Protein 7WZM (pdb70)

Radius of gyration: 22.25 Å; Cα contacts (8 Å, |Δi|>4): 786; chains: 1; bounding box: 54×72×52 Å

Structure (mmCIF, N/CA/C/O backbone):
data_7WZM
#
_entry.id   7WZM
#
_cell.length_a   54.687
_cell.length_b   62.652
_cell.length_c   132.228
_cell.angle_alpha   90.000
_cell.angle_beta   90.000
_cell.angle_gamma   90.000
#
_symmetry.space_group_name_H-M   'P 21 21 21'
#
loop_
_entity.id
_entity.type
_entity.pdbx_description
1 polymer 'Putative cytochrome P450'
2 non-polymer 'OLEIC ACID'
3 non-polymer 'PROTOPORPHYRIN IX CONTAINING FE'
4 water water
#
loop_
_atom_site.group_PDB
_atom_site.id
_atom_site.type_symbol
_atom_site.label_atom_id
_atom_site.label_alt_id
_atom_site.label_comp_id
_atom_site.label_asym_id
_atom_site.label_entity_id
_atom_site.label_seq_id
_atom_site.pdbx_PDB_ins_code
_atom_site.Cartn_x
_atom_site.Cartn_y
_atom_site.Cartn_z
_atom_site.occupancy
_atom_site.B_iso_or_equiv
_atom_site.auth_seq_id
_atom_site.auth_comp_id
_atom_site.auth_asym_id
_atom_site.auth_atom_id
_atom_site.pdbx_PDB_model_num
ATOM 1 N N . GLY A 1 21 ? 8.756 46.131 6.647 1.00 42.28 21 GLY A N 1
ATOM 2 C CA . GLY A 1 21 ? 7.387 45.673 6.275 1.00 41.22 21 GLY A CA 1
ATOM 3 C C . GLY A 1 21 ? 6.825 44.681 7.288 1.00 39.09 21 GLY A C 1
ATOM 4 O O . GLY A 1 21 ? 5.585 44.686 7.471 1.00 37.91 21 GLY A O 1
ATOM 5 N N . ALA A 1 22 ? 7.695 43.871 7.918 1.00 35.07 22 ALA A N 1
ATOM 6 C CA . ALA A 1 22 ? 7.352 42.727 8.808 1.00 31.56 22 ALA A CA 1
ATOM 7 C C . ALA A 1 22 ? 6.550 43.204 10.021 1.00 25.43 22 ALA A C 1
ATOM 8 O O . ALA A 1 22 ? 7.015 44.142 10.693 1.00 25.96 22 ALA A O 1
ATOM 10 N N . ALA A 1 23 ? 5.419 42.559 10.307 1.00 22.19 23 ALA A N 1
ATOM 11 C CA . ALA A 1 23 ? 4.527 42.933 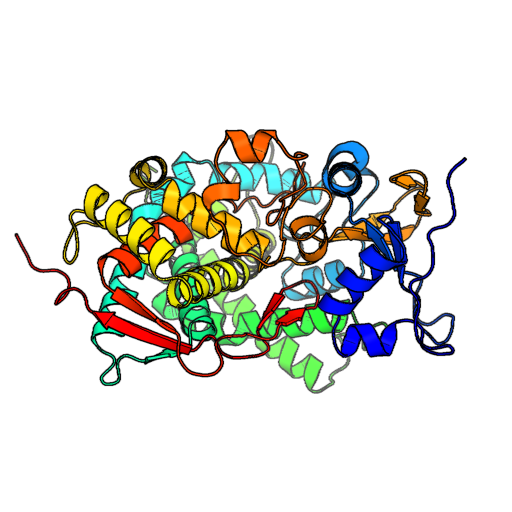11.427 1.00 20.89 23 ALA A CA 1
ATOM 12 C C . ALA A 1 23 ? 5.001 42.265 12.718 1.00 19.23 23 ALA A C 1
ATOM 13 O O . ALA A 1 23 ? 5.645 41.197 12.653 1.00 18.34 23 ALA A O 1
ATOM 15 N N . GLN A 1 24 ? 4.667 42.868 13.864 1.00 16.85 24 GLN A N 1
ATOM 16 C CA . GLN A 1 24 ? 4.791 42.229 15.193 1.00 16.51 24 GLN A CA 1
ATOM 17 C C . GLN A 1 24 ? 3.747 41.112 15.282 1.00 14.94 24 GLN A C 1
ATOM 18 O O . GLN A 1 24 ? 2.589 41.336 14.956 1.00 14.61 24 GLN A O 1
ATOM 24 N N . ALA A 1 25 ? 4.140 39.944 15.812 1.00 13.34 25 ALA A N 1
ATOM 25 C CA . ALA A 1 25 ? 3.232 38.798 15.999 1.00 12.99 25 ALA A CA 1
ATOM 26 C C . ALA A 1 25 ? 2.187 39.166 17.050 1.00 11.70 25 ALA A C 1
ATOM 27 O O . ALA A 1 25 ? 2.523 39.637 18.109 1.00 14.02 25 ALA A O 1
ATOM 29 N N . PRO A 1 26 ? 0.913 38.835 16.837 1.00 11.60 26 PRO A N 1
ATOM 30 C CA . PRO A 1 26 ? -0.106 39.087 17.836 1.00 12.41 26 PRO A CA 1
ATOM 31 C C . PRO A 1 26 ? 0.110 38.192 19.031 1.00 13.03 26 PRO A C 1
ATOM 32 O O . PRO A 1 26 ? 0.472 37.006 18.846 1.00 13.08 26 PRO A O 1
ATOM 36 N N . ILE A 1 27 ? -0.165 38.745 20.210 1.00 13.77 27 ILE A N 1
ATOM 37 C CA . ILE A 1 27 ? -0.062 37.969 21.474 1.00 12.98 27 ILE A CA 1
ATOM 38 C C . ILE A 1 27 ? -1.367 37.201 21.634 1.00 11.96 27 ILE A C 1
ATOM 39 O O . ILE A 1 27 ? -2.469 37.809 21.526 1.00 12.88 27 ILE A O 1
ATOM 44 N N . VAL A 1 28 ? -1.296 35.902 21.877 1.00 10.75 28 VAL A N 1
ATOM 45 C CA . VAL A 1 28 ? -2.517 35.084 22.031 1.00 10.12 28 VAL A CA 1
ATOM 46 C C . VAL A 1 28 ? -3.223 35.537 23.331 1.00 10.07 28 VAL A C 1
ATOM 47 O O . VAL A 1 28 ? -2.578 35.682 24.353 1.00 10.60 28 VAL A O 1
ATOM 51 N N . ALA A 1 29 ? -4.539 35.705 23.255 1.00 10.44 29 ALA A N 1
ATOM 52 C CA . ALA A 1 29 ? -5.377 36.215 24.359 1.00 10.22 29 ALA A CA 1
ATOM 53 C C . ALA A 1 29 ? -5.223 35.243 25.529 1.00 10.42 29 ALA A C 1
ATOM 54 O O . ALA A 1 29 ? -5.321 33.990 25.325 1.00 10.04 29 ALA A O 1
ATOM 56 N N . GLY A 1 30 ? -4.938 35.786 26.704 1.00 10.64 30 GLY A N 1
ATOM 57 C CA . GLY A 1 30 ? -4.785 34.985 27.921 1.00 11.67 30 GLY A CA 1
ATOM 58 C C . GLY A 1 30 ? -5.174 35.753 29.155 1.00 12.64 30 GLY A C 1
ATOM 59 O O . GLY A 1 30 ? -6.023 36.678 29.030 1.00 12.82 30 GLY A O 1
ATOM 60 N N . HIS A 1 31 ? -4.627 35.316 30.280 1.00 12.37 31 HIS A N 1
ATOM 61 C CA . HIS A 1 31 ? -4.885 35.884 31.625 1.00 13.47 31 HIS A CA 1
ATOM 62 C C . HIS A 1 31 ? -4.179 37.234 31.693 1.00 12.85 31 HIS A C 1
ATOM 63 O O . HIS A 1 31 ? -3.078 37.427 31.177 1.00 14.63 31 HIS A O 1
ATOM 70 N N . PRO A 1 32 ? -4.779 38.257 32.334 1.00 14.92 32 PRO A N 1
ATOM 71 C CA . PRO A 1 32 ? -4.130 39.570 32.367 1.00 16.61 32 PRO A CA 1
ATOM 72 C C . PRO A 1 32 ? -2.760 39.597 33.056 1.00 18.13 32 PRO A C 1
ATOM 73 O O . PRO A 1 32 ? -1.942 40.399 32.682 1.00 21.50 32 PRO A O 1
ATOM 77 N N . LEU A 1 33 ? -2.558 38.716 34.031 1.00 18.04 33 LEU A N 1
ATOM 78 C CA . LEU A 1 33 ? -1.292 38.612 34.807 1.00 20.03 33 LEU A CA 1
ATOM 79 C C . LEU A 1 33 ? -0.444 37.464 34.236 1.00 18.63 33 LEU A C 1
ATOM 80 O O . LEU A 1 33 ? 0.785 37.669 34.003 1.00 20.97 33 LEU A O 1
ATOM 85 N N . LEU A 1 34 ? -1.067 36.312 34.025 1.00 16.56 34 LEU A N 1
ATOM 86 C CA . LEU A 1 34 ? -0.337 35.036 33.808 1.00 16.56 34 LEU A CA 1
ATOM 87 C C . LEU A 1 34 ? -0.269 34.666 32.330 1.00 15.34 34 LEU A C 1
ATOM 88 O O . LEU A 1 34 ? 0.275 33.595 32.038 1.00 14.29 34 LEU A O 1
ATOM 93 N N . GLY A 1 35 ? -0.753 35.506 31.418 1.00 14.17 35 GLY A N 1
ATOM 94 C CA . GLY A 1 35 ? -0.722 35.185 29.983 1.00 13.31 35 GLY A CA 1
ATOM 95 C C . GLY A 1 35 ? -1.335 33.825 29.685 1.00 14.31 35 GLY A C 1
ATOM 96 O O . GLY A 1 35 ? -2.464 33.537 30.106 1.00 12.33 35 GLY A O 1
ATOM 97 N N . SER A 1 36 ? -0.629 32.972 28.938 1.00 13.59 36 SER A N 1
ATOM 98 C CA . SER A 1 36 ? -1.200 31.693 28.470 1.00 14.91 36 SER A CA 1
ATOM 99 C C . SER A 1 36 ? -0.866 30.560 29.438 1.00 15.00 36 SER A C 1
ATOM 100 O O . SER A 1 36 ? -1.250 29.446 29.117 1.00 14.96 36 SER A O 1
ATOM 103 N N . MET A 1 37 ? -0.288 30.851 30.604 1.00 15.23 37 MET A N 1
ATOM 104 C CA . MET A 1 37 ? 0.220 29.773 31.521 1.00 16.67 37 MET A CA 1
ATOM 105 C C . MET A 1 37 ? -0.915 28.805 31.898 1.00 16.26 37 MET A C 1
ATOM 106 O O . MET A 1 37 ? -0.726 27.553 31.786 1.00 14.63 37 MET A O 1
ATOM 111 N N . ASN A 1 38 ? -2.069 29.299 32.339 1.00 15.37 38 ASN A N 1
ATOM 112 C CA . ASN A 1 38 ? -3.147 28.390 32.824 1.00 15.14 38 ASN A CA 1
ATOM 113 C C . ASN A 1 38 ? -3.728 27.632 31.623 1.00 15.94 38 ASN A C 1
ATOM 114 O O . ASN A 1 38 ? -3.924 26.445 31.701 1.00 15.87 38 ASN A O 1
ATOM 119 N N . ASP A 1 39 ? -3.965 28.315 30.502 1.00 14.40 39 ASP A N 1
ATOM 120 C CA . ASP A 1 39 ? -4.611 27.692 29.324 1.00 14.55 39 ASP A CA 1
ATOM 121 C C . ASP A 1 39 ? -3.740 26.590 28.743 1.00 13.67 39 ASP A C 1
ATOM 122 O O . ASP A 1 39 ? -4.320 25.575 28.370 1.00 15.12 39 ASP A O 1
ATOM 127 N N . LEU A 1 40 ? -2.421 26.768 28.729 1.00 13.66 40 LEU A N 1
ATOM 128 C CA . LEU A 1 40 ? -1.465 25.772 28.187 1.00 13.70 40 LEU A CA 1
ATOM 129 C C . LEU A 1 40 ? -1.314 24.580 29.138 1.00 15.92 40 LEU A C 1
ATOM 130 O O . LEU A 1 40 ? -1.097 23.466 28.637 1.00 15.34 40 LEU A O 1
ATOM 135 N N . LEU A 1 41 ? -1.390 24.802 30.449 1.00 16.56 41 LEU A N 1
ATOM 136 C CA . LEU A 1 41 ? -1.434 23.693 31.424 1.00 17.85 41 LEU A CA 1
ATOM 137 C C . LEU A 1 41 ? -2.734 22.908 31.242 1.00 16.94 41 LEU A C 1
ATOM 138 O O . LEU A 1 41 ? -2.706 21.646 31.183 1.00 19.68 41 LEU A O 1
ATOM 143 N N . ASN A 1 42 ? -3.873 23.590 31.216 1.00 16.05 42 ASN A N 1
ATOM 144 C CA . ASN A 1 42 ? -5.189 22.905 31.188 1.00 16.86 42 ASN A CA 1
ATOM 145 C C . ASN A 1 42 ? -5.474 22.197 29.867 1.00 15.71 42 ASN A C 1
ATOM 146 O O . ASN A 1 42 ? -5.992 21.093 29.904 1.00 15.67 42 ASN A O 1
ATOM 151 N N . ASP A 1 43 ? -5.198 22.869 28.755 1.00 13.34 43 ASP A N 1
ATOM 152 C CA . ASP A 1 43 ? -5.583 22.295 27.443 1.00 11.96 43 ASP A CA 1
ATOM 153 C C . ASP A 1 43 ? -4.745 22.940 26.331 1.00 11.62 43 ASP A C 1
ATOM 154 O O . ASP A 1 43 ? -5.225 23.798 25.643 1.00 12.24 43 ASP A O 1
ATOM 159 N N . PRO A 1 44 ? -3.486 22.515 26.172 1.00 11.17 44 PRO A N 1
ATOM 160 C CA . PRO A 1 44 ? -2.621 23.137 25.191 1.00 11.02 44 PRO A CA 1
ATOM 161 C C . PRO A 1 44 ? -3.152 22.993 23.760 1.00 9.84 44 PRO A C 1
ATOM 162 O O . PRO A 1 44 ? -3.097 23.911 23.038 1.00 9.81 44 PRO A O 1
ATOM 166 N N . LEU A 1 45 ? -3.673 21.813 23.449 1.00 10.03 45 LEU A N 1
ATOM 167 C CA . LEU A 1 45 ? -4.092 21.532 22.060 1.00 10.44 45 LEU A CA 1
ATOM 168 C C . LEU A 1 45 ? -5.256 22.435 21.643 1.00 10.86 45 LEU A C 1
ATOM 169 O O . LEU A 1 45 ? -5.247 22.907 20.530 1.00 11.20 45 LEU A O 1
ATOM 174 N N . ALA A 1 46 ? -6.230 22.616 22.536 1.00 11.34 46 ALA A N 1
ATOM 175 C CA . ALA A 1 46 ? -7.333 23.551 22.216 1.00 11.08 46 ALA A CA 1
ATOM 176 C C . ALA A 1 46 ? -6.796 24.978 22.152 1.00 9.91 46 ALA A C 1
ATOM 177 O O . ALA A 1 46 ? -7.281 25.753 21.362 1.00 11.24 46 ALA A O 1
ATOM 179 N N . THR A 1 47 ? -5.859 25.279 23.033 1.00 9.89 47 THR A N 1
ATOM 180 C CA . THR A 1 47 ? -5.245 26.630 23.055 1.00 10.21 47 THR A CA 1
ATOM 181 C C . THR A 1 47 ? -4.547 26.917 21.711 1.00 10.20 47 THR A C 1
ATOM 182 O O . THR A 1 47 ? -4.678 28.000 21.202 1.00 11.54 47 THR A O 1
ATOM 186 N N . TYR A 1 48 ? -3.786 25.947 21.220 1.00 9.94 48 TYR A N 1
ATOM 187 C CA . TYR A 1 48 ? -3.116 26.118 19.899 1.00 9.62 48 TYR A CA 1
ATOM 188 C C . TYR A 1 48 ? -4.159 26.362 18.796 1.00 9.26 48 TYR A C 1
ATOM 189 O O . TYR A 1 48 ? -3.939 27.222 17.909 1.00 9.65 48 TYR A O 1
ATOM 198 N N . LEU A 1 49 ? -5.238 25.574 18.770 1.00 9.52 49 LEU A N 1
ATOM 199 C CA . LEU A 1 49 ? -6.292 25.715 17.746 1.00 9.56 49 LEU A CA 1
ATOM 200 C C . LEU A 1 49 ? -6.965 27.073 17.877 1.00 10.03 49 LEU A C 1
ATOM 201 O O . LEU A 1 49 ? -7.176 27.730 16.840 1.00 10.48 49 LEU A O 1
ATOM 206 N N . ARG A 1 50 ? -7.242 27.507 19.118 1.00 10.43 50 ARG A N 1
ATOM 207 C CA . ARG A 1 50 ? -7.810 28.875 19.295 1.00 11.64 50 ARG A CA 1
ATOM 208 C C . ARG A 1 50 ? -6.808 29.923 18.805 1.00 11.75 50 ARG A C 1
ATOM 209 O O . ARG A 1 50 ? -7.246 30.941 18.220 1.00 11.37 50 ARG A O 1
ATOM 217 N N . ALA A 1 51 ? -5.528 29.736 19.099 1.00 11.28 51 ALA A N 1
ATOM 218 C CA . ALA A 1 51 ? -4.543 30.766 18.711 1.00 11.34 51 ALA A CA 1
ATOM 219 C C . ALA A 1 51 ? -4.616 30.996 17.195 1.00 10.75 51 ALA A C 1
ATOM 220 O O . ALA A 1 51 ? -4.623 32.128 16.767 1.00 10.71 51 ALA A O 1
ATOM 222 N N . ARG A 1 52 ? -4.682 29.905 16.447 1.00 9.52 52 ARG A N 1
ATOM 223 C CA . ARG A 1 52 ? -4.725 30.047 14.969 1.00 10.91 52 ARG A CA 1
ATOM 224 C C . ARG A 1 52 ? -6.041 30.726 14.568 1.00 10.55 52 ARG A C 1
ATOM 225 O O . ARG A 1 52 ? -6.008 31.677 13.801 1.00 11.18 52 ARG A O 1
ATOM 233 N N . ARG A 1 53 ? -7.146 30.235 15.112 1.00 13.05 53 ARG A N 1
ATOM 234 C CA . ARG A 1 53 ? -8.487 30.747 14.714 1.00 14.10 53 ARG A CA 1
ATOM 235 C C . ARG A 1 53 ? -8.601 32.251 14.978 1.00 14.48 53 ARG A C 1
ATOM 236 O O . ARG A 1 53 ? -9.059 32.976 14.099 1.00 15.12 53 ARG A O 1
ATOM 244 N N . ASP A 1 54 ? -8.176 32.691 16.153 1.00 12.98 54 ASP A N 1
ATOM 245 C CA . ASP A 1 54 ? -8.407 34.106 16.554 1.00 12.47 54 ASP A CA 1
ATOM 246 C C . ASP A 1 54 ? -7.256 35.046 16.198 1.00 12.05 54 ASP A C 1
ATOM 247 O O . ASP A 1 54 ? -7.522 36.223 16.065 1.00 13.55 54 ASP A O 1
ATOM 252 N N . HIS A 1 55 ? -6.037 34.523 16.049 1.00 11.07 55 HIS A N 1
ATOM 253 C CA . HIS A 1 55 ? -4.875 35.427 15.903 1.00 10.44 55 HIS A CA 1
ATOM 254 C C . HIS A 1 55 ? -4.059 35.202 14.620 1.00 12.01 55 HIS A C 1
ATOM 255 O O . HIS A 1 55 ? -3.215 36.021 14.322 1.00 13.15 55 HIS A O 1
ATOM 262 N N . GLY A 1 56 ? -4.286 34.092 13.937 1.00 12.71 56 GLY A N 1
ATOM 263 C CA . GLY A 1 56 ? -3.595 33.904 12.657 1.00 12.39 56 GLY A CA 1
ATOM 264 C C . GLY A 1 56 ? -2.519 32.837 12.653 1.00 11.08 56 GLY A C 1
ATOM 265 O O . GLY A 1 56 ? -2.426 32.099 13.617 1.00 11.18 56 GLY A O 1
ATOM 266 N N . ASP A 1 57 ? -1.701 32.847 11.597 1.00 11.91 57 ASP A N 1
ATOM 267 C CA . ASP A 1 57 ? -0.731 31.742 11.384 1.00 11.06 57 ASP A CA 1
ATOM 268 C C . ASP A 1 57 ? 0.638 31.989 12.009 1.00 10.64 57 ASP A C 1
ATOM 269 O O . ASP A 1 57 ? 1.449 31.020 12.028 1.00 11.28 57 ASP A O 1
ATOM 274 N N . VAL A 1 58 ? 0.899 33.197 12.496 1.00 10.06 58 VAL A N 1
ATOM 275 C CA . VAL A 1 58 ? 2.157 33.458 13.251 1.00 9.79 58 VAL A CA 1
ATOM 276 C C . VAL A 1 58 ? 1.783 34.223 14.524 1.00 10.70 58 VAL A C 1
ATOM 277 O O . VAL A 1 58 ? 1.297 35.333 14.395 1.00 10.54 58 VAL A O 1
ATOM 281 N N . VAL A 1 59 ? 1.950 33.577 15.670 1.00 9.84 59 VAL A N 1
ATOM 282 C CA . VAL A 1 59 ? 1.493 34.192 16.942 1.00 10.16 59 VAL A CA 1
ATOM 283 C C . VAL A 1 59 ? 2.591 34.100 18.004 1.00 11.09 59 VAL A C 1
ATOM 284 O O . VAL A 1 59 ? 3.590 33.464 17.776 1.00 9.70 59 VAL A O 1
ATOM 288 N N . ARG A 1 60 ? 2.358 34.793 19.119 1.00 10.86 60 ARG A N 1
ATOM 289 C CA . ARG A 1 60 ? 3.304 34.623 20.239 1.00 12.59 60 ARG A CA 1
ATOM 290 C C . ARG A 1 60 ? 2.525 34.316 21.516 1.00 11.06 60 ARG A C 1
ATOM 291 O O . ARG A 1 60 ? 1.429 34.827 21.673 1.00 9.73 60 ARG A O 1
ATOM 299 N N . PHE A 1 61 ? 3.087 33.417 22.308 1.00 9.61 61 PHE A N 1
ATOM 300 C CA . PHE A 1 61 ? 2.463 33.031 23.587 1.00 10.95 61 PHE A CA 1
ATOM 301 C C . PHE A 1 61 ? 3.270 33.716 24.688 1.00 12.12 61 PHE A C 1
ATOM 302 O O . PHE A 1 61 ? 4.475 33.554 24.762 1.00 12.63 61 PHE A O 1
ATOM 310 N N . ARG A 1 62 ? 2.535 34.414 25.538 1.00 13.41 62 ARG A N 1
ATOM 311 C CA . ARG A 1 62 ? 3.188 35.198 26.601 1.00 16.41 62 ARG A CA 1
ATOM 312 C C . ARG A 1 62 ? 2.990 34.476 27.913 1.00 16.69 62 ARG A C 1
ATOM 313 O O . ARG A 1 62 ? 1.934 33.895 28.091 1.00 17.91 62 ARG A O 1
ATOM 321 N N . ALA A 1 63 ? 4.046 34.453 28.710 1.00 16.36 63 ALA A N 1
ATOM 322 C CA . ALA A 1 63 ? 3.956 33.905 30.069 1.00 19.43 63 ALA A CA 1
ATOM 323 C C . ALA A 1 63 ? 3.802 35.083 31.020 1.00 21.12 63 ALA A C 1
ATOM 324 O O . ALA A 1 63 ? 3.986 36.236 30.621 1.00 24.69 63 ALA A O 1
ATOM 326 N N . GLY A 1 64 ? 3.546 34.742 32.253 1.00 19.54 64 GLY A N 1
ATOM 327 C CA . GLY A 1 64 ? 3.410 35.771 33.261 1.00 18.31 64 GLY A CA 1
ATOM 328 C C . GLY A 1 64 ? 3.790 35.154 34.575 1.00 19.27 64 GLY A C 1
ATOM 329 O O . GLY A 1 64 ? 3.748 33.947 34.682 1.00 20.83 64 GLY A O 1
ATOM 330 N N . PRO A 1 65 ? 4.190 35.959 35.561 1.00 18.41 65 PRO A N 1
ATOM 331 C CA . PRO A 1 65 ? 4.378 37.388 35.351 1.00 17.60 65 PRO A CA 1
ATOM 332 C C . PRO A 1 65 ? 5.490 37.753 34.356 1.00 17.64 65 PRO A C 1
ATOM 333 O O . PRO A 1 65 ? 6.264 36.918 33.999 1.00 15.89 65 PRO A O 1
ATOM 337 N N . PRO A 1 66 ? 5.571 39.025 33.918 1.00 19.47 66 PRO A N 1
ATOM 338 C CA . PRO A 1 66 ? 6.609 39.440 32.983 1.00 20.33 66 PRO A CA 1
ATOM 339 C C . PRO A 1 66 ? 8.017 39.042 33.426 1.00 20.91 66 PRO A C 1
ATOM 340 O O . PRO A 1 66 ? 8.335 39.230 34.563 1.00 22.06 66 PRO A O 1
ATOM 344 N N . GLY A 1 67 ? 8.800 38.501 32.505 1.00 22.38 67 GLY A N 1
ATOM 345 C CA . GLY A 1 67 ? 10.184 38.129 32.814 1.00 20.91 67 GLY A CA 1
ATOM 346 C C . GLY A 1 67 ? 10.343 36.659 33.125 1.00 20.15 67 GLY A C 1
ATOM 347 O O . GLY A 1 67 ? 11.486 36.228 33.245 1.00 25.01 67 GLY A O 1
ATOM 348 N N . LEU A 1 68 ? 9.246 35.938 33.336 1.00 16.40 68 LEU A N 1
ATOM 349 C CA . LEU A 1 68 ? 9.444 34.520 33.712 1.00 16.70 68 LEU A CA 1
ATOM 350 C C . LEU A 1 68 ? 10.126 33.828 32.540 1.00 16.52 68 LEU A C 1
ATOM 351 O O . LEU A 1 68 ? 11.073 33.068 32.757 1.00 16.67 68 LEU A O 1
ATOM 356 N N . ARG A 1 69 ? 9.577 34.060 31.362 1.00 17.24 69 ARG A N 1
ATOM 357 C CA . ARG A 1 69 ? 10.097 33.410 30.151 1.00 19.23 69 ARG A CA 1
ATOM 358 C C . ARG A 1 69 ? 9.850 34.350 28.985 1.00 18.72 69 ARG A C 1
ATOM 359 O O . ARG A 1 69 ? 8.858 35.061 28.988 1.00 17.12 69 ARG A O 1
ATOM 361 N N . ALA A 1 70 ? 10.759 34.309 28.026 1.00 18.43 70 ALA A N 1
ATOM 362 C CA . ALA A 1 70 ? 10.530 35.094 26.807 1.00 18.50 70 ALA A CA 1
ATOM 363 C C . ALA A 1 70 ? 9.302 34.559 26.086 1.00 15.96 70 ALA A C 1
ATOM 364 O O . ALA A 1 70 ? 8.947 33.408 26.249 1.00 15.33 70 ALA A O 1
ATOM 366 N N . ASP A 1 71 ? 8.700 35.446 25.297 1.00 15.88 71 ASP A N 1
ATOM 367 C CA . ASP A 1 71 ? 7.551 35.029 24.468 1.00 16.42 71 ASP A CA 1
ATOM 368 C C . ASP A 1 71 ? 7.974 33.888 23.541 1.00 14.78 71 ASP A C 1
ATOM 369 O O . ASP A 1 71 ? 9.085 33.924 23.039 1.00 16.01 71 ASP A O 1
ATOM 374 N N . ILE A 1 72 ? 7.065 32.931 23.354 1.00 13.86 72 ILE A N 1
ATOM 375 C CA . ILE A 1 72 ? 7.329 31.785 22.444 1.00 13.64 72 ILE A CA 1
ATOM 376 C C . ILE A 1 72 ? 6.493 32.015 21.195 1.00 12.74 72 ILE A C 1
ATOM 377 O O . ILE A 1 72 ? 5.316 32.221 21.315 1.00 12.98 72 ILE A O 1
ATOM 382 N N . TYR A 1 73 ? 7.126 31.902 20.040 1.00 11.14 73 TYR A N 1
ATOM 383 C CA . TYR A 1 73 ? 6.401 32.215 18.793 1.00 10.35 73 TYR A CA 1
ATOM 384 C C . TYR A 1 73 ? 5.776 30.936 18.274 1.00 9.68 73 TYR A C 1
ATOM 385 O O . TYR A 1 73 ? 6.387 29.899 18.542 1.00 9.86 73 TYR A O 1
ATOM 394 N N . ALA A 1 74 ? 4.767 30.937 17.453 1.00 8.97 74 ALA A N 1
ATOM 395 C CA . ALA A 1 74 ? 4.297 29.674 16.851 1.00 9.16 74 ALA A CA 1
ATOM 396 C C . ALA A 1 74 ? 4.008 29.936 15.373 1.00 9.18 74 ALA A C 1
ATOM 397 O O . ALA A 1 74 ? 3.517 31.007 15.076 1.00 10.23 74 ALA A O 1
ATOM 399 N N . VAL A 1 75 ? 4.241 28.938 14.536 1.00 8.45 75 VAL A N 1
ATOM 400 C CA . VAL A 1 75 ? 4.081 29.084 13.063 1.00 9.40 75 VAL A CA 1
ATOM 401 C C . VAL A 1 75 ? 3.136 27.966 12.630 1.00 9.55 75 VAL A C 1
ATOM 402 O O . VAL A 1 75 ? 3.494 26.832 12.832 1.00 9.95 75 VAL A O 1
ATOM 406 N N . PHE A 1 76 ? 1.984 28.318 12.052 1.00 10.42 76 PHE A N 1
ATOM 407 C CA . PHE A 1 76 ? 0.928 27.312 11.796 1.00 9.88 76 PHE A CA 1
ATOM 408 C C . PHE A 1 76 ? 0.633 27.085 10.301 1.00 10.14 76 PHE A C 1
ATOM 409 O O . PHE A 1 76 ? -0.094 26.165 10.001 1.00 9.99 76 PHE A O 1
ATOM 417 N N . SER A 1 77 ? 1.142 27.953 9.433 1.00 9.60 77 SER A N 1
ATOM 418 C CA . SER A 1 77 ? 0.899 27.751 7.984 1.00 9.90 77 SER A CA 1
ATOM 419 C C . SER A 1 77 ? 1.832 26.674 7.421 1.00 9.73 77 SER A C 1
ATOM 420 O O . SER A 1 77 ? 2.891 26.443 7.960 1.00 8.93 77 SER A O 1
ATOM 423 N N . ALA A 1 78 ? 1.382 25.980 6.391 1.00 10.13 78 ALA A N 1
ATOM 424 C CA . ALA A 1 78 ? 2.194 24.983 5.688 1.00 10.54 78 ALA A CA 1
ATOM 425 C C . ALA A 1 78 ? 3.428 25.712 5.136 1.00 9.87 78 ALA A C 1
ATOM 426 O O . ALA A 1 78 ? 4.518 25.191 5.252 1.00 9.95 78 ALA A O 1
ATOM 428 N N . GLU A 1 79 ? 3.262 26.920 4.613 1.00 11.51 79 GLU A N 1
ATOM 429 C CA . GLU A 1 79 ? 4.395 27.692 4.026 1.00 12.83 79 GLU A CA 1
ATOM 430 C C . GLU A 1 79 ? 5.407 28.021 5.124 1.00 11.45 79 GLU A C 1
ATOM 431 O O . GLU A 1 79 ? 6.664 27.931 4.896 1.00 12.21 79 GLU A O 1
ATOM 437 N N . GLY A 1 80 ? 4.923 28.413 6.298 1.00 10.74 80 GLY A N 1
ATOM 438 C CA . GLY A 1 80 ? 5.789 28.774 7.423 1.00 9.62 80 GLY A CA 1
ATOM 439 C C . GLY A 1 80 ? 6.517 27.544 7.931 1.00 9.02 80 GLY A C 1
ATOM 440 O O . GLY A 1 80 ? 7.718 27.684 8.261 1.00 8.57 80 GLY A O 1
ATOM 441 N N . ALA A 1 81 ? 5.844 26.402 8.016 1.00 8.33 81 ALA A N 1
ATOM 442 C CA . ALA A 1 81 ? 6.480 25.167 8.514 1.00 8.85 81 ALA A CA 1
ATOM 443 C C . ALA A 1 81 ? 7.611 24.783 7.550 1.00 8.81 81 ALA A C 1
ATOM 444 O O . ALA A 1 81 ? 8.713 24.401 7.984 1.00 8.42 81 ALA A O 1
ATOM 446 N N . GLN A 1 82 ? 7.342 24.858 6.244 1.00 8.64 82 GLN A N 1
ATOM 447 C CA . GLN A 1 82 ? 8.369 24.551 5.212 1.00 9.07 82 GLN A CA 1
ATOM 448 C C . GLN A 1 82 ? 9.537 25.515 5.362 1.00 9.09 82 GLN A C 1
ATOM 449 O O . GLN A 1 82 ? 10.710 25.103 5.243 1.00 8.65 82 GLN A O 1
ATOM 455 N N . GLN A 1 83 ? 9.268 26.771 5.655 1.00 8.67 83 GLN A N 1
ATOM 456 C CA . GLN A 1 83 ? 10.333 27.795 5.792 1.00 9.74 83 GLN A CA 1
ATOM 457 C C . GLN A 1 83 ? 11.223 27.498 6.990 1.00 9.60 83 GLN A C 1
ATOM 458 O O . GLN A 1 83 ? 12.478 27.569 6.889 1.00 9.42 83 GLN A O 1
ATOM 464 N N . VAL A 1 84 ? 10.616 27.179 8.139 1.00 8.68 84 VAL A N 1
ATOM 465 C CA . VAL A 1 84 ? 11.340 26.943 9.402 1.00 8.76 84 VAL A CA 1
ATOM 466 C C . VAL A 1 84 ? 12.107 25.602 9.344 1.00 9.39 84 VAL A C 1
ATOM 467 O O . VAL A 1 84 ? 13.283 25.601 9.789 1.00 10.98 84 VAL A O 1
ATOM 471 N N . LEU A 1 85 ? 11.501 24.543 8.833 1.00 8.82 85 LEU A N 1
ATOM 472 C CA . LEU A 1 85 ? 12.108 23.205 8.899 1.00 8.63 85 LEU A CA 1
ATOM 473 C C . LEU A 1 85 ? 13.029 22.957 7.722 1.00 9.66 85 LEU A C 1
ATOM 474 O O . LEU A 1 85 ? 13.895 22.070 7.896 1.00 11.36 85 LEU A O 1
ATOM 479 N N . ALA A 1 86 ? 12.845 23.651 6.601 1.00 9.61 86 ALA A N 1
ATOM 480 C CA . ALA A 1 86 ? 13.556 23.321 5.331 1.00 8.97 86 ALA A CA 1
ATOM 481 C C . ALA A 1 86 ? 14.244 24.567 4.741 1.00 10.65 86 ALA A C 1
ATOM 482 O O . ALA A 1 86 ? 15.469 24.710 4.851 1.00 10.76 86 ALA A O 1
ATOM 484 N N . THR A 1 87 ? 13.484 25.521 4.242 1.00 11.24 87 THR A N 1
ATOM 485 C CA . THR A 1 87 ? 14.043 26.577 3.346 1.00 12.00 87 THR A CA 1
ATOM 486 C C . THR A 1 87 ? 15.112 27.350 4.108 1.00 11.62 87 THR A C 1
ATOM 487 O O . THR A 1 87 ? 16.188 27.629 3.502 1.00 13.65 87 THR A O 1
ATOM 491 N N . GLU A 1 88 ? 14.820 27.755 5.343 1.00 11.31 88 GLU A N 1
ATOM 492 C CA . GLU A 1 88 ? 15.727 28.579 6.194 1.00 12.16 88 GLU A CA 1
ATOM 493 C C . GLU A 1 88 ? 16.169 27.775 7.409 1.00 11.55 88 GLU A C 1
ATOM 494 O O . GLU A 1 88 ? 16.415 28.375 8.453 1.00 12.51 88 GLU A O 1
ATOM 500 N N . SER A 1 89 ? 16.332 26.455 7.251 1.00 12.06 89 SER A N 1
ATOM 501 C CA . SER A 1 89 ? 16.587 25.551 8.403 1.00 14.11 89 SER A CA 1
ATOM 502 C C . SER A 1 89 ? 17.825 25.989 9.186 1.00 14.44 89 SER A C 1
ATOM 503 O O . SER A 1 89 ? 17.828 25.881 10.454 1.00 15.08 89 SER A O 1
ATOM 506 N N . GLY A 1 90 ? 18.857 26.508 8.505 1.00 13.83 90 GLY A N 1
ATOM 507 C CA . GLY A 1 90 ? 20.074 26.966 9.192 1.00 12.96 90 GLY A CA 1
ATOM 508 C C . GLY A 1 90 ? 19.849 28.068 10.216 1.00 13.26 90 GLY A C 1
ATOM 509 O O . GLY A 1 90 ? 20.678 28.195 11.156 1.00 15.57 90 GLY A O 1
ATOM 510 N N . ASN A 1 91 ? 18.783 28.874 10.065 1.00 12.06 91 ASN A N 1
ATOM 511 C CA . ASN A 1 91 ? 18.446 29.941 11.015 1.00 12.69 91 ASN A CA 1
ATOM 512 C C . ASN A 1 91 ? 17.589 29.440 12.185 1.00 12.88 91 ASN A C 1
ATOM 513 O O . ASN A 1 91 ? 17.436 30.200 13.156 1.00 12.58 91 ASN A O 1
ATOM 518 N N . PHE A 1 92 ? 17.085 28.207 12.156 1.00 11.71 92 PHE A N 1
ATOM 519 C CA . PHE A 1 92 ? 16.201 27.698 13.224 1.00 11.63 92 PHE A CA 1
ATOM 520 C C . PHE A 1 92 ? 16.815 26.428 13.797 1.00 10.99 92 PHE A C 1
ATOM 521 O O . PHE A 1 92 ? 16.832 25.432 13.094 1.00 12.56 92 PHE A O 1
ATOM 529 N N . ARG A 1 93 ? 17.486 26.564 14.937 1.00 10.68 93 ARG A N 1
ATOM 530 C CA . ARG A 1 93 ? 18.347 25.534 15.543 1.00 10.98 93 ARG A CA 1
ATOM 531 C C . ARG A 1 93 ? 17.648 24.814 16.692 1.00 10.84 93 ARG A C 1
ATOM 532 O O . ARG A 1 93 ? 16.668 25.335 17.281 1.00 10.07 93 ARG A O 1
ATOM 540 N N . LYS A 1 94 ? 18.232 23.691 17.056 1.00 9.94 94 LYS A N 1
ATOM 541 C CA . LYS A 1 94 ? 17.793 22.911 18.234 1.00 10.51 94 LYS A CA 1
ATOM 542 C C . LYS A 1 94 ? 18.465 23.437 19.496 1.00 10.95 94 LYS A C 1
ATOM 543 O O . LYS A 1 94 ? 19.097 22.665 20.257 1.00 10.69 94 LYS A O 1
ATOM 549 N N . ASP A 1 95 ? 18.230 24.718 19.781 1.00 11.76 95 ASP A N 1
ATOM 550 C CA . ASP A 1 95 ? 18.915 25.391 20.918 1.00 12.20 95 ASP A CA 1
ATOM 551 C C . ASP A 1 95 ? 17.958 25.627 22.079 1.00 12.83 95 ASP A C 1
ATOM 552 O O . ASP A 1 95 ? 18.405 26.119 23.133 1.00 14.88 95 ASP A O 1
ATOM 557 N N . ASN A 1 96 ? 16.698 25.248 21.937 1.00 12.82 96 ASN A N 1
ATOM 558 C CA . ASN A 1 96 ? 15.740 25.276 23.078 1.00 12.61 96 ASN A CA 1
ATOM 559 C C . ASN A 1 96 ? 16.321 24.529 24.288 1.00 13.06 96 ASN A C 1
ATOM 560 O O . ASN A 1 96 ? 16.990 23.511 24.130 1.00 12.03 96 ASN A O 1
ATOM 565 N N . VAL A 1 97 ? 15.971 25.009 25.484 1.00 14.78 97 VAL A N 1
ATOM 566 C CA . VAL A 1 97 ? 16.434 24.415 26.769 1.00 15.22 97 VAL A CA 1
ATOM 567 C C . VAL A 1 97 ? 16.086 22.917 26.810 1.00 15.20 97 VAL A C 1
ATOM 568 O O . VAL A 1 97 ? 16.913 22.080 27.322 1.00 14.26 97 VAL A O 1
ATOM 572 N N . PHE A 1 98 ? 14.893 22.505 26.358 1.00 13.16 98 PHE A N 1
ATOM 573 C CA . PHE A 1 98 ? 14.480 21.075 26.469 1.00 13.62 98 PHE A CA 1
ATOM 574 C C . PHE A 1 98 ? 15.445 20.164 25.702 1.00 11.70 98 PHE A C 1
ATOM 575 O O . PHE A 1 98 ? 15.638 19.006 26.094 1.00 11.84 98 PHE A O 1
ATOM 583 N N . TYR A 1 99 ? 16.122 20.656 24.649 1.00 11.18 99 TYR A N 1
ATOM 584 C CA . TYR A 1 99 ? 17.088 19.802 23.925 1.00 10.21 99 TYR A CA 1
ATOM 585 C C . TYR A 1 99 ? 18.281 19.508 24.836 1.00 10.85 99 TYR A C 1
ATOM 586 O O . TYR A 1 99 ? 18.812 18.422 24.774 1.00 11.12 99 TYR A O 1
ATOM 595 N N . GLY A 1 100 ? 18.719 20.493 25.597 1.00 12.16 100 GLY A N 1
ATOM 596 C CA . GLY A 1 100 ? 19.855 20.320 26.505 1.00 11.68 100 GLY A CA 1
ATOM 597 C C . GLY A 1 100 ? 19.505 19.343 27.604 1.00 11.52 100 GLY A C 1
ATOM 598 O O . GLY A 1 100 ? 20.383 18.542 27.956 1.00 12.26 100 GLY A O 1
ATOM 599 N N . GLU A 1 101 ? 18.262 19.377 28.098 1.00 12.35 101 GLU A N 1
ATOM 600 C CA . GLU A 1 101 ? 17.840 18.361 29.103 1.00 11.92 101 GLU A CA 1
ATOM 601 C C . GLU A 1 101 ? 17.824 16.967 28.460 1.00 11.60 101 GLU A C 1
ATOM 602 O O . GLU A 1 101 ? 18.237 16.007 29.129 1.00 11.31 101 GLU A O 1
ATOM 608 N N . LEU A 1 102 ? 17.381 16.825 27.205 1.00 11.00 102 LEU A N 1
ATOM 609 C CA . LEU A 1 102 ? 17.468 15.525 26.532 1.00 12.16 102 LEU A CA 1
ATOM 610 C C . LEU A 1 102 ? 18.930 15.115 26.403 1.00 10.54 102 LEU A C 1
ATOM 611 O O . LEU A 1 102 ? 19.205 13.957 26.730 1.00 11.53 102 LEU A O 1
ATOM 616 N N . ARG A 1 103 ? 19.836 16.000 25.972 1.00 11.90 103 ARG A N 1
ATOM 617 C CA . ARG A 1 103 ? 21.273 15.636 25.851 1.00 11.71 103 ARG A CA 1
ATOM 618 C C . ARG A 1 103 ? 21.782 15.135 27.219 1.00 12.82 103 ARG A C 1
ATOM 619 O O . ARG A 1 103 ? 22.584 14.184 27.263 1.00 13.48 103 ARG A O 1
ATOM 627 N N . ASP A 1 104 ? 21.325 15.769 28.288 1.00 11.71 104 ASP A N 1
ATOM 628 C CA . ASP A 1 104 ? 21.842 15.407 29.628 1.00 12.66 104 ASP A CA 1
ATOM 629 C C . ASP A 1 104 ? 21.343 14.017 30.001 1.00 12.59 104 ASP A C 1
ATOM 630 O O . ASP A 1 104 ? 22.024 13.371 30.791 1.00 13.65 104 ASP A O 1
ATOM 635 N N . SER A 1 105 ? 20.192 13.606 29.472 1.00 11.38 105 SER A N 1
ATOM 636 C CA . SER A 1 105 ? 19.588 12.306 29.855 1.00 12.82 105 SER A CA 1
ATOM 637 C C . SER A 1 105 ? 19.994 11.159 28.912 1.00 14.50 105 SER A C 1
ATOM 638 O O . SER A 1 105 ? 20.197 10.056 29.407 1.00 14.25 105 SER A O 1
ATOM 641 N N . VAL A 1 106 ? 20.107 11.435 27.618 1.00 15.20 106 VAL A N 1
ATOM 642 C CA . VAL A 1 106 ? 20.404 10.332 26.652 1.00 16.95 106 VAL A CA 1
ATOM 643 C C . VAL A 1 106 ? 21.684 10.553 25.847 1.00 18.48 106 VAL A C 1
ATOM 644 O O . VAL A 1 106 ? 21.953 9.741 24.966 1.00 20.59 106 VAL A O 1
ATOM 648 N N . GLY A 1 107 ? 22.429 11.589 26.129 1.00 15.74 107 GLY A N 1
ATOM 649 C CA . GLY A 1 107 ? 23.589 11.836 25.266 1.00 15.10 107 GLY A CA 1
ATOM 650 C C . GLY A 1 107 ? 23.199 12.650 24.040 1.00 13.77 107 GLY A C 1
ATOM 651 O O . GLY A 1 107 ? 22.009 12.831 23.817 1.00 13.46 107 GLY A O 1
ATOM 652 N N . ASN A 1 108 ? 24.200 13.089 23.291 1.00 15.87 108 ASN A N 1
ATOM 653 C CA . ASN A 1 108 ? 23.996 14.013 22.149 1.00 13.53 108 ASN A CA 1
ATOM 654 C C . ASN A 1 108 ? 23.977 13.235 20.824 1.00 13.19 108 ASN A C 1
ATOM 655 O O . ASN A 1 108 ? 24.813 13.503 19.988 1.00 14.81 108 ASN A O 1
ATOM 660 N N . GLY A 1 109 ? 23.041 12.313 20.715 1.00 11.44 109 GLY A N 1
ATOM 661 C CA . GLY A 1 109 ? 22.803 11.516 19.505 1.00 11.56 109 GLY A CA 1
ATOM 662 C C . GLY A 1 109 ? 22.042 12.259 18.407 1.00 10.36 109 GLY A C 1
ATOM 663 O O . GLY A 1 109 ? 22.048 13.478 18.427 1.00 11.01 109 GLY A O 1
ATOM 664 N N . LEU A 1 110 ? 21.479 11.505 17.473 1.00 10.00 110 LEU A N 1
ATOM 665 C CA . LEU A 1 110 ? 21.175 12.045 16.112 1.00 9.09 110 LEU A CA 1
ATOM 666 C C . LEU A 1 110 ? 20.102 13.123 16.259 1.00 10.45 110 LEU A C 1
ATOM 667 O O . LEU A 1 110 ? 20.035 14.020 15.395 1.00 10.78 110 LEU A O 1
ATOM 672 N N . LEU A 1 111 ? 19.177 12.966 17.206 1.00 10.72 111 LEU A N 1
ATOM 673 C CA . LEU A 1 111 ? 18.050 13.938 17.272 1.00 11.56 111 LEU A CA 1
ATOM 674 C C . LEU A 1 111 ? 18.505 15.295 17.805 1.00 10.95 111 LEU A C 1
ATOM 675 O O . LEU A 1 111 ? 17.881 16.338 17.425 1.00 9.36 111 LEU A O 1
ATOM 680 N N . THR A 1 112 ? 19.489 15.337 18.706 1.00 9.75 112 THR A N 1
ATOM 681 C CA . THR A 1 112 ? 19.857 16.566 19.410 1.00 9.66 112 THR A CA 1
ATOM 682 C C . THR A 1 112 ? 21.130 17.212 18.851 1.00 8.96 112 THR A C 1
ATOM 683 O O . THR A 1 112 ? 21.395 18.379 19.187 1.00 10.21 112 THR A O 1
ATOM 687 N N . SER A 1 113 ? 21.967 16.482 18.117 1.00 9.21 113 SER A N 1
ATOM 688 C CA . SER A 1 113 ? 23.312 17.010 17.768 1.00 9.55 113 SER A CA 1
ATOM 689 C C . SER A 1 113 ? 23.201 18.037 16.629 1.00 10.44 113 SER A C 1
ATOM 690 O O . SER A 1 113 ? 22.161 18.058 15.936 1.00 10.89 113 SER A O 1
ATOM 693 N N . GLN A 1 114 ? 24.181 18.919 16.514 1.00 10.60 114 GLN A N 1
ATOM 694 C CA . GLN A 1 114 ? 24.155 20.031 15.555 1.00 11.93 114 GLN A CA 1
ATOM 695 C C . GLN A 1 114 ? 25.554 20.194 14.969 1.00 11.33 114 GLN A C 1
ATOM 696 O O . GLN A 1 114 ? 26.493 19.511 15.488 1.00 11.88 114 GLN A O 1
ATOM 702 N N . ASP A 1 115 ? 25.646 20.981 13.897 1.00 12.44 115 ASP A N 1
ATOM 703 C CA . ASP A 1 115 ? 26.943 21.408 13.292 1.00 13.08 115 ASP A CA 1
ATOM 704 C C . ASP A 1 115 ? 27.752 20.157 12.935 1.00 12.46 115 ASP A C 1
ATOM 705 O O . ASP A 1 115 ? 27.146 19.205 12.490 1.00 11.61 115 ASP A O 1
ATOM 710 N N . ALA A 1 116 ? 29.083 20.161 13.134 1.00 12.45 116 ALA A N 1
ATOM 711 C CA . ALA A 1 116 ? 29.982 19.091 12.640 1.00 13.33 116 ALA A CA 1
ATOM 712 C C . ALA A 1 116 ? 29.690 17.774 13.341 1.00 12.09 116 ALA A C 1
ATOM 713 O O . ALA A 1 116 ? 29.867 16.732 12.704 1.00 10.80 116 ALA A O 1
ATOM 715 N N . THR A 1 117 ? 29.298 17.833 14.617 1.00 12.62 117 THR A N 1
ATOM 716 C CA . THR A 1 117 ? 28.955 16.645 15.425 1.00 12.02 117 THR A CA 1
ATOM 717 C C . THR A 1 117 ? 27.816 15.903 14.727 1.00 11.37 117 THR A C 1
ATOM 718 O O . THR A 1 117 ? 27.915 14.695 14.542 1.00 11.64 117 THR A O 1
ATOM 722 N N . TYR A 1 118 ? 26.764 16.618 14.358 1.00 10.15 118 TYR A N 1
ATOM 723 C CA . TYR A 1 118 ? 25.607 16.053 13.622 1.00 9.23 118 TYR A CA 1
ATOM 724 C C . TYR A 1 118 ? 26.026 15.495 12.267 1.00 9.28 118 TYR A C 1
ATOM 725 O O . TYR A 1 118 ? 25.648 14.339 11.970 1.00 8.36 118 TYR A O 1
ATOM 734 N N . LEU A 1 119 ? 26.872 16.196 11.523 1.00 9.56 119 LEU A N 1
ATOM 735 C CA . LEU A 1 119 ? 27.234 15.711 10.160 1.00 9.48 119 LEU A CA 1
ATOM 736 C C . LEU A 1 119 ? 27.995 14.393 10.264 1.00 9.00 119 LEU A C 1
ATOM 737 O O . LEU A 1 119 ? 27.733 13.499 9.479 1.00 8.83 119 LEU A O 1
ATOM 742 N N . ARG A 1 120 ? 28.881 14.234 11.248 1.00 8.74 120 ARG A N 1
ATOM 743 C CA . ARG A 1 120 ? 29.557 12.937 11.436 1.00 10.51 120 ARG A CA 1
ATOM 744 C C . ARG A 1 120 ? 28.546 11.845 11.760 1.00 9.11 120 ARG A C 1
ATOM 745 O O . ARG A 1 120 ? 28.633 10.753 11.191 1.00 8.85 120 ARG A O 1
ATOM 753 N N . GLN A 1 121 ? 27.594 12.132 12.653 1.00 9.26 121 GLN A N 1
ATOM 754 C CA . GLN A 1 121 ? 26.618 11.078 13.026 1.00 8.64 121 GLN A CA 1
ATOM 755 C C . GLN A 1 121 ? 25.734 10.717 11.820 1.00 7.83 121 GLN A C 1
ATOM 756 O O . GLN A 1 121 ? 25.486 9.560 11.586 1.00 8.29 121 GLN A O 1
ATOM 762 N N . ARG A 1 122 ? 25.360 11.720 11.037 1.00 8.74 122 ARG A N 1
ATOM 763 C CA . ARG A 1 122 ? 24.461 11.465 9.883 1.00 8.53 122 ARG A CA 1
ATOM 764 C C . ARG A 1 122 ? 25.173 10.599 8.836 1.00 9.24 122 ARG A C 1
ATOM 765 O O . ARG A 1 122 ? 24.587 9.688 8.311 1.00 8.34 122 ARG A O 1
ATOM 773 N N . ARG A 1 123 ? 26.447 10.926 8.610 1.00 8.57 123 ARG A N 1
ATOM 774 C CA . ARG A 1 123 ? 27.210 10.151 7.602 1.00 9.54 123 ARG A CA 1
ATOM 775 C C . ARG A 1 123 ? 27.325 8.697 8.060 1.00 8.41 123 ARG A C 1
ATOM 776 O O . ARG A 1 123 ? 27.307 7.826 7.229 1.00 9.19 123 ARG A O 1
ATOM 784 N N . LEU A 1 124 ? 27.447 8.489 9.364 1.00 8.06 124 LEU A N 1
ATOM 785 C CA . LEU A 1 124 ? 27.675 7.108 9.886 1.00 8.28 124 LEU A CA 1
ATOM 786 C C . LEU A 1 124 ? 26.360 6.327 10.004 1.00 9.05 124 LEU A C 1
ATOM 787 O O . LEU A 1 124 ? 26.377 5.152 9.737 1.00 9.84 124 LEU A O 1
ATOM 792 N N . VAL A 1 125 ? 25.257 7.013 10.306 1.00 9.21 125 VAL A N 1
ATOM 793 C CA . VAL A 1 125 ? 23.961 6.331 10.589 1.00 11.00 125 VAL A CA 1
ATOM 794 C C . VAL A 1 125 ? 23.022 6.281 9.370 1.00 11.00 125 VAL A C 1
ATOM 795 O O . VAL A 1 125 ? 22.296 5.315 9.239 1.00 10.70 125 VAL A O 1
ATOM 799 N N . GLN A 1 126 ? 23.108 7.275 8.481 1.00 11.19 126 GLN A N 1
ATOM 800 C CA . GLN A 1 126 ? 22.143 7.219 7.344 1.00 11.36 126 GLN A CA 1
ATOM 801 C C . GLN A 1 126 ? 22.233 5.875 6.597 1.00 12.32 126 GLN A C 1
ATOM 802 O O . GLN A 1 126 ? 21.199 5.332 6.243 1.00 11.38 126 GLN A O 1
ATOM 808 N N . PRO A 1 127 ? 23.430 5.323 6.323 1.00 11.38 127 PRO A N 1
ATOM 809 C CA . PRO A 1 127 ? 23.497 4.022 5.665 1.00 12.84 127 PRO A CA 1
ATOM 810 C C . PRO A 1 127 ? 22.714 2.882 6.329 1.00 13.41 127 PRO A C 1
ATOM 811 O O . PRO A 1 127 ? 22.377 1.960 5.654 1.00 14.22 127 PRO A O 1
ATOM 815 N N . LEU A 1 128 ? 22.503 2.968 7.651 1.00 12.92 128 LEU A N 1
ATOM 816 C CA . LEU A 1 128 ? 21.762 1.909 8.372 1.00 13.75 128 LEU A CA 1
ATOM 817 C C . LEU A 1 128 ? 20.268 2.007 8.037 1.00 13.63 128 LEU A C 1
ATOM 818 O O . LEU A 1 128 ? 19.515 1.125 8.436 1.00 14.35 128 LEU A O 1
ATOM 823 N N . PHE A 1 129 ? 19.811 3.116 7.442 1.00 11.46 129 PHE A N 1
ATOM 824 C CA . PHE A 1 129 ? 18.362 3.381 7.269 1.00 11.29 129 PHE A CA 1
ATOM 825 C C . PHE A 1 129 ? 18.050 3.517 5.772 1.00 12.02 129 PHE A C 1
ATOM 826 O O . PHE A 1 129 ? 17.060 4.194 5.387 1.00 14.26 129 PHE A O 1
ATOM 834 N N . THR A 1 130 ? 18.812 2.840 4.936 1.00 12.28 130 THR A N 1
ATOM 835 C CA . THR A 1 130 ? 18.442 2.695 3.498 1.00 13.79 130 THR A CA 1
ATOM 836 C C . THR A 1 130 ? 17.108 1.929 3.453 1.00 13.92 130 THR A C 1
ATOM 837 O O . THR A 1 130 ? 16.822 1.149 4.372 1.00 13.48 130 THR A O 1
ATOM 841 N N . ARG A 1 131 ? 16.326 2.137 2.401 1.00 14.61 131 ARG A N 1
ATOM 842 C CA . ARG A 1 131 ? 15.043 1.410 2.257 1.00 15.47 131 ARG A CA 1
ATOM 843 C C . ARG A 1 131 ? 15.288 -0.096 2.303 1.00 16.47 131 ARG A C 1
ATOM 844 O O . ARG A 1 131 ? 14.520 -0.785 2.926 1.00 15.80 131 ARG A O 1
ATOM 846 N N . ARG A 1 132 ? 16.357 -0.554 1.651 1.00 16.18 132 ARG A N 1
ATOM 847 C CA . ARG A 1 132 ? 16.615 -2.007 1.564 1.00 16.91 132 ARG A CA 1
ATOM 848 C C . ARG A 1 132 ? 16.947 -2.558 2.953 1.00 15.86 132 ARG A C 1
ATOM 849 O O . ARG A 1 132 ? 16.474 -3.625 3.292 1.00 15.81 132 ARG A O 1
ATOM 851 N N . ARG A 1 133 ? 17.765 -1.828 3.698 1.00 14.55 133 ARG A N 1
ATOM 852 C CA . ARG A 1 133 ? 18.144 -2.313 5.047 1.00 14.98 133 ARG A CA 1
ATOM 853 C C . ARG A 1 133 ? 16.897 -2.361 5.942 1.00 14.28 133 ARG A C 1
ATOM 854 O O . ARG A 1 133 ? 16.675 -3.362 6.642 1.00 14.23 133 ARG A O 1
ATOM 862 N N . VAL A 1 134 ? 16.129 -1.275 5.912 1.00 11.52 134 VAL A N 1
ATOM 863 C CA . VAL A 1 134 ? 14.902 -1.226 6.763 1.00 11.89 134 VAL A CA 1
ATOM 864 C C . VAL A 1 134 ? 13.935 -2.351 6.359 1.00 11.19 134 VAL A C 1
ATOM 865 O O . VAL A 1 134 ? 13.376 -2.996 7.221 1.00 11.29 134 VAL A O 1
ATOM 869 N N . ASP A 1 135 ? 13.798 -2.586 5.061 1.00 11.40 135 ASP A N 1
ATOM 870 C CA . ASP A 1 135 ? 12.933 -3.692 4.576 1.00 12.19 135 ASP A CA 1
ATOM 871 C C . ASP A 1 135 ? 13.321 -5.052 5.121 1.00 12.69 135 ASP A C 1
ATOM 872 O O . ASP A 1 135 ? 12.461 -5.875 5.224 1.00 13.58 135 ASP A O 1
ATOM 877 N N . GLY A 1 136 ? 14.599 -5.214 5.434 1.00 14.03 136 GLY A N 1
ATOM 878 C CA . GLY A 1 136 ? 15.075 -6.504 5.948 1.00 14.66 136 GLY A CA 1
ATOM 879 C C . GLY A 1 136 ? 14.485 -6.815 7.309 1.00 16.41 136 GLY A C 1
ATOM 880 O O . GLY A 1 136 ? 14.643 -7.918 7.759 1.00 15.05 136 GLY A O 1
ATOM 881 N N . TYR A 1 137 ? 13.845 -5.827 7.931 1.00 14.09 137 TYR A N 1
ATOM 882 C CA . TYR A 1 137 ? 13.292 -6.024 9.294 1.00 14.36 137 TYR A CA 1
ATOM 883 C C . TYR A 1 137 ? 11.830 -6.463 9.222 1.00 13.55 137 TYR A C 1
ATOM 884 O O . TYR A 1 137 ? 11.232 -6.645 10.246 1.00 13.68 137 TYR A O 1
ATOM 893 N N . ALA A 1 138 ? 11.316 -6.624 8.008 1.00 12.27 138 ALA A N 1
ATOM 894 C CA . ALA A 1 138 ? 9.899 -6.982 7.819 1.00 12.55 138 ALA A CA 1
ATOM 895 C C . ALA A 1 138 ? 9.561 -8.264 8.598 1.00 13.89 138 ALA A C 1
ATOM 896 O O . ALA A 1 138 ? 8.490 -8.340 9.239 1.00 12.87 138 ALA A O 1
ATOM 898 N N . GLY A 1 139 ? 10.419 -9.277 8.542 1.00 15.75 139 GLY A N 1
ATOM 899 C CA . GLY A 1 139 ? 10.104 -10.541 9.242 1.00 16.16 139 GLY A CA 1
ATOM 900 C C . GLY A 1 139 ? 10.041 -10.355 10.746 1.00 16.34 139 GLY A C 1
ATOM 901 O O . GLY A 1 139 ? 9.172 -11.017 11.356 1.00 16.36 139 GLY A O 1
ATOM 902 N N . GLN A 1 140 ? 10.867 -9.478 11.346 1.00 14.95 140 GLN A N 1
ATOM 903 C CA . GLN A 1 140 ? 10.826 -9.183 12.805 1.00 16.44 140 GLN A CA 1
ATOM 904 C C . GLN A 1 140 ? 9.465 -8.541 13.136 1.00 15.88 140 GLN A C 1
ATOM 905 O O . GLN A 1 140 ? 8.781 -8.931 14.109 1.00 14.60 140 GLN A O 1
ATOM 911 N N . VAL A 1 141 ? 9.040 -7.576 12.334 1.00 12.42 141 VAL A N 1
ATOM 912 C CA . VAL A 1 141 ? 7.726 -6.912 12.552 1.00 12.83 141 VAL A CA 1
ATOM 913 C C . VAL A 1 141 ? 6.611 -7.944 12.454 1.00 12.31 141 VAL A C 1
ATOM 914 O O . VAL A 1 141 ? 5.757 -7.998 13.351 1.00 12.64 141 VAL A O 1
ATOM 918 N N . ALA A 1 142 ? 6.603 -8.718 11.374 1.00 12.66 142 ALA A N 1
ATOM 919 C CA . ALA A 1 142 ? 5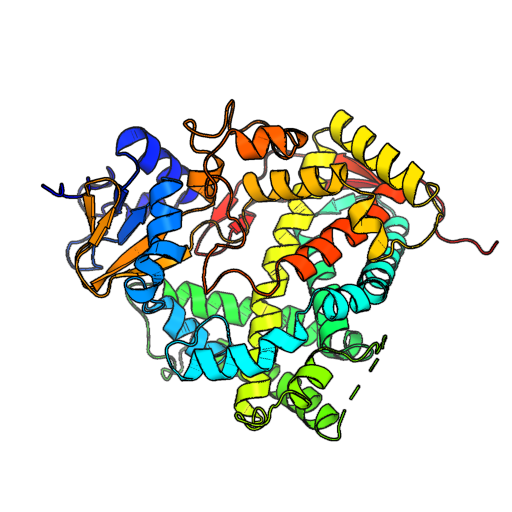.563 -9.717 11.079 1.00 13.42 142 ALA A CA 1
ATOM 920 C C . ALA A 1 142 ? 5.501 -10.678 12.261 1.00 13.33 142 ALA A C 1
ATOM 921 O O . ALA A 1 142 ? 4.413 -10.976 12.711 1.00 12.69 142 ALA A O 1
ATOM 923 N N . ASP A 1 143 ? 6.654 -11.180 12.687 1.00 13.03 143 ASP A N 1
ATOM 924 C CA . ASP A 1 143 ? 6.746 -12.164 13.815 1.00 14.54 143 ASP A CA 1
ATOM 925 C C . ASP A 1 143 ? 6.200 -11.558 15.108 1.00 13.46 143 ASP A C 1
ATOM 926 O O . ASP A 1 143 ? 5.418 -12.266 15.812 1.00 14.07 143 ASP A O 1
ATOM 931 N N . GLU A 1 144 ? 6.540 -10.294 15.424 1.00 12.73 144 GLU A N 1
ATOM 932 C CA . GLU A 1 144 ? 6.022 -9.665 16.666 1.00 12.68 144 GLU A CA 1
ATOM 933 C C . GLU A 1 144 ? 4.513 -9.468 16.552 1.00 11.32 144 GLU A C 1
ATOM 934 O O . GLU A 1 144 ? 3.812 -9.655 17.557 1.00 10.61 144 GLU A O 1
ATOM 940 N N . ALA A 1 145 ? 4.008 -9.088 15.375 1.00 9.88 145 ALA A N 1
ATOM 941 C CA . ALA A 1 145 ? 2.560 -8.880 15.203 1.00 9.85 145 ALA A CA 1
ATOM 942 C C . ALA A 1 145 ? 1.815 -10.213 15.314 1.00 10.26 145 ALA A C 1
ATOM 943 O O . ALA A 1 145 ? 0.741 -10.245 15.946 1.00 10.25 145 ALA A O 1
ATOM 945 N N . ALA A 1 146 ? 2.387 -11.301 14.812 1.00 10.00 146 ALA A N 1
ATOM 946 C CA . ALA A 1 146 ? 1.780 -12.636 14.979 1.00 11.81 146 ALA A CA 1
ATOM 947 C C . ALA A 1 146 ? 1.751 -12.981 16.471 1.00 10.89 146 ALA A C 1
ATOM 948 O O . ALA A 1 146 ? 0.741 -13.487 16.908 1.00 11.05 146 ALA A O 1
ATOM 950 N N . GLY A 1 147 ? 2.797 -12.655 17.222 1.00 11.13 147 GLY A N 1
ATOM 951 C CA . GLY A 1 147 ? 2.844 -12.900 18.679 1.00 12.41 147 GLY A CA 1
ATOM 952 C C . GLY A 1 147 ? 1.767 -12.123 19.430 1.00 12.72 147 GLY A C 1
ATOM 953 O O . GLY A 1 147 ? 1.078 -12.715 20.316 1.00 13.13 147 GLY A O 1
ATOM 954 N N . LEU A 1 148 ? 1.540 -10.867 19.040 1.00 11.92 148 LEU A N 1
ATOM 955 C CA . LEU A 1 148 ? 0.443 -10.053 19.630 1.00 12.47 148 LEU A CA 1
ATOM 956 C C . LEU A 1 148 ? -0.926 -10.659 19.308 1.00 11.41 148 LEU A C 1
ATOM 957 O O . LEU A 1 148 ? -1.798 -10.751 20.203 1.00 12.01 148 LEU A O 1
ATOM 962 N N . ALA A 1 149 ? -1.131 -11.078 18.079 1.00 10.67 149 ALA A N 1
ATOM 963 C CA . ALA A 1 149 ? -2.382 -11.752 17.667 1.00 11.55 149 ALA A CA 1
ATOM 964 C C . ALA A 1 149 ? -2.642 -12.990 18.535 1.00 12.42 149 ALA A C 1
ATOM 965 O O . ALA A 1 149 ? -3.781 -13.192 18.937 1.00 11.85 149 ALA A O 1
ATOM 967 N N . GLU A 1 150 ? -1.609 -13.787 18.816 1.00 12.86 150 GLU A N 1
ATOM 968 C CA . GLU A 1 150 ? -1.724 -15.032 19.627 1.00 14.14 150 GLU A CA 1
ATOM 969 C C . GLU A 1 150 ? -2.134 -14.614 21.044 1.00 12.59 150 GLU A C 1
ATOM 970 O O . GLU A 1 150 ? -3.068 -15.253 21.634 1.00 15.56 150 GLU A O 1
ATOM 972 N N . ALA A 1 151 ? -1.483 -13.608 21.619 1.00 12.27 151 ALA A N 1
ATOM 973 C CA . ALA A 1 151 ? -1.793 -13.041 22.952 1.00 12.46 151 ALA A CA 1
ATOM 974 C C . ALA A 1 151 ? -3.265 -12.594 22.967 1.00 11.82 151 ALA A C 1
ATOM 975 O O . ALA A 1 151 ? -3.973 -12.925 23.940 1.00 12.18 151 ALA A O 1
ATOM 977 N N . TRP A 1 152 ? -3.721 -11.892 21.930 1.00 10.87 152 TRP A N 1
ATOM 978 C CA . TRP A 1 152 ? -5.113 -11.350 21.946 1.00 10.68 152 TRP A CA 1
ATOM 979 C C . TRP A 1 152 ? -6.144 -12.467 21.845 1.00 11.40 152 TRP A C 1
ATOM 980 O O . TRP A 1 152 ? -7.260 -12.338 22.438 1.00 12.47 152 TRP A O 1
ATOM 991 N N . ARG A 1 153 ? -5.879 -13.509 21.059 1.00 12.64 153 ARG A N 1
ATOM 992 C CA . ARG A 1 153 ? -6.803 -14.671 20.939 1.00 14.00 153 ARG A CA 1
ATOM 993 C C . ARG A 1 153 ? -6.955 -15.302 22.312 1.00 14.73 153 ARG A C 1
ATOM 994 O O . ARG A 1 153 ? -8.055 -15.873 22.610 1.00 17.32 153 ARG A O 1
ATOM 1002 N N . GLY A 1 154 ? -5.914 -15.164 23.133 1.00 14.63 154 GLY A N 1
ATOM 1003 C CA . GLY A 1 154 ? -5.825 -15.717 24.496 1.00 16.08 154 GLY A CA 1
ATOM 1004 C C . GLY A 1 154 ? -6.556 -14.928 25.562 1.00 17.41 154 GLY A C 1
ATOM 1005 O O . GLY A 1 154 ? -6.590 -15.405 26.701 1.00 21.59 154 GLY A O 1
ATOM 1006 N N . ILE A 1 155 ? -7.110 -13.748 25.276 1.00 14.99 155 ILE A N 1
ATOM 1007 C CA . ILE A 1 155 ? -7.725 -12.889 26.311 1.00 16.61 155 ILE A CA 1
ATOM 1008 C C . ILE A 1 155 ? -9.129 -13.433 26.513 1.00 17.70 155 ILE A C 1
ATOM 1009 O O . ILE A 1 155 ? -9.958 -13.298 25.619 1.00 18.82 155 ILE A O 1
ATOM 1014 N N . PRO A 1 156 ? -9.424 -14.052 27.687 1.00 17.43 156 PRO A N 1
ATOM 1015 C CA . PRO A 1 156 ? -10.739 -14.628 27.941 1.00 19.69 156 PRO A CA 1
ATOM 1016 C C . PRO A 1 156 ? -11.890 -13.664 27.638 1.00 20.89 156 PRO A C 1
ATOM 1017 O O . PRO A 1 156 ? -12.880 -14.089 27.112 1.00 20.67 156 PRO A O 1
ATOM 1021 N N . GLY A 1 157 ? -11.735 -12.380 27.996 1.00 18.73 157 GLY A N 1
ATOM 1022 C CA . GLY A 1 157 ? -12.778 -11.349 27.892 1.00 17.50 157 GLY A CA 1
ATOM 1023 C C . GLY A 1 157 ? -12.806 -10.621 26.553 1.00 19.35 157 GLY A C 1
ATOM 1024 O O . GLY A 1 157 ? -13.664 -9.781 26.367 1.00 17.93 157 GLY A O 1
ATOM 1025 N N . GLY A 1 158 ? -11.808 -10.845 25.695 1.00 16.58 158 GLY A N 1
ATOM 1026 C CA . GLY A 1 158 ? -11.793 -10.234 24.364 1.00 16.19 158 GLY A CA 1
ATOM 1027 C C . GLY A 1 158 ? -11.631 -8.726 24.387 1.00 16.19 158 GLY A C 1
ATOM 1028 O O . GLY A 1 158 ? -12.036 -8.104 23.396 1.00 20.10 158 GLY A O 1
ATOM 1029 N N . GLY A 1 159 ? -11.163 -8.129 25.493 1.00 16.59 159 GLY A N 1
ATOM 1030 C CA . GLY A 1 159 ? -11.103 -6.652 25.667 1.00 14.33 159 GLY A CA 1
ATOM 1031 C C . GLY A 1 159 ? -9.669 -6.167 25.832 1.00 14.09 159 GLY A C 1
ATOM 1032 O O . GLY A 1 159 ? -8.896 -6.835 26.532 1.00 16.03 159 GLY A O 1
ATOM 1033 N N . VAL A 1 160 ? -9.321 -5.026 25.220 1.00 12.07 160 VAL A N 1
ATOM 1034 C CA . VAL A 1 160 ? -7.994 -4.399 25.417 1.00 12.83 160 VAL A CA 1
ATOM 1035 C C . VAL A 1 160 ? -8.177 -2.897 25.590 1.00 11.00 160 VAL A C 1
ATOM 1036 O O . VAL A 1 160 ? -9.262 -2.366 25.272 1.00 12.81 160 VAL A O 1
ATOM 1040 N N . GLU A 1 161 ? -7.110 -2.268 26.025 1.00 11.34 161 GLU A N 1
ATOM 1041 C CA . GLU A 1 161 ? -6.921 -0.805 26.025 1.00 9.39 161 GLU A CA 1
ATOM 1042 C C . GLU A 1 161 ? -5.772 -0.540 25.037 1.00 8.80 161 GLU A C 1
ATOM 1043 O O . GLU A 1 161 ? -4.665 -1.027 25.255 1.00 9.13 161 GLU A O 1
ATOM 1049 N N . LEU A 1 162 ? -6.081 0.096 23.897 1.00 9.17 162 LEU A N 1
ATOM 1050 C CA . LEU A 1 162 ? -5.127 0.122 22.761 1.00 9.15 162 LEU A CA 1
ATOM 1051 C C . LEU A 1 162 ? -3.887 0.958 23.055 1.00 9.23 162 LEU A C 1
ATOM 1052 O O . LEU A 1 162 ? -2.845 0.623 22.493 1.00 10.37 162 LEU A O 1
ATOM 1057 N N . VAL A 1 163 ? -3.983 2.045 23.801 1.00 9.78 163 VAL A N 1
ATOM 1058 C CA . VAL A 1 163 ? -2.779 2.853 24.146 1.00 9.69 163 VAL A CA 1
ATOM 1059 C C . VAL A 1 163 ? -1.758 1.939 24.839 1.00 9.15 163 VAL A C 1
ATOM 1060 O O . VAL A 1 163 ? -0.599 1.803 24.399 1.00 9.50 163 VAL A O 1
ATOM 1064 N N . GLY A 1 164 ? -2.202 1.227 25.854 1.00 9.82 164 GLY A N 1
ATOM 1065 C CA . GLY A 1 164 ? -1.266 0.363 26.595 1.00 10.36 164 GLY A CA 1
ATOM 1066 C C . GLY A 1 164 ? -0.753 -0.786 25.723 1.00 11.04 164 GLY A C 1
ATOM 1067 O O . GLY A 1 164 ? 0.431 -1.084 25.757 1.00 10.24 164 GLY A O 1
ATOM 1068 N N . GLU A 1 165 ? -1.650 -1.394 24.960 1.00 10.20 165 GLU A N 1
ATOM 1069 C CA . GLU A 1 165 ? -1.214 -2.561 24.158 1.00 10.73 165 GLU A CA 1
ATOM 1070 C C . GLU A 1 165 ? -0.173 -2.117 23.124 1.00 9.91 165 GLU A C 1
ATOM 1071 O O . GLU A 1 165 ? 0.787 -2.830 22.925 1.00 9.53 165 GLU A O 1
ATOM 1077 N N . MET A 1 166 ? -0.422 -0.971 22.489 1.00 11.05 166 MET A N 1
ATOM 1078 C CA . MET A 1 166 ? 0.512 -0.557 21.406 1.00 11.43 166 MET A CA 1
ATOM 1079 C C . MET A 1 166 ? 1.799 0.001 22.015 1.00 11.75 166 MET A C 1
ATOM 1080 O O . MET A 1 166 ? 2.807 -0.081 21.356 1.00 11.90 166 MET A O 1
ATOM 1085 N N . HIS A 1 167 ? 1.731 0.540 23.236 1.00 11.18 167 HIS A N 1
ATOM 1086 C CA . HIS A 1 167 ? 2.993 0.966 23.885 1.00 12.46 167 HIS A CA 1
ATOM 1087 C C . HIS A 1 167 ? 3.892 -0.260 24.048 1.00 12.09 167 HIS A C 1
ATOM 1088 O O . HIS A 1 167 ? 5.076 -0.156 23.816 1.00 12.83 167 HIS A O 1
ATOM 1095 N N . ARG A 1 168 ? 3.292 -1.378 24.437 1.00 12.29 168 ARG A N 1
ATOM 1096 C CA . ARG A 1 168 ? 4.112 -2.590 24.695 1.00 11.94 168 ARG A CA 1
ATOM 1097 C C . ARG A 1 168 ? 4.618 -3.150 23.358 1.00 11.90 168 ARG A C 1
ATOM 1098 O O . ARG A 1 168 ? 5.778 -3.495 23.261 1.00 11.88 168 ARG A O 1
ATOM 1106 N N . PHE A 1 169 ? 3.718 -3.246 22.385 1.00 10.06 169 PHE A N 1
ATOM 1107 C CA . PHE A 1 169 ? 4.073 -3.833 21.065 1.00 10.65 169 PHE A CA 1
ATOM 1108 C C . PHE A 1 169 ? 5.179 -3.023 20.360 1.00 11.05 169 PHE A C 1
ATOM 1109 O O . PHE A 1 169 ? 6.130 -3.567 19.844 1.00 10.06 169 PHE A O 1
ATOM 1117 N N . ALA A 1 170 ? 4.996 -1.714 20.329 1.00 10.74 170 ALA A N 1
ATOM 1118 C CA . ALA A 1 170 ? 5.973 -0.864 19.615 1.00 11.05 170 ALA A CA 1
ATOM 1119 C C . ALA A 1 170 ? 7.363 -0.964 20.247 1.00 11.46 170 ALA A C 1
ATOM 1120 O O . ALA A 1 170 ? 8.333 -0.867 19.519 1.00 11.24 170 ALA A O 1
ATOM 1122 N N . LEU A 1 171 ? 7.421 -1.068 21.569 1.00 11.37 171 LEU A N 1
ATOM 1123 C CA . LEU A 1 171 ? 8.759 -1.224 22.182 1.00 11.90 171 LEU A CA 1
ATOM 1124 C C . LEU A 1 171 ? 9.334 -2.605 21.841 1.00 11.88 171 LEU A C 1
ATOM 1125 O O . LEU A 1 171 ? 10.517 -2.710 21.594 1.00 11.23 171 LEU A O 1
ATOM 1130 N N . ARG A 1 172 ? 8.483 -3.615 21.832 1.00 11.18 172 ARG A N 1
ATOM 1131 C CA . ARG A 1 172 ? 9.025 -4.950 21.448 1.00 12.96 172 ARG A CA 1
ATOM 1132 C C . ARG A 1 172 ? 9.548 -4.926 20.006 1.00 13.13 172 ARG A C 1
ATOM 1133 O O . ARG A 1 172 ? 10.551 -5.580 19.727 1.00 13.74 172 ARG A O 1
ATOM 1141 N N . VAL A 1 173 ? 8.839 -4.247 19.116 1.00 12.98 173 VAL A N 1
ATOM 1142 C CA . VAL A 1 173 ? 9.258 -4.216 17.681 1.00 13.33 173 VAL A CA 1
ATOM 1143 C C . VAL A 1 173 ? 10.606 -3.480 17.608 1.00 14.50 173 VAL A C 1
ATOM 1144 O O . VAL A 1 173 ? 11.532 -4.008 17.005 1.00 13.08 173 VAL A O 1
ATOM 1148 N N . VAL A 1 174 ? 10.691 -2.307 18.233 1.00 13.87 174 VAL A N 1
ATOM 1149 C CA . VAL A 1 174 ? 11.972 -1.575 18.075 1.00 15.71 174 VAL A CA 1
ATOM 1150 C C . VAL A 1 174 ? 13.080 -2.332 18.821 1.00 14.51 174 VAL A C 1
ATOM 1151 O O . VAL A 1 174 ? 14.207 -2.370 18.334 1.00 14.84 174 VAL A O 1
ATOM 1155 N N . GLY A 1 175 ? 12.735 -2.949 19.947 1.00 13.45 175 GLY A N 1
ATOM 1156 C CA . GLY A 1 175 ? 13.733 -3.743 20.678 1.00 13.66 175 GLY A CA 1
ATOM 1157 C C . GLY A 1 175 ? 14.248 -4.920 19.856 1.00 13.26 175 GLY A C 1
ATOM 1158 O O . GLY A 1 175 ? 15.424 -5.197 19.928 1.00 12.25 175 GLY A O 1
ATOM 1159 N N . ARG A 1 176 ? 13.348 -5.599 19.140 1.00 13.13 176 ARG A N 1
ATOM 1160 C CA . ARG A 1 176 ? 13.757 -6.774 18.317 1.00 12.76 176 ARG A CA 1
ATOM 1161 C C . ARG A 1 176 ? 14.721 -6.316 17.232 1.00 13.65 176 ARG A C 1
ATOM 1162 O O . ARG A 1 176 ? 15.653 -6.983 16.895 1.00 13.71 176 ARG A O 1
ATOM 1164 N N . ILE A 1 177 ? 14.398 -5.180 16.671 1.00 13.91 177 ILE A N 1
ATOM 1165 C CA . ILE A 1 177 ? 15.269 -4.727 15.576 1.00 15.45 177 ILE A CA 1
ATOM 1166 C C . ILE A 1 177 ? 16.630 -4.253 16.100 1.00 15.24 177 ILE A C 1
ATOM 1167 O O . ILE A 1 177 ? 17.610 -4.491 15.430 1.00 14.64 177 ILE A O 1
ATOM 1172 N N . LEU A 1 178 ? 16.642 -3.621 17.277 1.00 13.89 178 LEU A N 1
ATOM 1173 C CA . LEU A 1 178 ? 17.923 -3.151 17.843 1.00 15.13 178 LEU A CA 1
ATOM 1174 C C . LEU A 1 178 ? 18.714 -4.316 18.432 1.00 14.86 178 LEU A C 1
ATOM 1175 O O . LEU A 1 178 ? 19.921 -4.351 18.242 1.00 14.57 178 LEU A O 1
ATOM 1180 N N . PHE A 1 179 ? 18.026 -5.224 19.119 1.00 14.28 179 PHE A N 1
ATOM 1181 C CA . PHE A 1 179 ? 18.776 -6.238 19.903 1.00 15.09 179 PHE A CA 1
ATOM 1182 C C . PHE A 1 179 ? 18.540 -7.691 19.471 1.00 15.56 179 PHE A C 1
ATOM 1183 O O . PHE A 1 179 ? 19.165 -8.563 20.045 1.00 15.20 179 PHE A O 1
ATOM 1191 N N . GLY A 1 180 ? 17.660 -7.909 18.504 1.00 14.94 180 GLY A N 1
ATOM 1192 C CA . GLY A 1 180 ? 17.349 -9.261 18.028 1.00 18.28 180 GLY A CA 1
ATOM 1193 C C . GLY A 1 180 ? 16.925 -10.227 19.118 1.00 22.50 180 GLY A C 1
ATOM 1194 O O . GLY A 1 180 ? 15.942 -9.937 19.784 1.00 19.62 180 GLY A O 1
ATOM 1195 N N . THR A 1 181 ? 17.666 -11.339 19.258 1.00 26.26 181 THR A N 1
ATOM 1196 C CA . THR A 1 181 ? 17.304 -12.425 20.206 1.00 29.49 181 THR A CA 1
ATOM 1197 C C . THR A 1 181 ? 17.344 -11.922 21.653 1.00 25.68 181 THR A C 1
ATOM 1198 O O . THR A 1 181 ? 16.611 -12.510 22.449 1.00 31.55 181 THR A O 1
ATOM 1202 N N . ASP A 1 182 ? 18.096 -10.851 21.955 1.00 24.93 182 ASP A N 1
ATOM 1203 C CA . ASP A 1 182 ? 18.247 -10.275 23.327 1.00 22.97 182 ASP A CA 1
ATOM 1204 C C . ASP A 1 182 ? 17.104 -9.304 23.645 1.00 20.39 182 ASP A C 1
ATOM 1205 O O . ASP A 1 182 ? 17.160 -8.680 24.713 1.00 22.52 182 ASP A O 1
ATOM 1210 N N . MET A 1 183 ? 16.121 -9.145 22.773 1.00 19.62 183 MET A N 1
ATOM 1211 C CA . MET A 1 183 ? 15.002 -8.234 23.134 1.00 19.57 183 MET A CA 1
ATOM 1212 C C . MET A 1 183 ? 14.292 -8.688 24.417 1.00 20.98 183 MET A C 1
ATOM 1213 O O . MET A 1 183 ? 14.029 -7.856 25.282 1.00 20.41 183 MET A O 1
ATOM 1218 N N . GLU A 1 184 ? 14.043 -9.978 24.546 1.00 22.34 184 GLU A N 1
ATOM 1219 C CA . GLU A 1 184 ? 13.212 -10.431 25.688 1.00 22.86 184 GLU A CA 1
ATOM 1220 C C . GLU A 1 184 ? 13.932 -10.208 27.000 1.00 23.17 184 GLU A C 1
ATOM 1221 O O . GLU A 1 184 ? 13.270 -9.876 27.963 1.00 24.38 184 GLU A O 1
ATOM 1227 N N . THR A 1 185 ? 15.248 -10.388 27.003 1.00 26.99 185 THR A N 1
ATOM 1228 C CA . THR A 1 185 ? 16.018 -10.293 28.264 1.00 28.64 185 THR A CA 1
ATOM 1229 C C . THR A 1 185 ? 16.139 -8.839 28.740 1.00 28.25 185 THR A C 1
ATOM 1230 O O . THR A 1 185 ? 16.290 -8.650 29.942 1.00 31.22 185 THR A O 1
ATOM 1234 N N . THR A 1 186 ? 16.058 -7.860 27.840 1.00 25.66 186 THR A N 1
ATOM 1235 C CA . THR A 1 186 ? 16.291 -6.454 28.241 1.00 21.03 186 THR A CA 1
ATOM 1236 C C . THR A 1 186 ? 14.989 -5.655 28.238 1.00 19.31 186 THR A C 1
ATOM 1237 O O . THR A 1 186 ? 15.005 -4.525 28.664 1.00 16.14 186 THR A O 1
ATOM 1241 N N . PHE A 1 187 ? 13.916 -6.252 27.743 1.00 18.09 187 PHE A N 1
ATOM 1242 C CA . PHE A 1 187 ? 12.635 -5.522 27.590 1.00 20.24 187 PHE A CA 1
ATOM 1243 C C . PHE A 1 187 ? 12.142 -4.903 28.908 1.00 18.37 187 PHE A C 1
ATOM 1244 O O . PHE A 1 187 ? 11.841 -3.734 28.924 1.00 16.74 187 PHE A O 1
ATOM 1252 N N . GLU A 1 188 ? 12.045 -5.712 29.962 1.00 19.72 188 GLU A N 1
ATOM 1253 C CA . GLU A 1 188 ? 11.445 -5.201 31.223 1.00 18.61 188 GLU A CA 1
ATOM 1254 C C . GLU A 1 188 ? 12.160 -3.933 31.676 1.00 16.38 188 GLU A C 1
ATOM 1255 O O . GLU A 1 188 ? 11.470 -2.992 32.049 1.00 17.14 188 GLU A O 1
ATOM 1261 N N . VAL A 1 189 ? 13.493 -3.974 31.704 1.00 14.52 189 VAL A N 1
ATOM 1262 C CA . VAL A 1 189 ? 14.288 -2.799 32.172 1.00 13.71 189 VAL A CA 1
ATOM 1263 C C . VAL A 1 189 ? 13.983 -1.588 31.270 1.00 12.96 189 VAL A C 1
ATOM 1264 O O . VAL A 1 189 ? 13.719 -0.532 31.786 1.00 11.73 189 VAL A O 1
ATOM 1268 N N . ILE A 1 190 ? 14.072 -1.757 29.951 1.00 11.88 190 ILE A N 1
ATOM 1269 C CA . ILE A 1 190 ? 13.857 -0.567 29.084 1.00 12.70 190 ILE A CA 1
ATOM 1270 C C . ILE A 1 190 ? 12.419 -0.071 29.283 1.00 12.59 190 ILE A C 1
ATOM 1271 O O . ILE A 1 190 ? 12.224 1.119 29.410 1.00 12.32 190 ILE A O 1
ATOM 1276 N N . GLU A 1 191 ? 11.464 -1.001 29.314 1.00 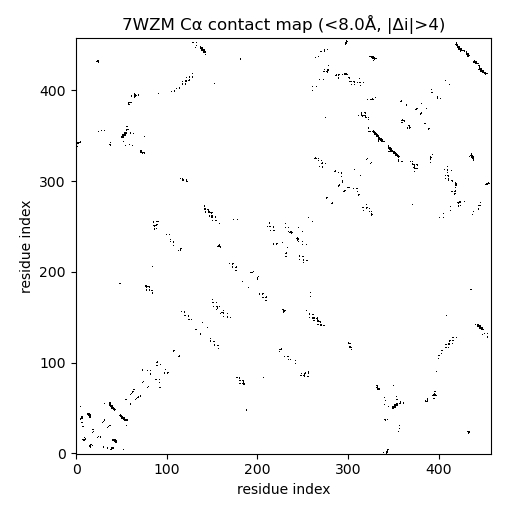14.42 191 GLU A N 1
ATOM 1277 C CA . GLU A 1 191 ? 10.029 -0.639 29.420 1.00 14.80 191 GLU A CA 1
ATOM 1278 C C . GLU A 1 191 ? 9.797 0.206 30.672 1.00 14.66 191 GLU A C 1
ATOM 1279 O O . GLU A 1 191 ? 8.981 1.109 30.639 1.00 15.96 191 GLU A O 1
ATOM 1285 N N . ARG A 1 192 ? 10.499 -0.133 31.746 1.00 14.40 192 ARG A N 1
ATOM 1286 C CA . ARG A 1 192 ? 10.300 0.578 33.037 1.00 14.41 192 ARG A CA 1
ATOM 1287 C C . ARG A 1 192 ? 11.102 1.871 33.092 1.00 14.13 192 ARG A C 1
ATOM 1288 O O . ARG A 1 192 ? 10.556 2.854 33.543 1.00 16.46 192 ARG A O 1
ATOM 1296 N N . THR A 1 193 ? 12.328 1.861 32.570 1.00 11.73 193 THR A N 1
ATOM 1297 C CA . THR A 1 193 ? 13.250 3.004 32.761 1.00 11.67 193 THR A CA 1
ATOM 1298 C C . THR A 1 193 ? 13.160 4.090 31.679 1.00 13.08 193 THR A C 1
ATOM 1299 O O . THR A 1 193 ? 13.216 5.254 32.026 1.00 13.01 193 THR A O 1
ATOM 1303 N N . LEU A 1 194 ? 13.047 3.673 30.431 1.00 12.97 194 LEU A N 1
ATOM 1304 C CA . LEU A 1 194 ? 13.045 4.665 29.321 1.00 14.11 194 LEU A CA 1
ATOM 1305 C C . LEU A 1 194 ? 11.952 5.728 29.522 1.00 13.46 194 LEU A C 1
ATOM 1306 O O . LEU A 1 194 ? 12.284 6.898 29.433 1.00 14.36 194 LEU A O 1
ATOM 1311 N N . PRO A 1 195 ? 10.689 5.373 29.823 1.00 15.74 195 PRO A N 1
ATOM 1312 C CA . PRO A 1 195 ? 9.665 6.403 29.986 1.00 15.25 195 PRO A CA 1
ATOM 1313 C C . PRO A 1 195 ? 9.943 7.377 31.148 1.00 15.99 195 PRO A C 1
ATOM 1314 O O . PRO A 1 195 ? 9.539 8.485 31.096 1.00 15.23 195 PRO A O 1
ATOM 1318 N N . LEU A 1 196 ? 10.623 6.883 32.183 1.00 14.92 196 LEU A N 1
ATOM 1319 C CA . LEU A 1 196 ? 10.875 7.752 33.364 1.00 14.57 196 LEU A CA 1
ATOM 1320 C C . LEU A 1 196 ? 11.941 8.778 33.005 1.00 14.53 196 LEU A C 1
ATOM 1321 O O . LEU A 1 196 ? 11.873 9.912 33.462 1.00 14.46 196 LEU A O 1
ATOM 1326 N N . LEU A 1 197 ? 12.910 8.314 32.239 1.00 14.95 197 LEU A N 1
ATOM 1327 C CA . LEU A 1 197 ? 13.995 9.227 31.860 1.00 14.64 197 LEU A CA 1
ATOM 1328 C C . LEU A 1 197 ? 13.387 10.313 30.952 1.00 13.45 197 LEU A C 1
ATOM 1329 O O . LEU A 1 197 ? 13.704 11.498 31.180 1.00 12.31 197 LEU A O 1
ATOM 1334 N N . GLN A 1 198 ? 12.545 9.935 29.976 1.00 13.85 198 GLN A N 1
ATOM 1335 C CA . GLN A 1 198 ? 11.983 10.929 29.032 1.00 14.97 198 GLN A CA 1
ATOM 1336 C C . GLN A 1 198 ? 11.170 11.968 29.815 1.00 15.04 198 GLN A C 1
ATOM 1337 O O . GLN A 1 198 ? 11.325 13.139 29.576 1.00 14.17 198 GLN A O 1
ATOM 1343 N N . GLU A 1 199 ? 10.344 11.483 30.742 1.00 14.90 199 GLU A N 1
ATOM 1344 C CA . GLU A 1 199 ? 9.475 12.401 31.527 1.00 15.77 199 GLU A CA 1
ATOM 1345 C C . GLU A 1 199 ? 10.332 13.401 32.297 1.00 14.08 199 GLU A C 1
ATOM 1346 O O . GLU A 1 199 ? 10.012 14.568 32.291 1.00 13.23 199 GLU A O 1
ATOM 1352 N N . TYR A 1 200 ? 11.399 12.920 32.929 1.00 11.98 200 TYR A N 1
ATOM 1353 C CA . TYR A 1 200 ? 12.284 13.787 33.736 1.00 11.77 200 TYR A CA 1
ATOM 1354 C C . TYR A 1 200 ? 12.882 14.892 32.857 1.00 12.37 200 TYR A C 1
ATOM 1355 O O . TYR A 1 200 ? 12.808 16.040 33.189 1.00 11.46 200 TYR A O 1
ATOM 1364 N N . ALA A 1 201 ? 13.445 14.481 31.724 1.00 13.18 201 ALA A N 1
ATOM 1365 C CA . ALA A 1 201 ? 14.109 15.449 30.827 1.00 13.37 201 ALA A CA 1
ATOM 1366 C C . ALA A 1 201 ? 13.108 16.440 30.219 1.00 13.39 201 ALA A C 1
ATOM 1367 O O . ALA A 1 201 ? 13.419 17.598 30.160 1.00 14.48 201 ALA A O 1
ATOM 1369 N N . LEU A 1 202 ? 11.965 15.948 29.762 1.00 13.20 202 LEU A N 1
ATOM 1370 C CA . LEU A 1 202 ? 11.029 16.838 29.008 1.00 16.29 202 LEU A CA 1
ATOM 1371 C C . LEU A 1 202 ? 10.352 17.757 30.013 1.00 16.04 202 LEU A C 1
ATOM 1372 O O . LEU A 1 202 ? 10.212 18.947 29.699 1.00 19.50 202 LEU A O 1
ATOM 1377 N N . LYS A 1 203 ? 9.972 17.245 31.183 1.00 15.86 203 LYS A N 1
ATOM 1378 C CA . LYS A 1 203 ? 9.340 18.124 32.198 1.00 15.41 203 LYS A CA 1
ATOM 1379 C C . LYS A 1 203 ? 10.366 19.164 32.682 1.00 14.72 203 LYS A C 1
ATOM 1380 O O . LYS A 1 203 ? 9.970 20.331 32.711 1.00 17.00 203 LYS A O 1
ATOM 1382 N N . ARG A 1 204 ? 11.623 18.774 32.942 1.00 13.19 204 ARG A N 1
ATOM 1383 C CA . ARG A 1 204 ? 12.720 19.709 33.304 1.00 14.38 204 ARG A CA 1
ATOM 1384 C C . ARG A 1 204 ? 12.840 20.722 32.162 1.00 15.75 204 ARG A C 1
ATOM 1385 O O . ARG A 1 204 ? 12.916 21.931 32.458 1.00 15.62 204 ARG A O 1
ATOM 1393 N N . GLY A 1 205 ? 12.800 20.211 30.931 1.00 15.36 205 GLY A N 1
ATOM 1394 C CA . GLY A 1 205 ? 13.101 20.982 29.720 1.00 16.10 205 GLY A CA 1
ATOM 1395 C C . GLY A 1 205 ? 12.131 22.104 29.510 1.00 16.64 205 GLY A C 1
ATOM 1396 O O . GLY A 1 205 ? 12.558 23.180 29.039 1.00 17.84 205 GLY A O 1
ATOM 1397 N N . LEU A 1 206 ? 10.874 21.867 29.841 1.00 15.08 206 LEU A N 1
ATOM 1398 C CA . LEU A 1 206 ? 9.811 22.851 29.579 1.00 16.82 206 LEU A CA 1
ATOM 1399 C C . LEU A 1 206 ? 9.581 23.719 30.813 1.00 18.24 206 LEU A C 1
ATOM 140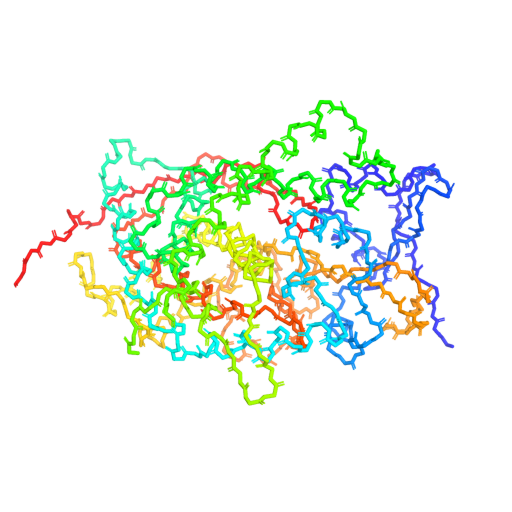0 O O . LEU A 1 206 ? 8.747 24.613 30.699 1.00 17.13 206 LEU A O 1
ATOM 1405 N N . ALA A 1 207 ? 10.239 23.453 31.938 1.00 14.04 207 ALA A N 1
ATOM 1406 C CA . ALA A 1 207 ? 9.952 24.211 33.177 1.00 17.02 207 ALA A CA 1
ATOM 1407 C C . ALA A 1 207 ? 10.822 25.452 33.148 1.00 18.71 207 ALA A C 1
ATOM 1408 O O . ALA A 1 207 ? 12.009 25.363 32.864 1.00 19.07 207 ALA A O 1
ATOM 1410 N N . PRO A 1 208 ? 10.265 26.636 33.466 1.00 20.77 208 PRO A N 1
ATOM 1411 C CA . PRO A 1 208 ? 11.065 27.859 33.496 1.00 22.59 208 PRO A CA 1
ATOM 1412 C C . PRO A 1 208 ? 12.044 27.941 34.679 1.00 22.36 208 PRO A C 1
ATOM 1413 O O . PRO A 1 208 ? 13.069 28.601 34.595 1.00 22.65 208 PRO A O 1
ATOM 1417 N N . VAL A 1 209 ? 11.711 27.260 35.768 1.00 19.55 209 VAL A N 1
ATOM 1418 C CA . VAL A 1 209 ? 12.596 27.190 36.948 1.00 20.24 209 VAL A CA 1
ATOM 1419 C C . VAL A 1 209 ? 12.940 25.712 37.148 1.00 18.93 209 VAL A C 1
ATOM 1420 O O . VAL A 1 209 ? 11.984 24.948 37.278 1.00 18.68 209 VAL A O 1
ATOM 1424 N N . ARG A 1 210 ? 14.230 25.371 37.314 1.00 18.97 210 ARG A N 1
ATOM 1425 C CA . ARG A 1 210 ? 14.654 23.990 37.655 1.00 20.13 210 ARG A CA 1
ATOM 1426 C C . ARG A 1 210 ? 15.898 23.951 38.555 1.00 20.93 210 ARG A C 1
ATOM 1427 O O . ARG A 1 210 ? 16.706 24.927 38.587 1.00 23.09 210 ARG A O 1
ATOM 1435 N N . THR A 1 211 ? 16.025 22.861 39.316 1.00 19.66 211 THR A N 1
ATOM 1436 C CA . THR A 1 211 ? 17.216 22.537 40.135 1.00 18.08 211 THR A CA 1
ATOM 1437 C C . THR A 1 211 ? 18.335 22.088 39.192 1.00 20.63 211 THR A C 1
ATOM 1438 O O . THR A 1 211 ? 18.088 21.538 38.130 1.00 20.05 211 THR A O 1
ATOM 1442 N N . PRO A 1 212 ? 19.612 22.290 39.561 1.00 20.12 212 PRO A N 1
ATOM 1443 C CA . PRO A 1 212 ? 20.697 21.524 38.974 1.00 20.00 212 PRO A CA 1
ATOM 1444 C C . PRO A 1 212 ? 20.458 20.038 39.255 1.00 18.52 212 PRO A C 1
ATOM 1445 O O . PRO A 1 212 ? 20.034 19.644 40.361 1.00 18.90 212 PRO A O 1
ATOM 1449 N N . ARG A 1 213 ? 20.785 19.195 38.270 1.00 17.56 213 ARG A N 1
ATOM 1450 C CA . ARG A 1 213 ? 20.649 17.734 38.480 1.00 20.18 213 ARG A CA 1
ATOM 1451 C C . ARG A 1 213 ? 21.619 17.250 39.562 1.00 21.58 213 ARG A C 1
ATOM 1452 O O . ARG A 1 213 ? 21.420 16.145 40.055 1.00 24.34 213 ARG A O 1
ATOM 1460 N N . THR A 1 214 ? 22.627 18.054 39.896 1.00 23.65 214 THR A N 1
ATOM 1461 C CA . THR A 1 214 ? 23.648 17.681 40.907 1.00 24.39 214 THR A CA 1
ATOM 1462 C C . THR A 1 214 ? 23.058 17.785 42.322 1.00 28.39 214 THR A C 1
ATOM 1463 O O . THR A 1 214 ? 23.637 17.215 43.238 1.00 30.79 214 THR A O 1
ATOM 1467 N N . TRP A 1 215 ? 21.960 18.512 42.480 1.00 24.89 215 TRP A N 1
ATOM 1468 C CA . TRP A 1 215 ? 21.323 18.567 43.813 1.00 24.68 215 TRP A CA 1
ATOM 1469 C C . TRP A 1 215 ? 20.809 17.166 44.170 1.00 29.15 215 TRP A C 1
ATOM 1470 O O . TRP A 1 215 ? 20.081 16.606 43.349 1.00 31.90 215 TRP A O 1
ATOM 1481 N N . PRO A 1 216 ? 21.086 16.586 45.362 1.00 33.26 216 PRO A N 1
ATOM 1482 C CA . PRO A 1 216 ? 20.518 15.288 45.720 1.00 32.09 216 PRO A CA 1
ATOM 1483 C C . PRO A 1 216 ? 19.045 15.276 46.135 1.00 30.26 216 PRO A C 1
ATOM 1484 O O . PRO A 1 216 ? 18.725 14.646 47.101 1.00 31.95 216 PRO A O 1
ATOM 1488 N N . THR A 1 217 ? 18.187 15.910 45.358 1.00 24.80 217 THR A N 1
ATOM 1489 C CA . THR A 1 217 ? 16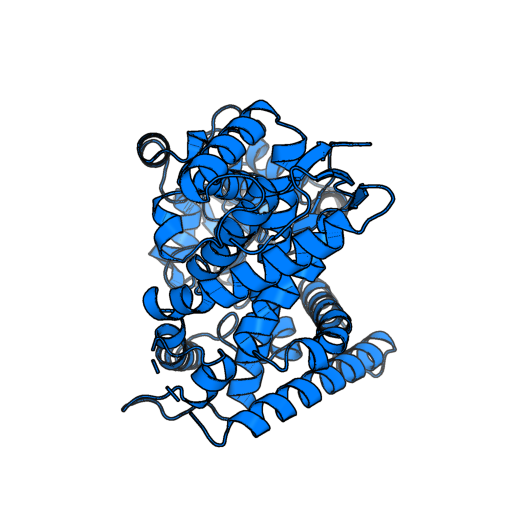.755 15.859 45.675 1.00 21.90 217 THR A CA 1
ATOM 1490 C C . THR A 1 217 ? 16.228 14.440 45.421 1.00 23.95 217 THR A C 1
ATOM 1491 O O . THR A 1 217 ? 16.886 13.699 44.698 1.00 23.08 217 THR A O 1
ATOM 1495 N N . PRO A 1 218 ? 15.064 14.023 45.957 1.00 20.93 218 PRO A N 1
ATOM 1496 C CA . PRO A 1 218 ? 14.544 12.692 45.647 1.00 23.73 218 PRO A CA 1
ATOM 1497 C C . PRO A 1 218 ? 14.358 12.445 44.143 1.00 21.89 218 PRO A C 1
ATOM 1498 O O . PRO A 1 218 ? 14.603 11.376 43.696 1.00 20.72 218 PRO A O 1
ATOM 1502 N N . ALA A 1 219 ? 13.880 13.466 43.431 1.00 20.28 219 ALA A N 1
ATOM 1503 C CA . ALA A 1 219 ? 13.633 13.301 41.982 1.00 19.41 219 ALA A CA 1
ATOM 1504 C C . ALA A 1 219 ? 14.957 13.125 41.233 1.00 18.67 219 ALA A C 1
ATOM 1505 O O . ALA A 1 219 ? 15.021 12.297 40.334 1.00 16.79 219 ALA A O 1
ATOM 1507 N N . ASN A 1 220 ? 15.964 13.900 41.616 1.00 17.61 220 ASN A N 1
ATOM 1508 C CA . ASN A 1 220 ? 17.275 13.789 40.948 1.00 16.66 220 ASN A CA 1
ATOM 1509 C C . ASN A 1 220 ? 17.912 12.433 41.301 1.00 18.41 220 ASN A C 1
ATOM 1510 O O . ASN A 1 220 ? 18.531 11.844 40.432 1.00 19.35 220 ASN A O 1
ATOM 1515 N N . ARG A 1 221 ? 17.801 12.020 42.568 1.00 18.82 221 ARG A N 1
ATOM 1516 C CA . ARG A 1 221 ? 18.360 10.712 42.986 1.00 18.12 221 ARG A CA 1
ATOM 1517 C C . ARG A 1 221 ? 17.657 9.591 42.218 1.00 17.56 221 ARG A C 1
ATOM 1518 O O . ARG A 1 221 ? 18.346 8.676 41.795 1.00 18.74 221 ARG A O 1
ATOM 1526 N N . ARG A 1 222 ? 16.342 9.679 42.076 1.00 16.85 222 ARG A N 1
ATOM 1527 C CA . ARG A 1 222 ? 15.527 8.635 41.383 1.00 17.40 222 ARG A CA 1
ATOM 1528 C C . ARG A 1 222 ? 15.964 8.619 39.909 1.00 18.84 222 ARG A C 1
ATOM 1529 O O . ARG A 1 222 ? 16.251 7.529 39.320 1.00 18.82 222 ARG A O 1
ATOM 1531 N N . ALA A 1 223 ? 16.063 9.798 39.289 1.00 18.04 223 ALA A N 1
ATOM 1532 C CA . ALA A 1 223 ? 16.500 9.907 37.878 1.00 18.59 223 ALA A CA 1
ATOM 1533 C C . ALA A 1 223 ? 17.905 9.338 37.675 1.00 18.58 223 ALA A C 1
ATOM 1534 O O . ALA A 1 223 ? 18.116 8.629 36.687 1.00 17.20 223 ALA A O 1
ATOM 1536 N N . ALA A 1 224 ? 18.849 9.652 38.557 1.00 18.05 224 ALA A N 1
ATOM 1537 C CA . ALA A 1 224 ? 20.255 9.207 38.431 1.00 18.77 224 ALA A CA 1
ATOM 1538 C C . ALA A 1 224 ? 20.304 7.678 38.542 1.00 18.27 224 ALA A C 1
ATOM 1539 O O . ALA A 1 224 ? 20.996 7.081 37.706 1.00 18.76 224 ALA A O 1
ATOM 1541 N N . ARG A 1 225 ? 19.498 7.062 39.426 1.00 18.39 225 ARG A N 1
ATOM 1542 C CA . ARG A 1 225 ? 19.424 5.571 39.545 1.00 20.03 225 ARG A CA 1
ATOM 1543 C C . ARG A 1 225 ? 18.872 4.954 38.248 1.00 18.48 225 ARG A C 1
ATOM 1544 O O . ARG A 1 225 ? 19.447 3.946 37.771 1.00 20.95 225 ARG A O 1
ATOM 1552 N N . THR A 1 226 ? 17.802 5.520 37.706 1.00 14.88 226 THR A N 1
ATOM 1553 C CA . THR A 1 226 ? 17.125 5.023 36.485 1.00 15.79 226 THR A CA 1
ATOM 1554 C C . THR A 1 226 ? 18.092 5.101 35.296 1.00 15.51 226 THR A C 1
ATOM 1555 O O . THR A 1 226 ? 18.267 4.072 34.544 1.00 14.98 226 THR A O 1
ATOM 1559 N N . GLN A 1 227 ? 18.746 6.248 35.163 1.00 15.10 227 GLN A N 1
ATOM 1560 C CA . GLN A 1 227 ? 19.700 6.544 34.056 1.00 17.56 227 GLN A CA 1
ATOM 1561 C C . GLN A 1 227 ? 20.845 5.533 34.174 1.00 17.03 227 GLN A C 1
ATOM 1562 O O . GLN A 1 227 ? 21.217 4.894 33.146 1.00 18.01 227 GLN A O 1
ATOM 1568 N N . ALA A 1 228 ? 21.405 5.363 35.365 1.00 16.46 228 ALA A N 1
ATOM 1569 C CA . ALA A 1 228 ? 22.524 4.417 35.607 1.00 17.61 228 ALA A CA 1
ATOM 1570 C C . ALA A 1 228 ? 22.128 2.979 35.228 1.00 16.92 228 ALA A C 1
ATOM 1571 O O . ALA A 1 228 ? 22.996 2.259 34.620 1.00 18.02 228 ALA A O 1
ATOM 1573 N N . GLU A 1 229 ? 20.912 2.546 35.578 1.00 14.57 229 GLU A N 1
ATOM 1574 C CA . GLU A 1 229 ? 20.443 1.168 35.285 1.00 13.78 229 GLU A CA 1
ATOM 1575 C C . GLU A 1 229 ? 20.355 0.991 33.767 1.00 14.82 229 GLU A C 1
ATOM 1576 O O . GLU A 1 229 ? 20.859 -0.026 33.218 1.00 14.52 229 GLU A O 1
ATOM 1582 N N . LEU A 1 230 ? 19.702 1.932 33.109 1.00 13.88 230 LEU A N 1
ATOM 1583 C CA . LEU A 1 230 ? 19.512 1.804 31.641 1.00 13.37 230 LEU A CA 1
ATOM 1584 C C . LEU A 1 230 ? 20.862 1.939 30.933 1.00 13.97 230 LEU A C 1
ATOM 1585 O O . LEU A 1 230 ? 21.075 1.211 29.939 1.00 15.56 230 LEU A O 1
ATOM 1590 N N . PHE A 1 231 ? 21.734 2.852 31.363 1.00 13.74 231 PHE A N 1
ATOM 1591 C CA . PHE A 1 231 ? 23.054 3.042 30.708 1.00 14.55 231 PHE A CA 1
ATOM 1592 C C . PHE A 1 231 ? 23.872 1.732 30.804 1.00 14.92 231 PHE A C 1
ATOM 1593 O O . PHE A 1 231 ? 24.525 1.328 29.826 1.00 15.19 231 PHE A O 1
ATOM 1601 N N . ALA A 1 232 ? 23.843 1.058 31.940 1.00 14.85 232 ALA A N 1
ATOM 1602 C CA . ALA A 1 232 ? 24.659 -0.157 32.166 1.00 15.64 232 ALA A CA 1
ATOM 1603 C C . ALA A 1 232 ? 24.152 -1.285 31.271 1.00 15.98 232 ALA A C 1
ATOM 1604 O O . ALA A 1 232 ? 24.984 -2.019 30.670 1.00 15.85 232 ALA A O 1
ATOM 1606 N N . LEU A 1 233 ? 22.832 -1.405 31.181 1.00 15.61 233 LEU A N 1
ATOM 1607 C CA . LEU A 1 233 ? 22.232 -2.402 30.267 1.00 16.14 233 LEU A CA 1
ATOM 1608 C C . LEU A 1 233 ? 22.706 -2.122 28.834 1.00 16.40 233 LEU A C 1
ATOM 1609 O O . LEU A 1 233 ? 23.194 -3.041 28.178 1.00 15.48 233 LEU A O 1
ATOM 1614 N N . CYS A 1 234 ? 22.539 -0.884 28.376 1.00 14.54 234 CYS A N 1
ATOM 1615 C CA . CYS A 1 234 ? 22.912 -0.592 26.967 1.00 15.15 234 CYS A CA 1
ATOM 1616 C C . CYS A 1 234 ? 24.407 -0.870 26.778 1.00 13.85 234 CYS A C 1
ATOM 1617 O O . CYS A 1 234 ? 24.759 -1.473 25.797 1.00 14.84 234 CYS A O 1
ATOM 1620 N N . ASP A 1 235 ? 25.218 -0.413 27.719 1.00 14.12 235 ASP A N 1
ATOM 1621 C CA . ASP A 1 235 ? 26.690 -0.545 27.571 1.00 15.10 235 ASP A CA 1
ATOM 1622 C C . ASP A 1 235 ? 27.067 -2.029 27.426 1.00 16.31 235 ASP A C 1
ATOM 1623 O O . ASP A 1 235 ? 27.991 -2.323 26.664 1.00 17.94 235 ASP A O 1
ATOM 1628 N N . GLY A 1 236 ? 26.371 -2.895 28.144 1.00 16.62 236 GLY A N 1
ATOM 1629 C CA . GLY A 1 236 ? 26.693 -4.330 28.126 1.00 16.56 236 GLY A CA 1
ATOM 1630 C C . GLY A 1 236 ? 26.344 -4.971 26.804 1.00 18.17 236 GLY A C 1
ATOM 1631 O O . GLY A 1 236 ? 27.160 -5.729 26.298 1.00 17.59 236 GLY A O 1
ATOM 1632 N N . ILE A 1 237 ? 25.140 -4.710 26.296 1.00 18.10 237 ILE A N 1
ATOM 1633 C CA . ILE A 1 237 ? 24.742 -5.220 24.952 1.00 19.94 237 ILE A CA 1
ATOM 1634 C C . ILE A 1 237 ? 25.705 -4.720 23.895 1.00 18.07 237 ILE A C 1
ATOM 1635 O O . ILE A 1 237 ? 26.103 -5.494 23.050 1.00 20.13 237 ILE A O 1
ATOM 1640 N N . ILE A 1 238 ? 25.978 -3.431 23.944 1.00 15.52 238 ILE A N 1
ATOM 1641 C CA . ILE A 1 238 ? 26.873 -2.834 22.927 1.00 13.61 238 ILE A CA 1
ATOM 1642 C C . ILE A 1 238 ? 28.239 -3.516 23.013 1.00 15.06 238 ILE A C 1
ATOM 1643 O O . ILE A 1 238 ? 28.733 -3.943 21.983 1.00 16.06 238 ILE A O 1
ATOM 1648 N N . ASP A 1 239 ? 28.799 -3.606 24.216 1.00 16.46 239 ASP A N 1
ATOM 1649 C CA . ASP A 1 239 ? 30.166 -4.179 24.331 1.00 17.97 239 ASP A CA 1
ATOM 1650 C C . ASP A 1 239 ? 30.143 -5.613 23.805 1.00 19.63 239 ASP A C 1
ATOM 1651 O O . ASP A 1 239 ? 31.134 -6.044 23.229 1.00 18.08 239 ASP A O 1
ATOM 1656 N N . SER A 1 240 ? 29.017 -6.308 23.996 1.00 18.79 240 SER A N 1
ATOM 1657 C CA . SER A 1 240 ? 28.866 -7.714 23.535 1.00 21.52 240 SER A CA 1
ATOM 1658 C C . SER A 1 240 ? 28.944 -7.813 22.013 1.00 24.33 240 SER A C 1
ATOM 1659 O O . SER A 1 240 ? 29.449 -8.816 21.527 1.00 23.44 240 SER A O 1
ATOM 1662 N N . ARG A 1 241 ? 28.420 -6.815 21.304 1.00 20.40 241 ARG A N 1
ATOM 1663 C CA . ARG A 1 241 ? 28.400 -6.863 19.811 1.00 21.05 241 ARG A CA 1
ATOM 1664 C C . ARG A 1 241 ? 29.646 -6.199 19.216 1.00 21.15 241 ARG A C 1
ATOM 1665 O O . ARG A 1 241 ? 29.746 -6.185 17.997 1.00 20.02 241 ARG A O 1
ATOM 1673 N N . ARG A 1 242 ? 30.549 -5.672 20.047 1.00 19.65 242 ARG A N 1
ATOM 1674 C CA . ARG A 1 242 ? 31.711 -4.907 19.506 1.00 22.72 242 ARG A CA 1
ATOM 1675 C C . ARG A 1 242 ? 32.702 -5.848 18.808 1.00 24.97 242 ARG A C 1
ATOM 1676 O O . ARG A 1 242 ? 33.615 -5.361 18.151 1.00 24.70 242 ARG A O 1
ATOM 1684 N N . ASN A 1 243 ? 32.492 -7.142 18.953 1.00 26.13 243 ASN A N 1
ATOM 1685 C CA . ASN A 1 243 ? 33.393 -8.119 18.289 1.00 29.09 243 ASN A CA 1
ATOM 1686 C C . ASN A 1 243 ? 33.128 -8.068 16.787 1.00 32.02 243 ASN A C 1
ATOM 1687 O O . ASN A 1 243 ? 34.015 -8.442 16.007 1.00 31.19 243 ASN A O 1
ATOM 1692 N N . ARG A 1 244 ? 31.928 -7.640 16.420 1.00 33.22 244 ARG A N 1
ATOM 1693 C CA . ARG A 1 244 ? 31.581 -7.616 14.984 1.00 38.86 244 ARG A CA 1
ATOM 1694 C C . ARG A 1 244 ? 32.222 -6.374 14.335 1.00 41.43 244 ARG A C 1
ATOM 1695 O O . ARG A 1 244 ? 31.989 -6.182 13.142 1.00 40.99 244 ARG A O 1
ATOM 1703 N N . GLU A 1 253 ? 19.452 -8.368 3.024 1.00 69.00 253 GLU A N 1
ATOM 1704 C CA . GLU A 1 253 ? 19.880 -9.785 3.166 1.00 66.14 253 GLU A CA 1
ATOM 1705 C C . GLU A 1 253 ? 20.071 -10.105 4.641 1.00 62.82 253 GLU A C 1
ATOM 1706 O O . GLU A 1 253 ? 19.211 -10.795 5.192 1.00 60.35 253 GLU A O 1
ATOM 1708 N N . SER A 1 254 ? 21.141 -9.567 5.234 1.00 59.28 254 SER A N 1
ATOM 1709 C CA . SER A 1 254 ? 21.510 -9.870 6.633 1.00 56.31 254 SER A CA 1
ATOM 1710 C C . SER A 1 254 ? 20.384 -9.523 7.610 1.00 55.45 254 SER A C 1
ATOM 1711 O O . SER A 1 254 ? 19.746 -8.480 7.449 1.00 56.70 254 SER A O 1
ATOM 1714 N N . GLY A 1 255 ? 20.149 -10.394 8.582 1.00 49.23 255 GLY A N 1
ATOM 1715 C CA . GLY A 1 255 ? 19.153 -10.075 9.613 1.00 44.35 255 GLY A CA 1
ATOM 1716 C C . GLY A 1 255 ? 19.838 -9.410 10.786 1.00 41.83 255 GLY A C 1
ATOM 1717 O O . GLY A 1 255 ? 19.264 -9.452 11.886 1.00 45.07 255 GLY A O 1
ATOM 1718 N N . GLU A 1 256 ? 21.002 -8.794 10.549 1.00 32.00 256 GLU A N 1
ATOM 1719 C CA . GLU A 1 256 ? 21.781 -8.236 11.666 1.00 29.46 256 GLU A CA 1
ATOM 1720 C C . GLU A 1 256 ? 20.966 -7.161 12.383 1.00 22.46 256 GLU A C 1
ATOM 1721 O O . GLU A 1 256 ? 20.288 -6.394 11.720 1.00 18.91 256 GLU A O 1
ATOM 1727 N N . ASP A 1 257 ? 21.076 -7.162 13.698 1.00 20.33 257 ASP A N 1
ATOM 1728 C CA . ASP A 1 257 ? 20.337 -6.175 14.511 1.00 18.58 257 ASP A CA 1
ATOM 1729 C C . ASP A 1 257 ? 20.959 -4.786 14.330 1.00 16.73 257 ASP A C 1
ATOM 1730 O O . ASP A 1 257 ? 22.091 -4.703 13.877 1.00 13.37 257 ASP A O 1
ATOM 1735 N N . LEU A 1 258 ? 20.229 -3.745 14.721 1.00 15.45 258 LEU A N 1
ATOM 1736 C CA . LEU A 1 258 ? 20.711 -2.365 14.458 1.00 15.81 258 LEU A CA 1
ATOM 1737 C C . LEU A 1 258 ? 21.928 -1.990 15.321 1.00 14.59 258 LEU A C 1
ATOM 1738 O O . LEU A 1 258 ? 22.721 -1.186 14.872 1.00 13.88 258 LEU A O 1
ATOM 1743 N N . VAL A 1 259 ? 22.057 -2.518 16.538 1.00 13.72 259 VAL A N 1
ATOM 1744 C CA . VAL A 1 259 ? 23.310 -2.166 17.301 1.00 13.48 259 VAL A CA 1
ATOM 1745 C C . VAL A 1 259 ? 24.505 -2.788 16.612 1.00 13.08 259 VAL A C 1
ATOM 1746 O O . VAL A 1 259 ? 25.536 -2.181 16.598 1.00 12.65 259 VAL A O 1
ATOM 1750 N N . THR A 1 260 ? 24.309 -3.985 16.079 1.00 12.93 260 THR A N 1
ATOM 1751 C CA . THR A 1 260 ? 25.418 -4.610 15.320 1.00 13.87 260 THR A CA 1
ATOM 1752 C C . THR A 1 260 ? 25.777 -3.703 14.130 1.00 13.81 260 THR A C 1
ATOM 1753 O O . THR A 1 260 ? 26.932 -3.475 13.893 1.00 14.94 260 THR A O 1
ATOM 1757 N N . LEU A 1 261 ? 24.765 -3.192 13.440 1.00 14.43 261 LEU A N 1
ATOM 1758 C CA . LEU A 1 261 ? 25.046 -2.244 12.335 1.00 13.94 261 LEU A CA 1
ATOM 1759 C C . LEU A 1 261 ? 25.719 -0.968 12.862 1.00 11.32 261 LEU A C 1
ATOM 1760 O O . LEU A 1 261 ? 26.530 -0.431 12.147 1.00 13.27 261 LEU A O 1
ATOM 1765 N N . LEU A 1 262 ? 25.333 -0.491 14.051 1.00 11.91 262 LEU A N 1
ATOM 1766 C CA . LEU A 1 262 ? 25.922 0.746 14.592 1.00 11.47 262 LEU A CA 1
ATOM 1767 C C . LEU A 1 262 ? 27.385 0.461 14.939 1.00 11.25 262 LEU A C 1
ATOM 1768 O O . LEU A 1 262 ? 28.224 1.293 14.670 1.00 11.74 262 LEU A O 1
ATOM 1773 N N . VAL A 1 263 ? 27.619 -0.689 15.553 1.00 11.81 263 VAL A N 1
ATOM 1774 C CA . VAL A 1 263 ? 29.014 -1.082 15.898 1.00 12.94 263 VAL A CA 1
ATOM 1775 C C . VAL A 1 263 ? 29.852 -1.135 14.608 1.00 14.35 263 VAL A C 1
ATOM 1776 O O . VAL A 1 263 ? 30.998 -0.713 14.647 1.00 15.29 263 VAL A O 1
ATOM 1780 N N . ARG A 1 264 ? 29.245 -1.587 13.514 1.00 15.02 264 ARG A N 1
ATOM 1781 C CA . ARG A 1 264 ? 29.978 -1.749 12.230 1.00 17.21 264 ARG A CA 1
ATOM 1782 C C . ARG A 1 264 ? 30.041 -0.439 11.439 1.00 17.53 264 ARG A C 1
ATOM 1783 O O . ARG A 1 264 ? 30.717 -0.408 10.405 1.00 17.55 264 ARG A O 1
ATOM 1791 N N . ALA A 1 265 ? 29.345 0.581 11.904 1.00 15.00 265 ALA A N 1
ATOM 1792 C CA . ALA A 1 265 ? 29.314 1.842 11.141 1.00 15.13 265 ALA A CA 1
ATOM 1793 C C . ALA A 1 265 ? 30.723 2.402 10.964 1.00 15.70 265 ALA A C 1
ATOM 1794 O O . ALA A 1 265 ? 31.519 2.320 11.879 1.00 13.48 265 ALA A O 1
ATOM 1796 N N . GLY A 1 266 ? 30.967 2.975 9.788 1.00 14.81 266 GLY A N 1
ATOM 1797 C CA . GLY A 1 266 ? 32.257 3.619 9.537 1.00 15.09 266 GLY A CA 1
ATOM 1798 C C . GLY A 1 266 ? 32.434 3.897 8.061 1.00 14.87 266 GLY A C 1
ATOM 1799 O O . GLY A 1 266 ? 31.644 3.379 7.285 1.00 15.59 266 GLY A O 1
ATOM 1800 N N . ASN A 1 267 ? 33.401 4.744 7.736 1.00 14.99 267 ASN A N 1
ATOM 1801 C CA . ASN A 1 267 ? 33.710 5.024 6.319 1.00 16.47 267 ASN A CA 1
ATOM 1802 C C . ASN A 1 267 ? 35.143 5.542 6.186 1.00 15.38 267 ASN A C 1
ATOM 1803 O O . ASN A 1 267 ? 35.805 5.679 7.202 1.00 18.81 267 ASN A O 1
ATOM 1808 N N . ALA A 1 268 ? 35.573 5.821 4.958 1.00 16.99 268 ALA A N 1
ATOM 1809 C CA . ALA A 1 268 ? 36.987 6.210 4.740 1.00 17.46 268 ALA A CA 1
ATOM 1810 C C . ALA A 1 268 ? 37.303 7.543 5.412 1.00 21.36 268 ALA A C 1
ATOM 1811 O O . ALA A 1 268 ? 38.486 7.811 5.617 1.00 24.30 268 ALA A O 1
ATOM 1813 N N . GLU A 1 269 ? 36.285 8.350 5.715 1.00 17.37 269 GLU A N 1
ATOM 1814 C CA . GLU A 1 269 ? 36.537 9.701 6.263 1.00 18.55 269 GLU A CA 1
ATOM 1815 C C . GLU A 1 269 ? 36.207 9.755 7.753 1.00 19.49 269 GLU A C 1
ATOM 1816 O O . GLU A 1 269 ? 36.774 10.571 8.459 1.00 21.46 269 GLU A O 1
ATOM 1822 N N . ASP A 1 270 ? 35.289 8.934 8.204 1.00 18.95 270 ASP A N 1
ATOM 1823 C CA . ASP A 1 270 ? 34.851 8.999 9.605 1.00 17.90 270 ASP A CA 1
ATOM 1824 C C . ASP A 1 270 ? 35.141 7.636 10.220 1.00 17.88 270 ASP A C 1
ATOM 1825 O O . ASP A 1 270 ? 34.669 6.621 9.702 1.00 20.24 270 ASP A O 1
ATOM 1830 N N . GLY A 1 271 ? 35.904 7.658 11.271 1.00 15.28 271 GLY A N 1
ATOM 1831 C CA . GLY A 1 271 ? 36.115 6.409 12.005 1.00 16.08 271 GLY A CA 1
ATOM 1832 C C . GLY A 1 271 ? 34.854 5.944 12.713 1.00 16.50 271 GLY A C 1
ATOM 1833 O O . GLY A 1 271 ? 33.895 6.674 12.770 1.00 21.42 271 GLY A O 1
ATOM 1834 N N . SER A 1 272 ? 34.950 4.810 13.347 1.00 16.86 272 SER A N 1
ATOM 1835 C CA . SER A 1 272 ? 33.759 4.208 13.979 1.00 14.92 272 SER A CA 1
ATOM 1836 C C . SER A 1 272 ? 33.258 5.012 15.196 1.00 14.30 272 SER A C 1
ATOM 1837 O O . SER A 1 272 ? 33.988 5.825 15.718 1.00 13.23 272 SER A O 1
ATOM 1840 N N . LEU A 1 273 ? 32.043 4.708 15.632 1.00 13.13 273 LEU A N 1
ATOM 1841 C CA . LEU A 1 273 ? 31.478 5.314 16.857 1.00 12.33 273 LEU A CA 1
ATOM 1842 C C . LEU A 1 273 ? 32.179 4.696 18.047 1.00 12.26 273 LEU A C 1
ATOM 1843 O O . LEU A 1 273 ? 32.379 3.450 18.047 1.00 12.88 273 LEU A O 1
ATOM 1848 N N . ASP A 1 274 ? 32.465 5.526 19.040 1.00 12.01 274 ASP A N 1
ATOM 1849 C CA . ASP A 1 274 ? 33.050 5.022 20.306 1.00 13.34 274 ASP A CA 1
ATOM 1850 C C . ASP A 1 274 ? 31.919 4.536 21.225 1.00 14.12 274 ASP A C 1
ATOM 1851 O O . ASP A 1 274 ? 30.717 4.579 20.843 1.00 13.95 274 ASP A O 1
ATOM 1856 N N . ALA A 1 275 ? 32.271 4.003 22.390 1.00 13.09 275 ALA A N 1
ATOM 1857 C CA . ALA A 1 275 ? 31.261 3.436 23.304 1.00 13.54 275 ALA A CA 1
ATOM 1858 C C . ALA A 1 275 ? 30.222 4.489 23.667 1.00 12.33 275 ALA A C 1
ATOM 1859 O O . ALA A 1 275 ? 29.072 4.087 23.698 1.00 12.93 275 ALA A O 1
ATOM 1861 N N . ALA A 1 276 ? 30.627 5.716 23.997 1.00 13.40 276 ALA A N 1
ATOM 1862 C CA . ALA A 1 276 ? 29.693 6.801 24.398 1.00 14.10 276 ALA A CA 1
ATOM 1863 C C . ALA A 1 276 ? 28.746 7.097 23.215 1.00 13.62 276 ALA A C 1
ATOM 1864 O O . ALA A 1 276 ? 27.504 7.262 23.385 1.00 13.70 276 ALA A O 1
ATOM 1866 N N . GLU A 1 277 ? 29.312 7.185 22.028 1.00 12.99 277 GLU A N 1
ATOM 1867 C CA . GLU A 1 277 ? 28.515 7.474 20.801 1.00 13.71 277 GLU A CA 1
ATOM 1868 C C . GLU A 1 277 ? 27.548 6.329 20.472 1.00 13.24 277 GLU A C 1
ATOM 1869 O O . GLU A 1 277 ? 26.393 6.570 20.026 1.00 12.66 277 GLU A O 1
ATOM 1875 N N . LEU A 1 278 ? 27.976 5.072 20.607 1.00 11.26 278 LEU A N 1
ATOM 1876 C CA . LEU A 1 278 ? 27.078 3.928 20.394 1.00 11.07 278 LEU A CA 1
ATOM 1877 C C . LEU A 1 278 ? 25.905 4.001 21.370 1.00 11.91 278 LEU A C 1
ATOM 1878 O O . LEU A 1 278 ? 24.767 3.838 20.946 1.00 11.84 278 LEU A O 1
ATOM 1883 N N . ARG A 1 279 ? 26.193 4.313 22.631 1.00 10.90 279 ARG A N 1
ATOM 1884 C CA . ARG A 1 279 ? 25.123 4.375 23.640 1.00 11.50 279 ARG A CA 1
ATOM 1885 C C . ARG A 1 279 ? 24.133 5.471 23.255 1.00 11.39 279 ARG A C 1
ATOM 1886 O O . ARG A 1 279 ? 22.893 5.205 23.391 1.00 12.20 279 ARG A O 1
ATOM 1894 N N . GLU A 1 280 ? 24.637 6.640 22.859 1.00 11.87 280 GLU A N 1
ATOM 1895 C CA . GLU A 1 280 ? 23.726 7.790 22.608 1.00 12.59 280 GLU A CA 1
ATOM 1896 C C . GLU A 1 280 ? 22.838 7.463 21.416 1.00 11.74 280 GLU A C 1
ATOM 1897 O O . GLU A 1 280 ? 21.625 7.806 21.456 1.00 11.73 280 GLU A O 1
ATOM 1903 N N . GLN A 1 281 ? 23.347 6.773 20.398 1.00 10.79 281 GLN A N 1
ATOM 1904 C CA . GLN A 1 281 ? 22.450 6.443 19.256 1.00 10.34 281 GLN A CA 1
ATOM 1905 C C . GLN A 1 281 ? 21.453 5.342 19.634 1.00 10.29 281 GLN A C 1
ATOM 1906 O O . GLN A 1 281 ? 20.295 5.407 19.202 1.00 10.77 281 GLN A O 1
ATOM 1912 N N . VAL A 1 282 ? 21.857 4.312 20.389 1.00 10.09 282 VAL A N 1
ATOM 1913 C CA . VAL A 1 282 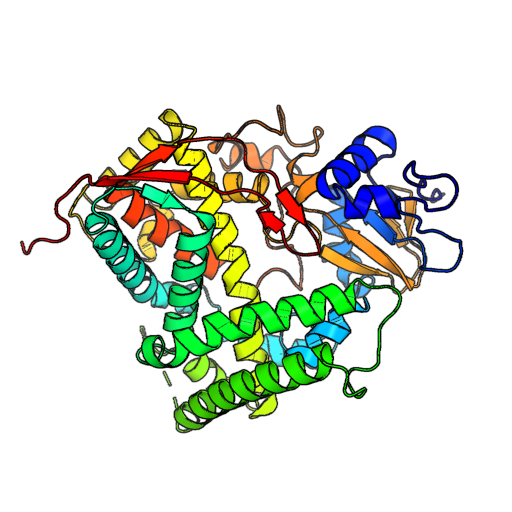? 20.903 3.265 20.814 1.00 10.46 282 VAL A CA 1
ATOM 1914 C C . VAL A 1 282 ? 19.797 3.933 21.633 1.00 10.89 282 VAL A C 1
ATOM 1915 O O . VAL A 1 282 ? 18.660 3.595 21.408 1.00 11.11 282 VAL A O 1
ATOM 1919 N N . LEU A 1 283 ? 20.149 4.831 22.533 1.00 11.04 283 LEU A N 1
ATOM 1920 C CA . LEU A 1 283 ? 19.107 5.432 23.406 1.00 12.58 283 LEU A CA 1
ATOM 1921 C C . LEU A 1 283 ? 18.140 6.290 22.574 1.00 11.77 283 LEU A C 1
ATOM 1922 O O . LEU A 1 283 ? 16.952 6.273 22.875 1.00 12.67 283 LEU A O 1
ATOM 1927 N N . ILE A 1 284 ? 18.658 7.022 21.592 1.00 12.74 284 ILE A N 1
ATOM 1928 C CA . ILE A 1 284 ? 17.752 7.932 20.822 1.00 11.47 284 ILE A CA 1
ATOM 1929 C C . ILE A 1 284 ? 16.855 7.126 19.875 1.00 11.18 284 ILE A C 1
ATOM 1930 O O . ILE A 1 284 ? 15.731 7.496 19.700 1.00 10.08 284 ILE A O 1
ATOM 1935 N N . PHE A 1 285 ? 17.351 6.005 19.348 1.00 11.38 285 PHE A N 1
ATOM 1936 C CA . PHE A 1 285 ? 16.469 5.151 18.511 1.00 11.10 285 PHE A CA 1
ATOM 1937 C C . PHE A 1 285 ? 15.301 4.610 19.362 1.00 11.39 285 PHE A C 1
ATOM 1938 O O . PHE A 1 285 ? 14.171 4.606 18.911 1.00 10.92 285 PHE A O 1
ATOM 1946 N N . LEU A 1 286 ? 15.627 4.163 20.576 1.00 11.40 286 LEU A N 1
ATOM 1947 C CA . LEU A 1 286 ? 14.538 3.686 21.475 1.00 12.90 286 LEU A CA 1
ATOM 1948 C C . LEU A 1 286 ? 13.581 4.836 21.771 1.00 11.73 286 LEU A C 1
ATOM 1949 O O . LEU A 1 286 ? 12.400 4.672 21.606 1.00 13.65 286 LEU A O 1
ATOM 1954 N N . LEU A 1 287 ? 14.123 5.968 22.191 1.00 11.90 287 LEU A N 1
ATOM 1955 C CA . LEU A 1 287 ? 13.245 7.081 22.654 1.00 12.70 287 LEU A CA 1
ATOM 1956 C C . LEU A 1 287 ? 12.430 7.625 21.489 1.00 13.61 287 LEU A C 1
ATOM 1957 O O . LEU A 1 287 ? 11.246 7.837 21.638 1.00 14.17 287 LEU A O 1
ATOM 1962 N N . ALA A 1 288 ? 13.109 7.829 20.378 1.00 11.56 288 ALA A N 1
ATOM 1963 C CA . ALA A 1 288 ? 12.424 8.438 19.229 1.00 12.86 288 ALA A CA 1
ATOM 1964 C C . ALA A 1 288 ? 11.485 7.447 18.547 1.00 12.62 288 ALA A C 1
ATOM 1965 O O . ALA A 1 288 ? 10.585 7.909 17.856 1.00 13.18 288 ALA A O 1
ATOM 1967 N N . GLY A 1 289 ? 11.734 6.146 18.695 1.00 11.84 289 GLY A N 1
ATOM 1968 C CA . GLY A 1 289 ? 10.916 5.179 17.943 1.00 12.22 289 GLY A CA 1
ATOM 1969 C C . GLY A 1 289 ? 9.856 4.450 18.763 1.00 13.80 289 GLY A C 1
ATOM 1970 O O . GLY A 1 289 ? 9.018 3.796 18.171 1.00 15.46 289 GLY A O 1
ATOM 1971 N N . HIS A 1 290 ? 9.885 4.617 20.078 1.00 12.09 290 HIS A N 1
ATOM 1972 C CA . HIS A 1 290 ? 8.925 3.809 20.869 1.00 11.67 290 HIS A CA 1
ATOM 1973 C C . HIS A 1 290 ? 7.532 4.468 20.920 1.00 11.00 290 HIS A C 1
ATOM 1974 O O . HIS A 1 290 ? 6.643 3.989 20.218 1.00 12.23 290 HIS A O 1
ATOM 1981 N N . GLU A 1 291 ? 7.385 5.539 21.684 1.00 10.83 291 GLU A N 1
ATOM 1982 C CA . GLU A 1 291 ? 6.027 6.082 21.950 1.00 11.50 291 GLU A CA 1
ATOM 1983 C C . GLU A 1 291 ? 5.426 6.728 20.702 1.00 10.75 291 GLU A C 1
ATOM 1984 O O . GLU A 1 291 ? 4.215 6.749 20.564 1.00 11.15 291 GLU A O 1
ATOM 1990 N N . THR A 1 292 ? 6.296 7.223 19.829 1.00 10.12 292 THR A N 1
ATOM 1991 C CA . THR A 1 292 ? 5.801 7.833 18.580 1.00 8.95 292 THR A CA 1
ATOM 1992 C C . THR A 1 292 ? 4.967 6.813 17.787 1.00 9.17 292 THR A C 1
ATOM 1993 O O . THR A 1 292 ? 3.830 7.085 17.456 1.00 8.29 292 THR A O 1
ATOM 1997 N N . THR A 1 293 ? 5.579 5.673 17.466 1.00 8.93 293 THR A N 1
ATOM 1998 C CA . THR A 1 293 ? 4.872 4.644 16.675 1.00 8.80 293 THR A CA 1
ATOM 1999 C C . THR A 1 293 ? 3.677 4.104 17.480 1.00 8.01 293 THR A C 1
ATOM 2000 O O . THR A 1 293 ? 2.646 3.866 16.915 1.00 8.37 293 THR A O 1
ATOM 2004 N N . ALA A 1 294 ? 3.880 3.949 18.778 1.00 8.80 294 ALA A N 1
ATOM 2005 C CA . ALA A 1 294 ? 2.785 3.411 19.616 1.00 8.34 294 ALA A CA 1
ATOM 2006 C C . ALA A 1 294 ? 1.521 4.267 19.461 1.00 9.09 294 ALA A C 1
ATOM 2007 O O . ALA A 1 294 ? 0.437 3.730 19.431 1.00 9.16 294 ALA A O 1
ATOM 2009 N N . THR A 1 295 ? 1.720 5.576 19.467 1.00 8.63 295 THR A N 1
ATOM 2010 C CA . THR A 1 295 ? 0.541 6.485 19.430 1.00 8.87 295 THR A CA 1
ATOM 2011 C C . THR A 1 295 ? -0.157 6.358 18.066 1.00 9.41 295 THR A C 1
ATOM 2012 O O . THR A 1 295 ? -1.373 6.275 18.003 1.00 8.68 295 THR A O 1
ATOM 2016 N N . ALA A 1 296 ? 0.645 6.296 17.006 1.00 8.79 296 ALA A N 1
ATOM 2017 C CA . ALA A 1 296 ? 0.046 6.152 15.672 1.00 9.01 296 ALA A CA 1
ATOM 2018 C C . ALA A 1 296 ? -0.731 4.841 15.584 1.00 9.83 296 ALA A C 1
ATOM 2019 O O . ALA A 1 296 ? -1.818 4.849 15.063 1.00 8.56 296 ALA A O 1
ATOM 2021 N N . LEU A 1 297 ? -0.122 3.764 16.080 1.00 9.02 297 LEU A N 1
ATOM 2022 C CA . LEU A 1 297 ? -0.785 2.434 15.999 1.00 9.10 297 LEU A CA 1
ATOM 2023 C C . LEU A 1 297 ? -2.081 2.441 16.829 1.00 8.50 297 LEU A C 1
ATOM 2024 O O . LEU A 1 297 ? -3.078 1.921 16.372 1.00 8.38 297 LEU A O 1
ATOM 2029 N N . ALA A 1 298 ? -2.005 2.979 18.048 1.00 8.86 298 ALA A N 1
ATOM 2030 C CA . ALA A 1 298 ? -3.201 2.918 18.927 1.00 8.43 298 ALA A CA 1
ATOM 2031 C C . ALA A 1 298 ? -4.390 3.647 18.295 1.00 8.91 298 ALA A C 1
ATOM 2032 O O . ALA A 1 298 ? -5.490 3.122 18.307 1.00 8.56 298 ALA A O 1
ATOM 2034 N N . PHE A 1 299 ? -4.122 4.859 17.809 1.00 9.31 299 PHE A N 1
ATOM 2035 C CA . PHE A 1 299 ? -5.236 5.674 17.271 1.00 10.09 299 PHE A CA 1
ATOM 2036 C C . PHE A 1 299 ? -5.672 5.214 15.872 1.00 9.61 299 PHE A C 1
ATOM 2037 O O . PHE A 1 299 ? -6.819 5.392 15.589 1.00 8.96 299 PHE A O 1
ATOM 2045 N N . ALA A 1 300 ? -4.772 4.665 15.058 1.00 10.84 300 ALA A N 1
ATOM 2046 C CA . ALA A 1 300 ? -5.245 4.080 13.787 1.00 9.49 300 ALA A CA 1
ATOM 2047 C C . ALA A 1 300 ? -6.289 2.995 14.105 1.00 10.01 300 ALA A C 1
ATOM 2048 O O . ALA A 1 300 ? -7.323 2.954 13.481 1.00 9.28 300 ALA A O 1
ATOM 2050 N N . LEU A 1 301 ? -5.936 2.117 15.053 1.00 9.10 301 LEU A N 1
ATOM 2051 C CA . LEU A 1 301 ? -6.858 0.996 15.380 1.00 9.04 301 LEU A CA 1
ATOM 2052 C C . LEU A 1 301 ? -8.137 1.561 16.017 1.00 8.43 301 LEU A C 1
ATOM 2053 O O . LEU A 1 301 ? -9.197 1.057 15.717 1.00 9.76 301 LEU A O 1
ATOM 2058 N N . HIS A 1 302 ? -7.985 2.538 16.904 1.00 8.64 302 HIS A N 1
ATOM 2059 C CA . HIS A 1 302 ? -9.180 3.091 17.583 1.00 9.91 302 HIS A CA 1
ATOM 2060 C C . HIS A 1 302 ? -10.108 3.757 16.549 1.00 9.45 302 HIS A C 1
ATOM 2061 O O . HIS A 1 302 ? -11.314 3.580 16.603 1.00 9.94 302 HIS A O 1
ATOM 2068 N N . LEU A 1 303 ? -9.497 4.476 15.613 1.00 8.96 303 LEU A N 1
ATOM 2069 C CA . LEU A 1 303 ? -10.323 5.098 14.560 1.00 8.33 303 LEU A CA 1
ATOM 2070 C C . LEU A 1 303 ? -11.011 3.997 13.734 1.00 8.72 303 LEU A C 1
ATOM 2071 O O . LEU A 1 303 ? -12.150 4.151 13.407 1.00 8.91 303 LEU A O 1
ATOM 2076 N N . LEU A 1 304 ? -10.290 2.935 13.375 1.00 8.46 304 LEU A N 1
ATOM 2077 C CA . LEU A 1 304 ? -10.994 1.862 12.617 1.00 9.49 304 LEU A CA 1
ATOM 2078 C C . LEU A 1 304 ? -12.111 1.238 13.466 1.00 9.84 304 LEU A C 1
ATOM 2079 O O . LEU A 1 304 ? -13.115 0.822 12.913 1.00 10.29 304 LEU A O 1
ATOM 2084 N N . ALA A 1 305 ? -11.887 1.175 14.777 1.00 9.94 305 ALA A N 1
ATOM 2085 C CA . ALA A 1 305 ? -12.882 0.551 15.676 1.00 10.77 305 ALA A CA 1
ATOM 2086 C C . ALA A 1 305 ? -14.149 1.405 15.729 1.00 11.75 305 ALA A C 1
ATOM 2087 O O . ALA A 1 305 ? -15.213 0.854 15.954 1.00 13.84 305 ALA A O 1
ATOM 2089 N N . ARG A 1 306 ? -13.997 2.710 15.524 1.00 10.71 306 ARG A N 1
ATOM 2090 C CA . ARG A 1 306 ? -15.157 3.650 15.530 1.00 12.75 306 ARG A CA 1
ATOM 2091 C C . ARG A 1 306 ? -15.713 3.882 14.109 1.00 11.79 306 ARG A C 1
ATOM 2092 O O . ARG A 1 306 ? -16.731 4.537 13.995 1.00 12.39 306 ARG A O 1
ATOM 2100 N N . HIS A 1 307 ? -15.043 3.357 13.088 1.00 10.77 307 HIS A N 1
ATOM 2101 C CA . HIS A 1 307 ? -15.464 3.602 11.680 1.00 11.04 307 HIS A CA 1
ATOM 2102 C C . HIS A 1 307 ? -15.544 2.281 10.911 1.00 10.83 307 HIS A C 1
ATOM 2103 O O . HIS A 1 307 ? -14.622 1.981 10.186 1.00 11.14 307 HIS A O 1
ATOM 2110 N N . PRO A 1 308 ? -16.660 1.530 11.030 1.00 12.02 308 PRO A N 1
ATOM 2111 C CA . PRO A 1 308 ? -16.744 0.179 10.444 1.00 12.68 308 PRO A CA 1
ATOM 2112 C C . PRO A 1 308 ? -16.567 0.094 8.918 1.00 11.78 308 PRO A C 1
ATOM 2113 O O . PRO A 1 308 ? -16.080 -0.862 8.442 1.00 11.47 308 PRO A O 1
ATOM 2117 N N . GLU A 1 309 ? -17.001 1.142 8.232 1.00 11.84 309 GLU A N 1
ATOM 2118 C CA . GLU A 1 309 ? -16.900 1.117 6.752 1.00 12.66 309 GLU A CA 1
ATOM 2119 C C . GLU A 1 309 ? -15.417 1.161 6.383 1.00 11.59 309 GLU A C 1
ATOM 2120 O O . GLU A 1 309 ? -15.007 0.414 5.506 1.00 12.46 309 GLU A O 1
ATOM 2126 N N . GLN A 1 310 ? -14.678 2.026 7.070 1.00 11.32 310 GLN A N 1
ATOM 2127 C CA . GLN A 1 310 ? -13.239 2.111 6.785 1.00 12.33 310 GLN A CA 1
ATOM 2128 C C . GLN A 1 310 ? -12.558 0.831 7.255 1.00 10.77 310 GLN A C 1
ATOM 2129 O O . GLN A 1 310 ? -11.618 0.329 6.567 1.00 10.67 310 GLN A O 1
ATOM 2135 N N . GLN A 1 311 ? -12.979 0.280 8.387 1.00 9.64 311 GLN A N 1
ATOM 2136 C CA . GLN A 1 311 ? -12.424 -1.019 8.835 1.00 10.20 311 GLN A CA 1
ATOM 2137 C C . GLN A 1 311 ? -12.702 -2.118 7.797 1.00 10.02 311 GLN A C 1
ATOM 2138 O O . GLN A 1 311 ? -11.804 -2.923 7.542 1.00 11.27 311 GLN A O 1
ATOM 2144 N N . ARG A 1 312 ? -13.897 -2.160 7.210 1.00 10.14 312 ARG A N 1
ATOM 2145 C CA . ARG A 1 312 ? -14.259 -3.176 6.174 1.00 10.54 312 ARG A CA 1
ATOM 2146 C C . ARG A 1 312 ? -13.293 -3.007 4.991 1.00 9.92 312 ARG A C 1
ATOM 2147 O O . ARG A 1 312 ? -12.824 -4.002 4.441 1.00 10.88 312 ARG A O 1
ATOM 2149 N N . ARG A 1 313 ? -13.016 -1.774 4.604 1.00 11.89 313 ARG A N 1
ATOM 2150 C CA . ARG A 1 313 ? -12.133 -1.550 3.429 1.00 12.29 313 ARG A CA 1
ATOM 2151 C C . ARG A 1 313 ? -10.718 -2.097 3.703 1.00 11.77 313 ARG A C 1
ATOM 2152 O O . ARG A 1 313 ? -10.148 -2.705 2.823 1.00 11.34 313 ARG A O 1
ATOM 2160 N N . VAL A 1 314 ? -10.184 -1.800 4.886 1.00 10.71 314 VAL A N 1
ATOM 2161 C CA . VAL A 1 314 ? -8.823 -2.292 5.227 1.00 10.97 314 VAL A CA 1
ATOM 2162 C C . VAL A 1 314 ? -8.834 -3.830 5.330 1.00 10.63 314 VAL A C 1
ATOM 2163 O O . VAL A 1 314 ? -7.887 -4.462 4.904 1.00 11.55 314 VAL A O 1
ATOM 2167 N N . ARG A 1 315 ? -9.900 -4.379 5.895 1.00 10.81 315 ARG A N 1
ATOM 2168 C CA . ARG A 1 315 ? -9.997 -5.860 6.046 1.00 12.30 315 ARG A CA 1
ATOM 2169 C C . ARG A 1 315 ? -10.001 -6.514 4.664 1.00 12.09 315 ARG A C 1
ATOM 2170 O O . ARG A 1 315 ? -9.282 -7.461 4.462 1.00 12.96 315 ARG A O 1
ATOM 2178 N N . ASP A 1 316 ? -10.821 -5.975 3.768 1.00 12.01 316 ASP A N 1
ATOM 2179 C CA . ASP A 1 316 ? -10.918 -6.564 2.414 1.00 13.46 316 ASP A CA 1
ATOM 2180 C C . ASP A 1 316 ? -9.546 -6.517 1.736 1.00 12.54 316 ASP A C 1
ATOM 2181 O O . ASP A 1 316 ? -9.197 -7.467 1.067 1.00 13.39 316 ASP A O 1
ATOM 2186 N N . GLU A 1 317 ? -8.828 -5.409 1.910 1.00 11.87 317 GLU A N 1
ATOM 2187 C CA . GLU A 1 317 ? -7.495 -5.249 1.283 1.00 12.32 317 GLU A CA 1
ATOM 2188 C C . GLU A 1 317 ? -6.512 -6.247 1.887 1.00 13.63 317 GLU A C 1
ATOM 2189 O O . GLU A 1 317 ? -5.850 -6.988 1.116 1.00 12.58 317 GLU A O 1
ATOM 2195 N N . ALA A 1 318 ? -6.428 -6.306 3.212 1.00 14.27 318 ALA A N 1
ATOM 2196 C CA . ALA A 1 318 ? -5.553 -7.265 3.916 1.00 13.69 318 ALA A CA 1
ATOM 2197 C C . ALA A 1 318 ? -5.933 -8.704 3.544 1.00 13.74 318 ALA A C 1
ATOM 2198 O O . ALA A 1 318 ? -5.013 -9.516 3.316 1.00 14.72 318 ALA A O 1
ATOM 2200 N N . ASP A 1 319 ? -7.221 -9.018 3.435 1.00 13.89 319 ASP A N 1
ATOM 2201 C CA . ASP A 1 319 ? -7.661 -10.396 3.101 1.00 14.94 319 ASP A CA 1
ATOM 2202 C C . ASP A 1 319 ? -7.213 -10.735 1.674 1.00 16.11 319 ASP A C 1
ATOM 2203 O O . ASP A 1 319 ? -6.804 -11.885 1.411 1.00 19.09 319 ASP A O 1
ATOM 2208 N N . ARG A 1 320 ? -7.340 -9.804 0.740 1.00 14.85 320 ARG A N 1
ATOM 2209 C CA . ARG A 1 320 ? -6.930 -10.038 -0.660 1.00 17.98 320 ARG A CA 1
ATOM 2210 C C . ARG A 1 320 ? -5.430 -10.314 -0.688 1.00 16.36 320 ARG A C 1
ATOM 2211 O O . ARG A 1 320 ? -5.020 -11.293 -1.311 1.00 20.05 320 ARG A O 1
ATOM 2219 N N . VAL A 1 321 ? -4.634 -9.488 -0.037 1.00 13.42 321 VAL A N 1
ATOM 2220 C CA . VAL A 1 321 ? -3.144 -9.565 -0.097 1.00 13.84 321 VAL A CA 1
ATOM 2221 C C . VAL A 1 321 ? -2.590 -10.792 0.653 1.00 14.61 321 VAL A C 1
ATOM 2222 O O . VAL A 1 321 ? -1.706 -11.492 0.106 1.00 15.00 321 VAL A O 1
ATOM 2226 N N . LEU A 1 322 ? -3.108 -11.087 1.845 1.00 13.28 322 LEU A N 1
ATOM 2227 C CA . LEU A 1 322 ? -2.509 -12.094 2.777 1.00 12.38 322 LEU A CA 1
ATOM 2228 C C . LEU A 1 322 ? -3.323 -13.382 2.772 1.00 13.34 322 LEU A C 1
ATOM 2229 O O . LEU A 1 322 ? -2.901 -14.292 3.471 1.00 15.11 322 LEU A O 1
ATOM 2234 N N . GLY A 1 323 ? -4.461 -13.409 2.085 1.00 14.73 323 GLY A N 1
ATOM 2235 C CA . GLY A 1 323 ? -5.334 -14.593 1.975 1.00 16.82 323 GLY A CA 1
ATOM 2236 C C . GLY A 1 323 ? -6.153 -14.828 3.222 1.00 16.89 323 GLY A C 1
ATOM 2237 O O . GLY A 1 323 ? -6.422 -16.000 3.566 1.00 19.61 323 GLY A O 1
ATOM 2238 N N . GLY A 1 324 ? -6.563 -13.762 3.887 1.00 16.03 324 GLY A N 1
ATOM 2239 C CA . GLY A 1 324 ? -7.617 -13.845 4.904 1.00 13.96 324 GLY A CA 1
ATOM 2240 C C . GLY A 1 324 ? -7.125 -14.377 6.237 1.00 14.54 324 GLY A C 1
ATOM 2241 O O . GLY A 1 324 ? -5.946 -14.616 6.465 1.00 13.22 324 GLY A O 1
ATOM 2242 N N . PRO A 1 325 ? -8.050 -14.515 7.207 1.00 15.30 325 PRO A N 1
ATOM 2243 C CA . PRO A 1 325 ? -7.715 -15.052 8.516 1.00 15.34 325 PRO A CA 1
ATOM 2244 C C . PRO A 1 325 ? -6.978 -16.390 8.384 1.00 16.79 325 PRO A C 1
ATOM 2245 O O . PRO A 1 325 ? -7.399 -17.234 7.603 1.00 16.86 325 PRO A O 1
ATOM 2249 N N . GLY A 1 326 ? -5.884 -16.540 9.132 1.00 17.06 326 GLY A N 1
ATOM 2250 C CA . GLY A 1 326 ? -5.010 -17.728 9.119 1.00 18.18 326 GLY A CA 1
ATOM 2251 C C . GLY A 1 326 ? -4.040 -17.709 7.949 1.00 17.32 326 GLY A C 1
ATOM 2252 O O . GLY A 1 326 ? -3.405 -18.757 7.637 1.00 17.32 326 GLY A O 1
ATOM 2253 N N . GLY A 1 327 ? -3.978 -16.579 7.249 1.00 16.43 327 GLY A N 1
ATOM 2254 C CA . GLY A 1 327 ? -3.168 -16.467 6.035 1.00 14.90 327 GLY A CA 1
ATOM 2255 C C . GLY A 1 327 ? -1.732 -16.142 6.325 1.00 14.83 327 GLY A C 1
ATOM 2256 O O . GLY A 1 327 ? -1.245 -16.353 7.458 1.00 16.09 327 GLY A O 1
ATOM 2257 N N . ARG A 1 328 ? -1.036 -15.673 5.294 1.00 15.13 328 ARG A N 1
ATOM 2258 C CA . ARG A 1 328 ? 0.453 -15.609 5.316 1.00 14.76 328 ARG A CA 1
ATOM 2259 C C . ARG A 1 328 ? 0.944 -14.355 6.021 1.00 14.20 328 ARG A C 1
ATOM 2260 O O . ARG A 1 328 ? 0.236 -13.358 6.077 1.00 13.85 328 ARG A O 1
ATOM 2268 N N . ALA A 1 329 ? 2.191 -14.403 6.443 1.00 13.90 329 ALA A N 1
ATOM 2269 C CA . ALA A 1 329 ? 2.915 -13.222 6.945 1.00 14.18 329 ALA A CA 1
ATOM 2270 C C . ALA A 1 329 ? 3.034 -12.192 5.839 1.00 14.63 329 ALA A C 1
ATOM 2271 O O . ALA A 1 329 ? 3.343 -12.524 4.687 1.00 15.50 329 ALA A O 1
ATOM 2273 N N . PRO A 1 330 ? 2.846 -10.890 6.186 1.00 12.94 330 PRO A N 1
ATOM 2274 C CA . PRO A 1 330 ? 3.193 -9.807 5.281 1.00 13.62 330 PRO A CA 1
ATOM 2275 C C . PRO A 1 330 ? 4.713 -9.677 5.152 1.00 13.84 330 PRO A C 1
ATOM 2276 O O . PRO A 1 330 ? 5.495 -10.051 6.045 1.00 14.60 330 PRO A O 1
ATOM 2280 N N . THR A 1 331 ? 5.106 -9.104 4.030 1.00 14.28 331 THR A N 1
ATOM 2281 C CA . THR A 1 331 ? 6.527 -8.887 3.636 1.00 15.65 331 THR A CA 1
ATOM 2282 C C . THR A 1 331 ? 6.741 -7.409 3.342 1.00 13.39 331 THR A C 1
ATOM 2283 O O . THR A 1 331 ? 5.775 -6.671 3.190 1.00 12.58 331 THR A O 1
ATOM 2287 N N . ALA A 1 332 ? 7.997 -6.996 3.171 1.00 14.40 332 ALA A N 1
ATOM 2288 C CA . ALA A 1 332 ? 8.299 -5.603 2.781 1.00 13.91 332 ALA A CA 1
ATOM 2289 C C . ALA A 1 332 ? 7.592 -5.252 1.466 1.00 14.04 332 ALA A C 1
ATOM 2290 O O . ALA A 1 332 ? 7.106 -4.103 1.321 1.00 13.29 332 ALA A O 1
ATOM 2292 N N . ALA A 1 333 ? 7.589 -6.192 0.511 1.00 14.47 333 ALA A N 1
ATOM 2293 C CA . ALA A 1 333 ? 6.998 -6.006 -0.828 1.00 14.48 333 ALA A CA 1
ATOM 2294 C C . ALA A 1 333 ? 5.506 -5.733 -0.710 1.00 14.76 333 ALA A C 1
ATOM 2295 O O . ALA A 1 333 ? 4.992 -5.055 -1.590 1.00 15.89 333 ALA A O 1
ATOM 2297 N N . ASP A 1 334 ? 4.838 -6.223 0.335 1.00 13.46 334 ASP A N 1
ATOM 2298 C CA . ASP A 1 334 ? 3.385 -5.978 0.533 1.00 13.85 334 ASP A CA 1
ATOM 2299 C C . ASP A 1 334 ? 3.075 -4.512 0.831 1.00 13.94 334 ASP A C 1
ATOM 2300 O O . ASP A 1 334 ? 1.914 -4.168 0.651 1.00 14.54 334 ASP A O 1
ATOM 2305 N N . MET A 1 335 ? 4.044 -3.704 1.219 1.00 14.62 335 MET A N 1
ATOM 2306 C CA . MET A 1 335 ? 3.727 -2.281 1.437 1.00 16.12 335 MET A CA 1
ATOM 2307 C C . MET A 1 335 ? 3.087 -1.678 0.178 1.00 16.94 335 MET A C 1
ATOM 2308 O O . MET A 1 335 ? 2.151 -0.884 0.315 1.00 15.97 335 MET A O 1
ATOM 2313 N N . GLU A 1 336 ? 3.600 -2.046 -0.996 1.00 15.34 336 GLU A N 1
ATOM 2314 C CA . GLU A 1 336 ? 3.055 -1.460 -2.247 1.00 18.07 336 GLU A CA 1
ATOM 2315 C C . GLU A 1 336 ? 1.646 -1.974 -2.530 1.00 16.56 336 GLU A C 1
ATOM 2316 O O . GLU A 1 336 ? 0.917 -1.309 -3.261 1.00 18.04 336 GLU A O 1
ATOM 2322 N N . ALA A 1 337 ? 1.228 -3.065 -1.877 1.00 14.34 337 ALA A N 1
ATOM 2323 C CA . ALA A 1 337 ? -0.042 -3.755 -2.107 1.00 13.04 337 ALA A CA 1
ATOM 2324 C C . ALA A 1 337 ? -1.064 -3.419 -1.016 1.00 12.45 337 ALA A C 1
ATOM 2325 O O . ALA A 1 337 ? -2.199 -3.909 -1.120 1.00 13.43 337 ALA A O 1
ATOM 2327 N N . LEU A 1 338 ? -0.668 -2.572 -0.060 1.00 11.80 338 LEU A N 1
ATOM 2328 C CA . LEU A 1 338 ? -1.589 -2.145 1.028 1.00 10.56 338 LEU A CA 1
ATOM 2329 C C . LEU A 1 338 ? -1.778 -0.609 1.015 1.00 10.77 338 LEU A C 1
ATOM 2330 O O . LEU A 1 338 ? -1.492 0.018 2.011 1.00 10.52 338 LEU A O 1
ATOM 2335 N N . PRO A 1 339 ? -2.224 0.003 -0.104 1.00 9.84 339 PRO A N 1
ATOM 2336 C CA . PRO A 1 339 ? -2.354 1.437 -0.172 1.00 9.73 339 PRO A CA 1
ATOM 2337 C C . PRO A 1 339 ? -3.427 2.013 0.763 1.00 10.41 339 PRO A C 1
ATOM 2338 O O . PRO A 1 339 ? -3.251 3.089 1.222 1.00 10.25 339 PRO A O 1
ATOM 2342 N N . TYR A 1 340 ? -4.529 1.292 0.940 1.00 9.40 340 TYR A N 1
ATOM 2343 C CA . TYR A 1 340 ? -5.632 1.864 1.753 1.00 9.93 340 TYR A CA 1
ATOM 2344 C C . TYR A 1 340 ? -5.222 1.919 3.225 1.00 8.83 340 TYR A C 1
ATOM 2345 O O . TYR A 1 340 ? -5.465 2.914 3.865 1.00 8.82 340 TYR A O 1
ATOM 2354 N N . LEU A 1 341 ? -4.612 0.845 3.709 1.00 10.10 341 LEU A N 1
ATOM 2355 C CA . LEU A 1 341 ? -4.113 0.835 5.105 1.00 9.20 341 LEU A CA 1
ATOM 2356 C C . LEU A 1 341 ? -3.087 1.964 5.249 1.00 8.45 341 LEU A C 1
ATOM 2357 O O . LEU A 1 341 ? -3.045 2.604 6.285 1.00 9.15 341 LEU A O 1
ATOM 2362 N N . THR A 1 342 ? -2.267 2.134 4.229 1.00 8.59 342 THR A N 1
ATOM 2363 C CA . THR A 1 342 ? -1.271 3.206 4.244 1.00 8.87 342 THR A CA 1
ATOM 2364 C C . THR A 1 342 ? -1.972 4.572 4.343 1.00 8.95 342 THR A C 1
ATOM 2365 O O . THR A 1 342 ? -1.583 5.364 5.223 1.00 8.98 342 THR A O 1
ATOM 2369 N N . MET A 1 343 ? -3.064 4.761 3.612 1.00 8.85 343 MET A N 1
ATOM 2370 C CA . MET A 1 343 ? -3.831 6.028 3.728 1.00 9.21 343 MET A CA 1
ATOM 2371 C C . MET A 1 343 ? -4.456 6.141 5.132 1.00 8.26 343 MET A C 1
ATOM 2372 O O . MET A 1 343 ? -4.517 7.226 5.673 1.00 8.27 343 MET A O 1
ATOM 2377 N N . VAL A 1 344 ? -4.941 5.021 5.654 1.00 7.54 344 VAL A N 1
ATOM 2378 C CA . VAL A 1 344 ? -5.492 5.022 7.043 1.00 7.96 344 VAL A CA 1
ATOM 2379 C C . VAL A 1 344 ? -4.456 5.522 8.039 1.00 8.82 344 VAL A C 1
ATOM 2380 O O . VAL A 1 344 ? -4.800 6.346 8.951 1.00 9.17 344 VAL A O 1
ATOM 2384 N N . LEU A 1 345 ? -3.227 5.033 7.922 1.00 8.65 345 LEU A N 1
ATOM 2385 C CA . LEU A 1 345 ? -2.185 5.386 8.914 1.00 9.41 345 LEU A CA 1
ATOM 2386 C C . LEU A 1 345 ? -1.836 6.873 8.756 1.00 8.19 345 LEU A C 1
ATOM 2387 O O . LEU A 1 345 ? -1.619 7.565 9.782 1.00 8.15 345 LEU A O 1
ATOM 2392 N N . LYS A 1 346 ? -1.716 7.368 7.533 1.00 8.35 346 LYS A N 1
ATOM 2393 C CA . LYS A 1 346 ? -1.438 8.797 7.315 1.00 8.11 346 LYS A CA 1
ATOM 2394 C C . LYS A 1 346 ? -2.544 9.657 7.943 1.00 7.85 346 LYS A C 1
ATOM 2395 O O . LYS A 1 346 ? -2.243 10.733 8.449 1.00 7.49 346 LYS A O 1
ATOM 2401 N N . GLU A 1 347 ? -3.790 9.243 7.820 1.00 7.34 347 GLU A N 1
ATOM 2402 C CA . GLU A 1 347 ? -4.933 10.023 8.359 1.00 8.07 347 GLU A CA 1
ATOM 2403 C C . GLU A 1 347 ? -4.954 9.966 9.892 1.00 7.77 347 GLU A C 1
ATOM 2404 O O . GLU A 1 347 ? -5.216 10.980 10.560 1.00 7.88 347 GLU A O 1
ATOM 2410 N N . ALA A 1 348 ? -4.604 8.820 10.466 1.00 7.88 348 ALA A N 1
ATOM 2411 C CA . ALA A 1 348 ? -4.495 8.660 11.922 1.00 8.15 348 ALA A CA 1
ATOM 2412 C C . ALA A 1 348 ? -3.403 9.616 12.389 1.00 8.19 348 ALA A C 1
ATOM 2413 O O . ALA A 1 348 ? -3.592 10.299 13.445 1.00 7.76 348 ALA A O 1
ATOM 2415 N N . MET A 1 349 ? -2.289 9.684 11.658 1.00 8.20 349 MET A N 1
ATOM 2416 C CA . MET A 1 349 ? -1.203 10.604 12.088 1.00 7.49 349 MET A CA 1
ATOM 2417 C C . MET A 1 349 ? -1.549 12.073 11.808 1.00 7.82 349 MET A C 1
ATOM 2418 O O . MET A 1 349 ? -1.059 12.961 12.490 1.00 8.33 349 MET A O 1
ATOM 2423 N N . ARG A 1 350 ? -2.458 12.328 10.904 1.00 7.19 350 ARG A N 1
ATOM 2424 C CA . ARG A 1 350 ? -2.972 13.712 10.719 1.00 7.42 350 ARG A CA 1
ATOM 2425 C C . ARG A 1 350 ? -3.726 14.140 11.981 1.00 7.42 350 ARG A C 1
ATOM 2426 O O . ARG A 1 350 ? -3.524 15.246 12.532 1.00 6.67 350 ARG A O 1
ATOM 2434 N N . LEU A 1 351 ? -4.642 13.297 12.418 1.00 8.10 351 LEU A N 1
ATOM 2435 C CA . LEU A 1 351 ? -5.515 13.607 13.567 1.00 8.11 351 LEU A CA 1
ATOM 2436 C C . LEU A 1 351 ? -4.789 13.453 14.885 1.00 8.82 351 LEU A C 1
ATOM 2437 O O . LEU A 1 351 ? -5.204 14.137 15.834 1.00 9.87 351 LEU A O 1
ATOM 2442 N N . TYR A 1 352 ? -3.869 12.516 15.008 1.00 8.13 352 TYR A N 1
ATOM 2443 C CA . TYR A 1 352 ? -3.210 12.230 16.298 1.00 9.01 352 TYR A CA 1
ATOM 2444 C C . TYR A 1 352 ? -1.703 12.263 16.072 1.00 9.10 352 TYR A C 1
ATOM 2445 O O . TYR A 1 352 ? -1.024 11.252 16.210 1.00 9.12 352 TYR A O 1
ATOM 2454 N N . PRO A 1 353 ? -1.111 13.405 15.704 1.00 8.01 353 PRO A N 1
ATOM 2455 C CA . PRO A 1 353 ? 0.330 13.466 15.453 1.00 7.92 353 PRO A CA 1
ATOM 2456 C C . PRO A 1 353 ? 1.143 13.254 16.727 1.00 7.73 353 PRO A C 1
ATOM 2457 O O . PRO A 1 353 ? 0.969 13.987 17.719 1.00 8.68 353 PRO A O 1
ATOM 2461 N N . SER A 1 354 ? 2.044 12.279 16.676 1.00 8.24 354 SER A N 1
ATOM 2462 C CA . SER A 1 354 ? 2.824 11.941 17.894 1.00 8.78 354 SER A CA 1
ATOM 2463 C C . SER A 1 354 ? 3.732 13.090 18.330 1.00 8.94 354 SER A C 1
ATOM 2464 O O . SER A 1 354 ? 4.055 13.149 19.559 1.00 8.74 354 SER A O 1
ATOM 2467 N N . ALA A 1 355 ? 4.177 13.956 17.383 1.00 8.94 355 ALA A N 1
ATOM 2468 C CA . ALA A 1 355 ? 4.931 15.182 17.686 1.00 9.16 355 ALA A CA 1
ATOM 2469 C C . ALA A 1 355 ? 4.041 16.377 17.343 1.00 9.37 355 ALA A C 1
ATOM 2470 O O . ALA A 1 355 ? 3.980 16.806 16.194 1.00 8.95 355 ALA A O 1
ATOM 2472 N N . PRO A 1 356 ? 3.195 16.816 18.283 1.00 8.42 356 PRO A N 1
ATOM 2473 C CA . PRO A 1 356 ? 2.186 17.813 17.950 1.00 8.20 356 PRO A CA 1
ATOM 2474 C C . PRO A 1 356 ? 2.784 19.209 17.751 1.00 8.27 356 PRO A C 1
ATOM 2475 O O . PRO A 1 356 ? 2.118 20.022 17.091 1.00 8.70 356 PRO A O 1
ATOM 2479 N N . VAL A 1 357 ? 3.991 19.432 18.277 1.00 8.09 357 VAL A N 1
ATOM 2480 C CA . VAL A 1 357 ? 4.811 20.655 18.131 1.00 8.58 357 VAL A CA 1
ATOM 2481 C C . VAL A 1 357 ? 6.221 20.156 17.863 1.00 8.71 357 VAL A C 1
ATOM 2482 O O . VAL A 1 357 ? 6.530 18.986 18.247 1.00 9.92 357 VAL A O 1
ATOM 2486 N N . ILE A 1 358 ? 6.967 21.028 17.179 1.00 8.61 358 ILE A N 1
ATOM 2487 C CA . ILE A 1 358 ? 8.414 20.782 16.943 1.00 8.84 358 ILE A CA 1
ATOM 2488 C C . ILE A 1 358 ? 9.101 22.116 17.264 1.00 8.40 358 ILE A C 1
ATOM 2489 O O . ILE A 1 358 ? 8.759 23.086 16.632 1.00 8.81 358 ILE A O 1
ATOM 2494 N N . GLY A 1 359 ? 10.014 22.123 18.233 1.00 8.84 359 GLY A N 1
ATOM 2495 C CA . GLY A 1 359 ? 10.582 23.407 18.699 1.00 9.08 359 GLY A CA 1
ATOM 2496 C C . GLY A 1 359 ? 11.830 23.875 17.975 1.00 9.12 359 GLY A C 1
ATOM 2497 O O . GLY A 1 359 ? 12.584 22.973 17.579 1.00 9.26 359 GLY A O 1
ATOM 2498 N N . ARG A 1 360 ? 12.121 25.131 17.876 1.00 9.29 360 ARG A N 1
ATOM 2499 C CA . ARG A 1 360 ? 13.398 25.568 17.299 1.00 9.85 360 ARG A CA 1
ATOM 2500 C C . ARG A 1 360 ? 13.728 26.865 18.016 1.00 11.03 360 ARG A C 1
ATOM 2501 O O . ARG A 1 360 ? 12.897 27.308 18.820 1.00 11.39 360 ARG A O 1
ATOM 2509 N N . ARG A 1 361 ? 14.911 27.381 17.761 1.00 10.63 361 ARG A N 1
ATOM 2510 C CA . ARG A 1 361 ? 15.255 28.717 18.274 1.00 11.85 361 ARG A CA 1
ATOM 2511 C C . ARG A 1 361 ? 15.885 29.495 17.118 1.00 12.52 361 ARG A C 1
ATOM 2512 O O . ARG A 1 361 ? 16.805 28.990 16.495 1.00 11.85 361 ARG A O 1
ATOM 2520 N N . ALA A 1 362 ? 15.356 30.673 16.845 1.00 12.24 362 ALA A N 1
ATOM 2521 C CA . ALA A 1 362 ? 15.849 31.553 15.764 1.00 12.47 362 ALA A CA 1
ATOM 2522 C C . ALA A 1 362 ? 17.241 32.091 16.115 1.00 12.73 362 ALA A C 1
ATOM 2523 O O . ALA A 1 362 ? 17.416 32.608 17.256 1.00 13.95 362 ALA A O 1
ATOM 2525 N N . VAL A 1 363 ? 18.160 32.023 15.159 1.00 13.45 363 VAL A N 1
ATOM 2526 C CA . VAL A 1 363 ? 19.520 32.599 15.377 1.00 15.41 363 VAL A CA 1
ATOM 2527 C C . VAL A 1 363 ? 19.411 34.106 15.144 1.00 16.74 363 VAL A C 1
ATOM 2528 O O . VAL A 1 363 ? 19.754 34.863 16.051 1.00 17.58 363 VAL A O 1
ATOM 2532 N N . ALA A 1 364 ? 19.001 34.474 13.933 1.00 16.28 364 ALA A N 1
ATOM 2533 C CA . ALA A 1 364 ? 18.877 35.868 13.454 1.00 15.88 364 ALA A CA 1
ATOM 2534 C C . ALA A 1 364 ? 17.393 36.205 13.276 1.00 17.42 364 ALA A C 1
ATOM 2535 O O . ALA A 1 364 ? 16.570 35.318 13.015 1.00 16.67 364 ALA A O 1
ATOM 2537 N N . ASP A 1 365 ? 17.073 37.489 13.291 1.00 18.27 365 ASP A N 1
ATOM 2538 C CA . ASP A 1 365 ? 15.726 37.937 12.881 1.00 17.10 365 ASP A CA 1
ATOM 2539 C C . ASP A 1 365 ? 15.274 37.245 11.609 1.00 15.09 365 ASP A C 1
ATOM 2540 O O . ASP A 1 365 ? 16.027 37.174 10.653 1.00 16.39 365 ASP A O 1
ATOM 2545 N N . ALA A 1 366 ? 14.000 36.882 11.572 1.00 14.57 366 ALA A N 1
ATOM 2546 C CA . ALA A 1 366 ? 13.374 36.236 10.413 1.00 13.88 366 ALA A CA 1
ATOM 2547 C C . ALA A 1 366 ? 12.025 36.866 10.151 1.00 13.43 366 ALA A C 1
ATOM 2548 O O . ALA A 1 366 ? 11.504 37.516 11.073 1.00 14.97 366 ALA A O 1
ATOM 2550 N N . GLU A 1 367 ? 11.493 36.612 8.966 1.00 14.06 367 GLU A N 1
ATOM 2551 C CA . GLU A 1 367 ? 10.132 37.022 8.586 1.00 15.05 367 GLU A CA 1
ATOM 2552 C C . GLU A 1 367 ? 9.407 35.791 8.070 1.00 13.34 367 GLU A C 1
ATOM 2553 O O . GLU A 1 367 ? 9.833 35.265 7.053 1.00 13.53 367 GLU A O 1
ATOM 2559 N N . VAL A 1 368 ? 8.309 35.388 8.746 1.00 12.06 368 VAL A N 1
ATOM 2560 C CA . VAL A 1 368 ? 7.453 34.259 8.310 1.00 13.17 368 VAL A CA 1
ATOM 2561 C C . VAL A 1 368 ? 6.056 34.825 8.056 1.00 12.88 368 VAL A C 1
ATOM 2562 O O . VAL A 1 368 ? 5.458 35.365 8.987 1.00 12.17 368 VAL A O 1
ATOM 2566 N N . ASP A 1 369 ? 5.514 34.653 6.850 1.00 13.63 369 ASP A N 1
ATOM 2567 C CA . ASP A 1 369 ? 4.142 35.072 6.483 1.00 15.37 369 ASP A CA 1
ATOM 2568 C C . ASP A 1 369 ? 3.955 36.535 6.870 1.00 15.54 369 ASP A C 1
ATOM 2569 O O . ASP A 1 369 ? 2.884 36.900 7.400 1.00 15.73 369 ASP A O 1
ATOM 2574 N N . GLY A 1 370 ? 4.993 37.349 6.650 1.00 16.68 370 GLY A N 1
ATOM 2575 C CA . GLY A 1 370 ? 4.938 38.800 6.870 1.00 18.56 370 GLY A CA 1
ATOM 2576 C C . GLY A 1 370 ? 5.006 39.182 8.328 1.00 17.04 370 GLY A C 1
ATOM 2577 O O . GLY A 1 370 ? 4.722 40.351 8.626 1.00 19.94 370 GLY A O 1
ATOM 2578 N N . VAL A 1 371 ? 5.442 38.273 9.208 1.00 14.81 371 VAL A N 1
ATOM 2579 C CA . VAL A 1 371 ? 5.528 38.523 10.666 1.00 13.74 371 VAL A CA 1
ATOM 2580 C C . VAL A 1 371 ? 6.972 38.318 11.146 1.00 14.23 371 VAL A C 1
ATOM 2581 O O . VAL A 1 371 ? 7.622 37.309 10.753 1.00 13.38 371 VAL A O 1
ATOM 2585 N N . ARG A 1 372 ? 7.476 39.231 11.968 1.00 12.56 372 ARG A N 1
ATOM 2586 C CA . ARG A 1 372 ? 8.852 39.179 12.519 1.00 13.27 372 ARG A CA 1
ATOM 2587 C C . ARG A 1 372 ? 8.961 38.077 13.578 1.00 13.76 372 ARG A C 1
ATOM 2588 O O . ARG A 1 372 ? 8.159 38.042 14.523 1.00 13.32 372 ARG A O 1
ATOM 2590 N N . ILE A 1 373 ? 9.984 37.214 13.443 1.00 13.72 373 ILE A N 1
ATOM 2591 C CA . ILE A 1 373 ? 10.479 36.361 14.555 1.00 13.74 373 ILE A CA 1
ATOM 2592 C C . ILE A 1 373 ? 11.879 36.869 14.912 1.00 13.35 373 ILE A C 1
ATOM 2593 O O . ILE A 1 373 ? 12.781 36.853 14.091 1.00 14.49 373 ILE A O 1
ATOM 2598 N N . PRO A 1 374 ? 12.063 37.426 16.117 1.00 14.61 374 PRO A N 1
ATOM 2599 C CA . PRO A 1 374 ? 13.334 38.030 16.465 1.00 16.09 374 PRO A CA 1
ATOM 2600 C C . PRO A 1 374 ? 14.413 36.984 16.757 1.00 15.95 374 PRO A C 1
ATOM 2601 O O . PRO A 1 374 ? 14.127 35.838 17.276 1.00 16.16 374 PRO A O 1
ATOM 2605 N N . ALA A 1 375 ? 15.636 37.426 16.511 1.00 14.76 375 ALA A N 1
ATOM 2606 C CA . ALA A 1 375 ? 16.854 36.697 16.897 1.00 14.26 375 ALA A CA 1
ATOM 2607 C C . ALA A 1 375 ? 16.678 36.192 18.328 1.00 14.48 375 ALA A C 1
ATOM 2608 O O . ALA A 1 375 ? 16.324 37.017 19.278 1.00 16.49 375 ALA A O 1
ATOM 2610 N N . GLY A 1 376 ? 17.000 34.918 18.527 1.00 13.92 376 GLY A N 1
ATOM 2611 C CA . GLY A 1 376 ? 17.090 34.336 19.865 1.00 14.37 376 GLY A CA 1
ATOM 2612 C C . GLY A 1 376 ? 15.748 33.853 20.373 1.00 12.87 376 GLY A C 1
ATOM 2613 O O . GLY A 1 376 ? 15.732 33.256 21.403 1.00 14.69 376 GLY A O 1
ATOM 2614 N N . ALA A 1 377 ? 14.653 34.029 19.640 1.00 13.43 377 ALA A N 1
ATOM 2615 C CA . ALA A 1 377 ? 13.326 33.656 20.133 1.00 14.46 377 ALA A CA 1
ATOM 2616 C C . ALA A 1 377 ? 13.154 32.139 20.005 1.00 13.08 377 ALA A C 1
ATOM 2617 O O . ALA A 1 377 ? 13.528 31.583 18.937 1.00 12.95 377 ALA A O 1
ATOM 2619 N N . ASP A 1 378 ? 12.498 31.557 20.990 1.00 12.61 378 ASP A N 1
ATOM 2620 C CA . ASP A 1 378 ? 12.108 30.142 20.839 1.00 13.53 378 ASP A CA 1
ATOM 2621 C C . ASP A 1 378 ? 10.814 30.161 20.031 1.00 12.99 378 ASP A C 1
ATOM 2622 O O . ASP A 1 378 ? 10.039 31.083 20.174 1.00 13.15 378 ASP A O 1
ATOM 2627 N N . LEU A 1 379 ? 10.630 29.138 19.213 1.00 11.78 379 LEU A N 1
ATOM 2628 C CA . LEU A 1 379 ? 9.396 29.048 18.417 1.00 12.22 379 LEU A CA 1
ATOM 2629 C C . LEU A 1 379 ? 9.044 27.591 18.199 1.00 12.30 379 LEU A C 1
ATOM 2630 O O . LEU A 1 379 ? 9.890 26.746 18.427 1.00 14.28 379 LEU A O 1
ATOM 2635 N N . PHE A 1 380 ? 7.824 27.382 17.752 1.00 9.69 380 PHE A N 1
ATOM 2636 C CA . PHE A 1 380 ? 7.486 26.011 17.379 1.00 10.16 380 PHE A CA 1
ATOM 2637 C C . PHE A 1 380 ? 6.603 25.990 16.137 1.00 9.51 380 PHE A C 1
ATOM 2638 O O . PHE A 1 380 ? 5.876 26.930 15.941 1.00 8.21 380 PHE A O 1
ATOM 2646 N N . VAL A 1 381 ? 6.778 24.931 15.343 1.00 8.69 381 VAL A N 1
ATOM 2647 C CA . VAL A 1 381 ? 5.814 24.674 14.251 1.00 8.26 381 VAL A CA 1
ATOM 2648 C C . VAL A 1 381 ? 4.891 23.594 14.868 1.00 8.16 381 VAL A C 1
ATOM 2649 O O . VAL A 1 381 ? 5.228 23.054 15.916 1.00 7.93 381 VAL A O 1
ATOM 2653 N N . SER A 1 382 ? 3.729 23.374 14.268 1.00 7.82 382 SER A N 1
ATOM 2654 C CA . SER A 1 382 ? 2.774 22.474 14.954 1.00 7.69 382 SER A CA 1
ATOM 2655 C C . SER A 1 382 ? 2.025 21.544 13.993 1.00 8.09 382 SER A C 1
ATOM 2656 O O . SER A 1 382 ? 1.035 21.980 13.432 1.00 8.70 382 SER A O 1
ATOM 2659 N N . PRO A 1 383 ? 2.482 20.287 13.774 1.00 7.54 383 PRO A N 1
ATOM 2660 C CA . PRO A 1 383 ? 1.651 19.342 13.043 1.00 7.68 383 PRO A CA 1
ATOM 2661 C C . PRO A 1 383 ? 0.225 19.385 13.593 1.00 7.36 383 PRO A C 1
ATOM 2662 O O . PRO A 1 383 ? -0.701 19.244 12.840 1.00 7.64 383 PRO A O 1
ATOM 2666 N N . TRP A 1 384 ? 0.048 19.473 14.913 1.00 7.44 384 TRP A N 1
ATOM 2667 C CA . TRP A 1 384 ? -1.329 19.438 15.449 1.00 7.70 384 TRP A CA 1
ATOM 2668 C C . TRP A 1 384 ? -2.202 20.477 14.748 1.00 7.42 384 TRP A C 1
ATOM 2669 O O . TRP A 1 384 ? -3.313 20.132 14.285 1.00 8.24 384 TRP A O 1
ATOM 2680 N N . VAL A 1 385 ? -1.756 21.711 14.719 1.00 6.90 385 VAL A N 1
ATOM 2681 C CA . VAL A 1 385 ? -2.585 22.817 14.168 1.00 7.23 385 VAL A CA 1
ATOM 2682 C C . VAL A 1 385 ? -2.626 22.729 12.655 1.00 7.44 385 VAL A C 1
ATOM 2683 O O . VAL A 1 385 ? -3.726 22.844 12.057 1.00 7.97 385 VAL A O 1
ATOM 2687 N N . THR A 1 386 ? -1.467 22.555 12.003 1.00 7.12 386 THR A N 1
ATOM 2688 C CA . THR A 1 386 ? -1.415 22.553 10.513 1.00 7.40 386 THR A CA 1
ATOM 2689 C C . THR A 1 386 ? -2.265 21.411 9.938 1.00 7.16 386 THR A C 1
ATOM 2690 O O . THR A 1 386 ? -2.950 21.599 8.903 1.00 6.69 386 THR A O 1
ATOM 2694 N N . HIS A 1 387 ? -2.273 20.251 10.576 1.00 7.39 387 HIS A N 1
ATOM 2695 C CA . HIS A 1 387 ? -3.061 19.070 10.141 1.00 7.78 387 HIS A CA 1
ATOM 2696 C C . HIS A 1 387 ? -4.563 19.310 10.226 1.00 8.34 387 HIS A C 1
ATOM 2697 O O . HIS A 1 387 ? -5.280 18.537 9.672 1.00 8.54 387 HIS A O 1
ATOM 2704 N N . ARG A 1 388 ? -4.962 20.370 10.930 1.00 9.04 388 ARG A N 1
ATOM 2705 C CA . ARG A 1 388 ? -6.396 20.721 11.141 1.00 10.11 388 ARG A CA 1
ATOM 2706 C C . ARG A 1 388 ? -6.694 22.104 10.517 1.00 9.82 388 ARG A C 1
ATOM 2707 O O . ARG A 1 388 ? -7.803 22.613 10.694 1.00 11.36 388 ARG A O 1
ATOM 2715 N N . HIS A 1 389 ? -5.756 22.710 9.793 1.00 9.33 389 HIS A N 1
ATOM 2716 C CA . HIS A 1 389 ? -5.903 24.080 9.225 1.00 9.64 389 HIS A CA 1
ATOM 2717 C C . HIS A 1 389 ? -6.994 24.060 8.157 1.00 10.52 389 HIS A C 1
ATOM 2718 O O . HIS A 1 389 ? -6.920 23.283 7.198 1.00 11.60 389 HIS A O 1
ATOM 2725 N N . PRO A 1 390 ? -8.096 24.828 8.344 1.00 10.91 390 PRO A N 1
ATOM 2726 C CA . PRO A 1 390 ? -9.211 24.797 7.402 1.00 13.26 390 PRO A CA 1
ATOM 2727 C C . PRO A 1 390 ? -8.822 25.229 5.995 1.00 13.93 390 PRO A C 1
ATOM 2728 O O . PRO A 1 390 ? -9.610 24.870 5.079 1.00 14.54 390 PRO A O 1
ATOM 2732 N N . ASP A 1 391 ? -7.689 25.931 5.816 1.00 13.53 391 ASP A N 1
ATOM 2733 C CA . ASP A 1 391 ? -7.240 26.340 4.452 1.00 14.88 391 ASP A CA 1
ATOM 2734 C C . ASP A 1 391 ? -6.836 25.104 3.635 1.00 14.96 391 ASP A C 1
ATOM 2735 O O . ASP A 1 391 ? -6.837 25.207 2.377 1.00 14.62 391 ASP A O 1
ATOM 2740 N N . TYR A 1 392 ? -6.444 24.000 4.295 1.00 12.15 392 TYR A N 1
ATOM 2741 C CA . TYR A 1 392 ? -5.922 22.837 3.533 1.00 11.54 392 TYR A CA 1
ATOM 2742 C C . TYR A 1 392 ? -6.799 21.610 3.707 1.00 12.11 392 TYR A C 1
ATOM 2743 O O . TYR A 1 392 ? -6.713 20.718 2.875 1.00 14.70 392 TYR A O 1
ATOM 2752 N N . TRP A 1 393 ? -7.583 21.599 4.773 1.00 11.58 393 TRP A N 1
ATOM 2753 C CA . TRP A 1 393 ? -8.326 20.379 5.133 1.00 12.68 393 TRP A CA 1
ATOM 2754 C C . TRP A 1 393 ? -9.814 20.659 5.337 1.00 13.35 393 TRP A C 1
ATOM 2755 O O . TRP A 1 393 ? -10.166 21.197 6.359 1.00 17.09 393 TRP A O 1
ATOM 2766 N N . PRO A 1 394 ? -10.661 20.279 4.370 1.00 15.64 394 PRO A N 1
ATOM 2767 C CA . PRO A 1 394 ? -12.092 20.394 4.575 1.00 16.76 394 PRO A CA 1
ATOM 2768 C C . PRO A 1 394 ? -12.574 19.503 5.732 1.00 15.46 394 PRO A C 1
ATOM 2769 O O . PRO A 1 394 ? -12.051 18.437 5.867 1.00 15.79 394 PRO A O 1
ATOM 2773 N N . ASP A 1 395 ? -13.530 19.987 6.534 1.00 17.72 395 ASP A N 1
ATOM 2774 C CA . ASP A 1 395 ? -14.125 19.256 7.689 1.00 17.65 395 ASP A CA 1
ATOM 2775 C C . ASP A 1 395 ? -12.995 18.609 8.488 1.00 15.96 395 ASP A C 1
ATOM 2776 O O . ASP A 1 395 ? -12.920 17.385 8.579 1.00 13.21 395 ASP A O 1
ATOM 2781 N N . PRO A 1 396 ? -12.063 19.418 9.020 1.00 15.83 396 PRO A N 1
ATOM 2782 C CA . PRO A 1 396 ? -10.791 18.882 9.517 1.00 15.11 396 PRO A CA 1
ATOM 2783 C C . PRO A 1 396 ? -10.893 17.851 10.651 1.00 15.80 396 PRO A C 1
ATOM 2784 O O . PRO A 1 396 ? -9.940 17.062 10.809 1.00 13.73 396 PRO A O 1
ATOM 2788 N N . GLU A 1 397 ? -11.995 17.805 11.405 1.00 14.79 397 GLU A N 1
ATOM 2789 C CA . GLU A 1 397 ? -12.195 16.768 12.451 1.00 15.98 397 GLU A CA 1
ATOM 2790 C C . GLU A 1 397 ? -12.630 15.402 11.908 1.00 14.63 397 GLU A C 1
ATOM 2791 O O . GLU A 1 397 ? -12.560 14.422 12.660 1.00 15.17 397 GLU A O 1
ATOM 2797 N N . ARG A 1 398 ? -13.037 15.325 10.656 1.00 14.28 398 ARG A N 1
ATOM 2798 C CA . ARG A 1 398 ? -13.598 14.105 10.060 1.00 14.97 398 ARG A CA 1
ATOM 2799 C C . ARG A 1 398 ? -12.435 13.171 9.679 1.00 13.46 398 ARG A C 1
ATOM 2800 O O . ARG A 1 398 ? -11.498 13.595 8.985 1.00 11.08 398 ARG A O 1
ATOM 2808 N N . PHE A 1 399 ? -12.545 11.928 10.090 1.00 12.58 399 PHE A N 1
ATOM 2809 C CA . PHE A 1 399 ? -11.620 10.850 9.693 1.00 11.34 399 PHE A CA 1
ATOM 2810 C C . PHE A 1 399 ? -11.898 10.439 8.240 1.00 11.42 399 PHE A C 1
ATOM 2811 O O . PHE A 1 399 ? -12.999 9.941 7.919 1.00 12.43 399 PHE A O 1
ATOM 2819 N N . ASP A 1 400 ? -10.942 10.654 7.332 1.00 8.79 400 ASP A N 1
ATOM 2820 C CA . ASP A 1 400 ? -11.147 10.335 5.905 1.00 10.07 400 ASP A CA 1
ATOM 2821 C C . ASP A 1 400 ? -9.849 9.924 5.236 1.00 9.40 400 ASP A C 1
ATOM 2822 O O . ASP A 1 400 ? -9.063 10.765 4.828 1.00 9.99 400 ASP A O 1
ATOM 2827 N N . PRO A 1 401 ? -9.546 8.614 5.195 1.00 10.12 401 PRO A N 1
ATOM 2828 C CA . PRO A 1 401 ? -8.307 8.139 4.590 1.00 9.00 401 PRO A CA 1
ATOM 2829 C C . PRO A 1 401 ? -8.157 8.592 3.124 1.00 8.90 401 PRO A C 1
ATOM 2830 O O . PRO A 1 401 ? -7.045 8.722 2.658 1.00 9.46 401 PRO A O 1
ATOM 2834 N N . GLU A 1 402 ? -9.280 8.855 2.415 1.00 10.00 402 GLU A N 1
ATOM 2835 C CA . GLU A 1 402 ? -9.190 9.270 0.996 1.00 10.55 402 GLU A CA 1
ATOM 2836 C C . GLU A 1 402 ? -8.547 10.655 0.862 1.00 10.42 402 GLU A C 1
ATOM 2837 O O . GLU A 1 402 ? -8.226 11.007 -0.298 1.00 10.37 402 GLU A O 1
ATOM 2843 N N . ARG A 1 403 ? -8.307 11.390 1.947 1.00 9.59 403 ARG A N 1
ATOM 2844 C CA . ARG A 1 403 ? -7.438 12.579 1.876 1.00 8.95 403 ARG A CA 1
ATOM 2845 C C . ARG A 1 403 ? -6.048 12.247 1.345 1.00 8.97 403 ARG A C 1
ATOM 2846 O O . ARG A 1 403 ? -5.331 13.218 0.940 1.00 9.66 403 ARG A O 1
ATOM 2854 N N . PHE A 1 404 ? -5.613 10.978 1.325 1.00 7.70 404 PHE A N 1
ATOM 2855 C CA . PHE A 1 404 ? -4.218 10.627 1.006 1.00 8.40 404 PHE A CA 1
ATOM 2856 C C . PHE A 1 404 ? -4.090 9.873 -0.319 1.00 9.29 404 PHE A C 1
ATOM 2857 O O . PHE A 1 404 ? -3.035 9.249 -0.558 1.00 10.64 404 PHE A O 1
ATOM 2865 N N . THR A 1 405 ? -5.089 9.993 -1.193 1.00 9.17 405 THR A N 1
ATOM 2866 C CA . THR A 1 405 ? -4.867 9.674 -2.606 1.00 9.39 405 THR A CA 1
ATOM 2867 C C . THR A 1 405 ? -3.794 10.598 -3.134 1.00 10.02 405 THR A C 1
ATOM 2868 O O . THR A 1 405 ? -3.595 11.713 -2.670 1.00 9.20 405 THR A O 1
ATOM 2872 N N . PRO A 1 406 ? -3.070 10.181 -4.162 1.00 10.63 406 PRO A N 1
ATOM 2873 C CA . PRO A 1 406 ? -2.070 11.092 -4.718 1.00 10.06 406 PRO A CA 1
ATOM 2874 C C . PRO A 1 406 ? -2.682 12.414 -5.190 1.00 9.90 406 PRO A C 1
ATOM 2875 O O . PRO A 1 406 ? -2.033 13.444 -4.996 1.00 9.24 406 PRO A O 1
ATOM 2879 N N . GLU A 1 407 ? -3.884 12.373 -5.776 1.00 10.97 407 GLU A N 1
ATOM 2880 C CA . GLU A 1 407 ? -4.539 13.593 -6.297 1.00 11.10 407 GLU A CA 1
ATOM 2881 C C . GLU A 1 407 ? -4.929 14.511 -5.152 1.00 10.20 407 GLU A C 1
ATOM 2882 O O . GLU A 1 407 ? -4.725 15.703 -5.233 1.00 9.69 407 GLU A O 1
ATOM 2888 N N . ALA A 1 408 ? -5.460 13.939 -4.070 1.00 10.39 408 ALA A N 1
ATOM 2889 C CA . ALA A 1 408 ? -5.891 14.832 -2.979 1.00 10.44 408 ALA A CA 1
ATOM 2890 C C . ALA A 1 408 ? -4.659 15.507 -2.349 1.00 9.88 408 ALA A C 1
ATOM 2891 O O . ALA A 1 408 ? -4.749 16.647 -1.916 1.00 11.13 408 ALA A O 1
ATOM 2893 N N . GLU A 1 409 ? -3.563 14.774 -2.310 1.00 9.80 409 GLU A N 1
ATOM 2894 C CA . GLU A 1 409 ? -2.306 15.315 -1.736 1.00 10.50 409 GLU A CA 1
ATOM 2895 C C . GLU A 1 409 ? -1.794 16.463 -2.616 1.00 9.91 409 GLU A C 1
ATOM 2896 O O . GLU A 1 409 ? -1.327 17.446 -2.088 1.00 9.92 409 GLU A O 1
ATOM 2902 N N . ALA A 1 410 ? -1.904 16.296 -3.934 1.00 8.89 410 ALA A N 1
ATOM 2903 C CA . ALA A 1 410 ? -1.430 17.342 -4.865 1.00 9.21 410 ALA A CA 1
ATOM 2904 C C . ALA A 1 410 ? -2.298 18.600 -4.733 1.00 9.13 410 ALA A C 1
ATOM 2905 O O . ALA A 1 410 ? -1.826 19.655 -5.070 1.00 9.51 410 ALA A O 1
ATOM 2907 N N . GLY A 1 411 ? -3.511 18.448 -4.187 1.00 9.69 411 GLY A N 1
ATOM 2908 C CA . GLY A 1 411 ? -4.421 19.597 -4.090 1.00 10.57 411 GLY A CA 1
ATOM 2909 C C . GLY A 1 411 ? -4.245 20.383 -2.809 1.00 12.12 411 GLY A C 1
ATOM 2910 O O . GLY A 1 411 ? -5.117 21.162 -2.502 1.00 15.26 411 GLY A O 1
ATOM 2911 N N . ARG A 1 412 ? -3.186 20.078 -2.064 1.00 11.46 412 ARG A N 1
ATOM 2912 C CA . ARG A 1 412 ? -2.886 20.872 -0.849 1.00 12.44 412 ARG A CA 1
ATOM 2913 C C . ARG A 1 412 ? -1.393 21.159 -0.784 1.00 10.84 412 ARG A C 1
ATOM 2914 O O . ARG A 1 412 ? -0.614 20.464 -1.435 1.00 10.64 412 ARG A O 1
ATOM 2922 N N . PRO A 1 413 ? -0.999 22.203 -0.038 1.00 11.76 413 PRO A N 1
ATOM 2923 C CA . PRO A 1 413 ? 0.397 22.530 0.103 1.00 11.37 413 PRO A CA 1
ATOM 2924 C C . PRO A 1 413 ? 1.226 21.356 0.650 1.00 11.80 413 PRO A C 1
ATOM 2925 O O . PRO A 1 413 ? 0.716 20.533 1.331 1.00 11.33 413 PRO A O 1
ATOM 2929 N N . ARG A 1 414 ? 2.509 21.353 0.311 1.00 12.31 414 ARG A N 1
ATOM 2930 C CA . ARG A 1 414 ? 3.380 20.213 0.690 1.00 13.91 414 ARG A CA 1
ATOM 2931 C C . ARG A 1 414 ? 3.382 19.969 2.208 1.00 13.54 414 ARG A C 1
ATOM 2932 O O . ARG A 1 414 ? 3.318 18.810 2.611 1.00 14.17 414 ARG A O 1
ATOM 2940 N N . TYR A 1 415 ? 3.494 21.034 3.003 1.00 11.71 415 TYR A N 1
ATOM 2941 C CA . TYR A 1 415 ? 3.622 20.830 4.475 1.00 10.63 415 TYR A CA 1
ATOM 2942 C C . TYR A 1 415 ? 2.269 20.935 5.192 1.00 9.99 415 TYR A C 1
ATOM 2943 O O . TYR A 1 415 ? 2.243 21.268 6.355 1.00 10.77 415 TYR A O 1
ATOM 2952 N N . ALA A 1 416 ? 1.184 20.662 4.477 1.00 9.01 416 ALA A N 1
ATOM 2953 C CA . ALA A 1 416 ? -0.128 20.604 5.167 1.00 8.04 416 ALA A CA 1
ATOM 2954 C C . ALA A 1 416 ? -0.094 19.412 6.134 1.00 8.44 416 ALA A C 1
ATOM 2955 O O . ALA A 1 416 ? -0.812 19.452 7.106 1.00 7.77 416 ALA A O 1
ATOM 2957 N N . TRP A 1 417 ? 0.694 18.394 5.794 1.00 8.77 417 TRP A N 1
ATOM 2958 C CA . TRP A 1 417 ? 0.867 17.140 6.567 1.00 7.46 417 TRP A CA 1
ATOM 2959 C C . TRP A 1 417 ? 2.354 16.945 6.763 1.00 7.28 417 TRP A C 1
ATOM 2960 O O . TRP A 1 417 ? 3.071 16.847 5.743 1.00 7.19 417 TRP A O 1
ATOM 2971 N N . PHE A 1 418 ? 2.799 16.856 8.023 1.00 6.76 418 PHE A N 1
ATOM 2972 C CA . PHE A 1 418 ? 4.244 16.676 8.283 1.00 6.93 418 PHE A CA 1
ATOM 2973 C C . PHE A 1 418 ? 4.468 16.067 9.661 1.00 6.82 418 PHE A C 1
ATOM 2974 O O . PHE A 1 418 ? 5.239 16.604 10.433 1.00 6.60 418 PHE A O 1
ATOM 2982 N N . PRO A 1 419 ? 3.847 14.901 9.985 1.00 6.96 419 PRO A N 1
ATOM 2983 C CA . PRO A 1 419 ? 4.032 14.324 11.303 1.00 7.29 419 PRO A CA 1
ATOM 2984 C C . PRO A 1 419 ? 5.473 13.861 11.569 1.00 7.33 419 PRO A C 1
ATOM 2985 O O . PRO A 1 419 ? 5.807 13.735 12.725 1.00 7.25 419 PRO A O 1
ATOM 2989 N N . PHE A 1 420 ? 6.251 13.652 10.510 1.00 7.67 420 PHE A N 1
ATOM 2990 C CA . PHE A 1 420 ? 7.673 13.241 10.596 1.00 8.15 420 PHE A CA 1
ATOM 2991 C C . PHE A 1 420 ? 8.576 14.431 10.374 1.00 8.96 420 PHE A C 1
ATOM 2992 O O . PHE A 1 420 ? 9.780 14.231 10.128 1.00 8.21 420 PHE A O 1
ATOM 3000 N N . GLY A 1 421 ? 8.043 15.647 10.401 1.00 8.64 421 GLY A N 1
ATOM 3001 C CA . GLY A 1 421 ? 8.893 16.809 10.106 1.00 9.12 421 GLY A CA 1
ATOM 3002 C C . GLY A 1 421 ? 9.183 16.915 8.635 1.00 9.26 421 GLY A C 1
ATOM 3003 O O . GLY A 1 421 ? 8.357 16.457 7.778 1.00 10.20 421 GLY A O 1
ATOM 3004 N N . GLY A 1 422 ? 10.329 17.488 8.280 1.00 8.51 422 GLY A N 1
ATOM 3005 C CA . GLY A 1 422 ? 10.627 17.736 6.870 1.00 9.64 422 GLY A CA 1
ATOM 3006 C C . GLY A 1 422 ? 11.974 18.415 6.731 1.00 9.49 422 GLY A C 1
ATOM 3007 O O . GLY A 1 422 ? 12.454 18.962 7.722 1.00 11.29 422 GLY A O 1
ATOM 3008 N N . GLY A 1 423 ? 12.585 18.308 5.564 1.00 10.71 423 GLY A N 1
ATOM 3009 C CA . GLY A 1 423 ? 13.866 18.988 5.343 1.00 9.46 423 GLY A CA 1
ATOM 3010 C C . GLY A 1 423 ? 15.007 18.217 5.971 1.00 9.43 423 GLY A C 1
ATOM 3011 O O . GLY A 1 423 ? 14.966 16.995 6.083 1.00 10.67 423 GLY A O 1
ATOM 3012 N N . PRO A 1 424 ? 16.093 18.911 6.308 1.00 9.46 424 PRO A N 1
ATOM 3013 C CA . PRO A 1 424 ? 17.356 18.221 6.580 1.00 9.17 424 PRO A CA 1
ATOM 3014 C C . PRO A 1 424 ? 17.336 17.378 7.851 1.00 9.93 424 PRO A C 1
ATOM 3015 O O . PRO A 1 424 ? 18.245 16.558 8.004 1.00 10.49 424 PRO A O 1
ATOM 3019 N N . ARG A 1 425 ? 16.393 17.665 8.763 1.00 8.10 425 ARG A N 1
ATOM 3020 C CA . ARG A 1 425 ? 16.354 16.969 10.079 1.00 8.03 425 ARG A CA 1
ATOM 3021 C C . ARG A 1 425 ? 15.042 16.174 10.222 1.00 7.82 425 ARG A C 1
ATOM 3022 O O . ARG A 1 425 ? 14.630 15.895 11.321 1.00 8.10 425 ARG A O 1
ATOM 3030 N N . ALA A 1 426 ? 14.463 15.820 9.080 1.00 8.62 426 ALA A N 1
ATOM 3031 C CA . ALA A 1 426 ? 13.243 14.995 9.093 1.00 8.21 426 ALA A CA 1
ATOM 3032 C C . ALA A 1 426 ? 13.526 13.633 9.712 1.00 7.28 426 ALA A C 1
ATOM 3033 O O . ALA A 1 426 ? 14.658 13.187 9.718 1.00 6.99 426 ALA A O 1
ATOM 3035 N N . CYS A 1 427 ? 12.456 13.004 10.130 1.00 7.13 427 CYS A N 1
ATOM 3036 C CA . CYS A 1 427 ? 12.605 11.687 10.780 1.00 7.84 427 CYS A CA 1
ATOM 3037 C C . CYS A 1 427 ? 13.365 10.661 9.920 1.00 8.16 427 CYS A C 1
ATOM 3038 O O . CYS A 1 427 ? 12.899 10.349 8.836 1.00 9.27 427 CYS A O 1
ATOM 3041 N N . ILE A 1 428 ? 14.500 10.169 10.423 1.00 7.78 428 ILE A N 1
ATOM 3042 C CA . ILE A 1 428 ? 15.258 9.122 9.682 1.00 8.12 428 ILE A CA 1
ATOM 3043 C C . ILE A 1 428 ? 14.516 7.782 9.769 1.00 8.90 428 ILE A C 1
ATOM 3044 O O . ILE A 1 428 ? 14.700 6.951 8.903 1.00 8.57 428 ILE A O 1
ATOM 3049 N N . GLY A 1 429 ? 13.674 7.646 10.789 1.00 8.71 429 GLY A N 1
ATOM 3050 C CA . GLY A 1 429 ? 12.887 6.412 11.013 1.00 9.20 429 GLY A CA 1
ATOM 3051 C C . GLY A 1 429 ? 11.513 6.398 10.352 1.00 8.75 429 GLY A C 1
ATOM 3052 O O . GLY A 1 429 ? 10.761 5.411 10.608 1.00 9.34 429 GLY A O 1
ATOM 3053 N N . GLN A 1 430 ? 11.200 7.293 9.409 1.00 8.06 430 GLN A N 1
ATOM 3054 C CA . GLN A 1 430 ? 9.823 7.367 8.835 1.00 9.20 430 GLN A CA 1
ATOM 3055 C C . GLN A 1 430 ? 9.414 6.054 8.168 1.00 9.21 430 GLN A C 1
ATOM 3056 O O . GLN A 1 430 ? 8.372 5.517 8.461 1.00 8.29 430 GLN A O 1
ATOM 3062 N N . HIS A 1 431 ? 10.271 5.578 7.278 1.00 9.87 431 HIS A N 1
ATOM 3063 C CA . HIS A 1 431 ? 9.923 4.345 6.535 1.00 10.58 431 HIS A CA 1
ATOM 3064 C C . HIS A 1 431 ? 9.870 3.141 7.492 1.00 9.40 431 HIS A C 1
ATOM 3065 O O . HIS A 1 431 ? 8.989 2.330 7.356 1.00 9.68 431 HIS A O 1
ATOM 3072 N N . LEU A 1 432 ? 10.826 3.057 8.415 1.00 10.32 432 LEU A N 1
ATOM 3073 C CA . LEU A 1 432 ? 10.783 1.978 9.439 1.00 10.49 432 LEU A CA 1
ATOM 3074 C C . LEU A 1 432 ? 9.434 2.019 10.176 1.00 9.74 432 LEU A C 1
ATOM 3075 O O . LEU A 1 432 ? 8.810 0.998 10.324 1.00 10.49 432 LEU A O 1
ATOM 3080 N N . SER A 1 433 ? 9.039 3.203 10.623 1.00 9.90 433 SER A N 1
ATOM 3081 C CA . SER A 1 433 ? 7.756 3.357 11.359 1.00 10.24 433 SER A CA 1
ATOM 3082 C C . SER A 1 433 ? 6.598 2.868 10.479 1.00 10.00 433 SER A C 1
ATOM 3083 O O . SER A 1 433 ? 5.670 2.287 10.992 1.00 9.73 433 SER A O 1
ATOM 3086 N N . MET A 1 434 ? 6.688 3.142 9.181 1.00 10.61 434 MET A N 1
ATOM 3087 C CA . MET A 1 434 ? 5.565 2.770 8.281 1.00 11.23 434 MET A CA 1
ATOM 3088 C C . MET A 1 434 ? 5.618 1.258 8.026 1.00 10.42 434 MET A C 1
ATOM 3089 O O . MET A 1 434 ? 4.576 0.667 7.866 1.00 10.99 434 MET A O 1
ATOM 3094 N N . LEU A 1 435 ? 6.823 0.695 7.964 1.00 9.60 435 LEU A N 1
ATOM 3095 C CA . LEU A 1 435 ? 6.934 -0.786 7.831 1.00 10.19 435 LEU A CA 1
ATOM 3096 C C . LEU A 1 435 ? 6.320 -1.428 9.082 1.00 9.31 435 LEU A C 1
ATOM 3097 O O . LEU A 1 435 ? 5.527 -2.332 8.960 1.00 10.58 435 LEU A O 1
ATOM 3102 N N . GLU A 1 436 ? 6.732 -0.938 10.237 1.00 9.97 436 GLU A N 1
ATOM 3103 C CA . GLU A 1 436 ? 6.193 -1.509 11.496 1.00 8.63 436 GLU A CA 1
ATOM 3104 C C . GLU A 1 436 ? 4.674 -1.354 11.510 1.00 9.37 436 GLU A C 1
ATOM 3105 O O . GLU A 1 436 ? 3.997 -2.287 11.887 1.00 9.61 436 GLU A O 1
ATOM 3111 N N . SER A 1 437 ? 4.199 -0.174 11.122 1.00 9.02 437 SER A N 1
ATOM 3112 C CA . SER A 1 437 ? 2.757 0.106 11.283 1.00 9.28 437 SER A CA 1
ATOM 3113 C C . SER A 1 437 ? 1.906 -0.618 10.232 1.00 9.03 437 SER A C 1
ATOM 3114 O O . SER A 1 437 ? 0.880 -1.170 10.579 1.00 9.26 437 SER A O 1
ATOM 3117 N N . VAL A 1 438 ? 2.299 -0.529 8.962 1.00 10.13 438 VAL A N 1
ATOM 3118 C CA . VAL A 1 438 ? 1.455 -1.154 7.901 1.00 10.37 438 VAL A CA 1
ATOM 3119 C C . VAL A 1 438 ? 1.500 -2.685 8.060 1.00 10.43 438 VAL A C 1
ATOM 3120 O O . VAL A 1 438 ? 0.465 -3.313 8.004 1.00 11.08 438 VAL A O 1
ATOM 3124 N N . LEU A 1 439 ? 2.695 -3.239 8.238 1.00 10.33 439 LEU A N 1
ATOM 3125 C CA . LEU A 1 439 ? 2.755 -4.724 8.277 1.00 11.36 439 LEU A CA 1
ATOM 3126 C C . LEU A 1 439 ? 2.108 -5.217 9.576 1.00 10.61 439 LEU A C 1
ATOM 3127 O O . LEU A 1 439 ? 1.388 -6.194 9.542 1.00 10.95 439 LEU A O 1
ATOM 3132 N N . GLY A 1 440 ? 2.376 -4.504 10.663 1.00 11.21 440 GLY A N 1
ATOM 3133 C CA . GLY A 1 440 ? 1.822 -4.894 11.968 1.00 10.55 440 GLY A CA 1
ATOM 3134 C C . GLY A 1 440 ? 0.308 -4.810 11.986 1.00 11.24 440 GLY A C 1
ATOM 3135 O O . GLY A 1 440 ? -0.341 -5.757 12.387 1.00 11.12 440 GLY A O 1
ATOM 3136 N N . LEU A 1 441 ? -0.215 -3.679 11.519 1.00 10.23 441 LEU A N 1
ATOM 3137 C CA . LEU A 1 441 ? -1.677 -3.563 11.469 1.00 11.43 441 LEU A CA 1
ATOM 3138 C C . LEU A 1 441 ? -2.265 -4.559 10.473 1.00 10.70 441 LEU A C 1
ATOM 3139 O O . LEU A 1 441 ? -3.383 -4.965 10.699 1.00 10.42 441 LEU A O 1
ATOM 3144 N N . ALA A 1 442 ? -1.619 -4.874 9.370 1.00 10.05 442 ALA A N 1
ATOM 3145 C CA . ALA A 1 442 ? -2.270 -5.810 8.425 1.00 10.00 442 ALA A CA 1
ATOM 3146 C C . ALA A 1 442 ? -2.515 -7.174 9.092 1.00 8.98 442 ALA A C 1
ATOM 3147 O O . ALA A 1 442 ? -3.517 -7.785 8.829 1.00 9.68 442 ALA A O 1
ATOM 3149 N N . VAL A 1 443 ? -1.543 -7.612 9.886 1.00 9.49 443 VAL A N 1
ATOM 3150 C CA . VAL A 1 443 ? -1.726 -8.913 10.596 1.00 10.33 443 VAL A CA 1
ATOM 3151 C C . VAL A 1 443 ? -2.934 -8.799 11.523 1.00 10.07 443 VAL A C 1
ATOM 3152 O O . VAL A 1 443 ? -3.752 -9.682 11.530 1.00 11.70 443 VAL A O 1
ATOM 3156 N N . LEU A 1 444 ? -3.010 -7.704 12.273 1.00 10.56 444 LEU A N 1
ATOM 3157 C CA . LEU A 1 444 ? -4.080 -7.611 13.304 1.00 10.51 444 LEU A CA 1
ATOM 3158 C C . LEU A 1 444 ? -5.441 -7.518 12.619 1.00 10.47 444 LEU A C 1
ATOM 3159 O O . LEU A 1 444 ? -6.378 -8.084 13.108 1.00 10.78 444 LEU A O 1
ATOM 3164 N N . ILE A 1 445 ? -5.481 -6.814 11.501 1.00 10.29 445 ILE A N 1
ATOM 3165 C CA . ILE A 1 445 ? -6.750 -6.671 10.737 1.00 11.30 445 ILE A CA 1
ATOM 3166 C C . ILE A 1 445 ? -7.102 -8.015 10.072 1.00 11.29 445 ILE A C 1
ATOM 3167 O O . ILE A 1 445 ? -8.278 -8.326 9.935 1.00 11.86 445 ILE A O 1
ATOM 3172 N N . ARG A 1 446 ? -6.091 -8.761 9.651 1.00 11.04 446 ARG A N 1
ATOM 3173 C CA . ARG A 1 446 ? -6.364 -10.109 9.084 1.00 11.61 446 ARG A CA 1
ATOM 3174 C C . ARG A 1 446 ? -6.944 -11.036 10.166 1.00 11.67 446 ARG A C 1
ATOM 3175 O O . ARG A 1 446 ? -7.618 -11.989 9.814 1.00 14.03 446 ARG A O 1
ATOM 3183 N N . GLU A 1 447 ? -6.679 -10.740 11.436 1.00 12.02 447 GLU A N 1
ATOM 3184 C CA . GLU A 1 447 ? -7.030 -11.699 12.514 1.00 11.77 447 GLU A CA 1
ATOM 3185 C C . GLU A 1 447 ? -8.138 -11.217 13.478 1.00 12.44 447 GLU A C 1
ATOM 3186 O O . GLU A 1 447 ? -8.627 -12.059 14.202 1.00 13.46 447 GLU A O 1
ATOM 3192 N N . PHE A 1 448 ? -8.466 -9.918 13.489 1.00 11.33 448 PHE A N 1
ATOM 3193 C CA . PHE A 1 448 ? -9.495 -9.405 14.444 1.00 12.59 448 PHE A CA 1
ATOM 3194 C C . PHE A 1 448 ? -10.408 -8.386 13.809 1.00 13.00 448 PHE A C 1
ATOM 3195 O O . PHE A 1 448 ? -9.960 -7.632 12.925 1.00 13.96 448 PHE A O 1
ATOM 3203 N N . GLU A 1 449 ? -11.645 -8.379 14.295 1.00 13.58 449 GLU A N 1
ATOM 3204 C CA . GLU A 1 449 ? -12.611 -7.274 14.142 1.00 13.08 449 GLU A CA 1
ATOM 3205 C C . GLU A 1 449 ? -12.473 -6.433 15.396 1.00 13.14 449 GLU A C 1
ATOM 3206 O O . GLU A 1 449 ? -12.272 -7.009 16.507 1.00 13.23 449 GLU A O 1
ATOM 3212 N N . PHE A 1 450 ? -12.497 -5.111 15.182 1.00 11.46 450 PHE A N 1
ATOM 3213 C CA . PHE A 1 450 ? -12.310 -4.138 16.285 1.00 11.55 450 PHE A CA 1
ATOM 3214 C C . PHE A 1 450 ? -13.631 -3.428 16.558 1.00 11.92 450 PHE A C 1
ATOM 3215 O O . PHE A 1 450 ? -14.260 -2.943 15.635 1.00 11.77 450 PHE A O 1
ATOM 3223 N N . GLU A 1 451 ? -14.001 -3.393 17.830 1.00 13.02 451 GLU A N 1
ATOM 3224 C CA . GLU A 1 451 ? -15.272 -2.754 18.216 1.00 14.20 451 GLU A CA 1
ATOM 3225 C C . GLU A 1 451 ? -14.993 -1.794 19.360 1.00 14.47 451 GLU A C 1
ATOM 3226 O O . GLU A 1 451 ? -14.570 -2.217 20.410 1.00 14.17 451 GLU A O 1
ATOM 3228 N N . ALA A 1 452 ? -15.221 -0.524 19.105 1.00 16.53 452 ALA A N 1
ATOM 3229 C CA . ALA A 1 452 ? -15.004 0.488 20.148 1.00 17.67 452 ALA A CA 1
ATOM 3230 C C . ALA A 1 452 ? -16.031 0.304 21.272 1.00 17.88 452 ALA A C 1
ATOM 3231 O O . ALA A 1 452 ? -17.106 -0.229 21.026 1.00 20.51 452 ALA A O 1
ATOM 3233 N N . VAL A 1 453 ? -15.648 0.702 22.479 1.00 18.25 453 VAL A N 1
ATOM 3234 C CA . VAL A 1 453 ? -16.556 0.495 23.634 1.00 18.68 453 VAL A CA 1
ATOM 3235 C C . VAL A 1 453 ? -16.318 1.640 24.613 1.00 18.83 453 VAL A C 1
ATOM 3236 O O . VAL A 1 453 ? -15.282 2.289 24.548 1.00 18.89 453 VAL A O 1
ATOM 3240 N N . GLY A 1 454 ? -17.320 1.912 25.436 1.00 22.90 454 GLY A N 1
ATOM 3241 C CA . GLY A 1 454 ? -17.139 2.936 26.468 1.00 23.54 454 GLY A CA 1
ATOM 3242 C C . GLY A 1 454 ? -17.158 4.312 25.864 1.00 24.81 454 GLY A C 1
ATOM 3243 O O . GLY A 1 454 ? -17.900 4.497 24.883 1.00 22.07 454 GLY A O 1
ATOM 3244 N N . GLU A 1 455 ? -16.433 5.238 26.481 1.00 25.71 455 GLU A N 1
ATOM 3245 C CA . GLU A 1 455 ? -16.312 6.593 25.920 1.00 27.25 455 GLU A CA 1
ATOM 3246 C C . GLU A 1 455 ? -15.407 6.479 24.699 1.00 24.69 455 GLU A C 1
ATOM 3247 O O . GLU A 1 455 ? -14.223 6.178 24.877 1.00 27.19 455 GLU A O 1
ATOM 3253 N N . GLU A 1 456 ? -15.964 6.686 23.513 1.00 22.20 456 GLU A N 1
ATOM 3254 C CA . GLU A 1 456 ? -15.174 6.509 22.271 1.00 21.65 456 GLU A CA 1
ATOM 3255 C C . GLU A 1 456 ? -14.386 7.782 21.961 1.00 23.53 456 GLU A C 1
ATOM 3256 O O . GLU A 1 456 ? -13.475 7.687 21.152 1.00 23.46 456 GLU A O 1
ATOM 3262 N N . GLU A 1 457 ? -14.706 8.897 22.620 1.00 25.48 457 GLU A N 1
ATOM 3263 C CA . GLU A 1 457 ? -13.940 10.163 22.450 1.00 27.18 457 GLU A CA 1
ATOM 3264 C C . GLU A 1 457 ? -12.753 10.196 23.418 1.00 25.19 457 GLU A C 1
ATOM 3265 O O . GLU A 1 457 ? -13.001 10.208 24.620 1.00 31.69 457 GLU A O 1
ATOM 3271 N N . VAL A 1 458 ? -11.523 10.213 22.906 1.00 18.65 458 VAL A N 1
ATOM 3272 C CA . VAL A 1 458 ? -10.302 10.158 23.757 1.00 17.18 458 VAL A CA 1
ATOM 3273 C C . VAL A 1 458 ? -9.749 11.563 23.929 1.00 16.82 458 VAL A C 1
ATOM 3274 O O . VAL A 1 458 ? -9.298 12.199 22.962 1.00 16.05 458 VAL A O 1
ATOM 3278 N N . PRO A 1 459 ? -9.759 12.101 25.158 1.00 16.80 459 PRO A N 1
ATOM 3279 C CA . PRO A 1 459 ? -9.165 13.393 25.437 1.00 16.43 459 PRO A CA 1
ATOM 3280 C C . PRO A 1 459 ? -7.653 13.286 25.295 1.00 16.41 459 PRO A C 1
ATOM 3281 O O . PRO A 1 459 ? -7.080 12.252 25.580 1.00 14.31 459 PRO A O 1
ATOM 3285 N N . LEU A 1 460 ? -7.059 14.373 24.830 1.00 14.64 460 LEU A N 1
ATOM 3286 C CA . LEU A 1 460 ? -5.606 14.457 24.564 1.00 13.83 460 LEU A CA 1
ATOM 3287 C C . LEU A 1 460 ? -4.984 15.632 25.317 1.00 13.65 460 LEU A C 1
ATOM 3288 O O . LEU A 1 460 ? -5.587 16.722 25.418 1.00 15.26 460 LEU A O 1
ATOM 3293 N N . GLY A 1 461 ? -3.712 15.445 25.642 1.00 13.69 461 GLY A N 1
ATOM 3294 C CA . GLY A 1 461 ? -2.901 16.533 26.185 1.00 13.61 461 GLY A CA 1
ATOM 3295 C C . GLY A 1 461 ? -1.631 16.600 25.344 1.00 12.88 461 GLY A C 1
ATOM 3296 O O . GLY A 1 461 ? -1.545 15.864 24.369 1.00 12.75 461 GLY A O 1
ATOM 3297 N N . ALA A 1 462 ? -0.662 17.393 25.780 1.00 13.76 462 ALA A N 1
ATOM 3298 C CA . ALA A 1 462 ? 0.600 17.431 25.036 1.00 14.72 462 ALA A CA 1
ATOM 3299 C C . ALA A 1 462 ? 1.703 18.230 25.700 1.00 16.85 462 ALA A C 1
ATOM 3300 O O . ALA A 1 462 ? 1.387 19.207 26.358 1.00 18.55 462 ALA A O 1
ATOM 3302 N N . GLY A 1 463 ? 2.942 17.801 25.504 1.00 16.39 463 GLY A N 1
ATOM 3303 C CA . GLY A 1 463 ? 4.119 18.623 25.817 1.00 17.19 463 GLY A CA 1
ATOM 3304 C C . GLY A 1 463 ? 4.766 18.770 24.451 1.00 19.07 463 GLY A C 1
ATOM 3305 O O . GLY A 1 463 ? 4.205 19.486 23.636 1.00 19.63 463 GLY A O 1
ATOM 3306 N N . ILE A 1 464 ? 5.889 18.092 24.218 1.00 18.29 464 ILE A N 1
ATOM 3307 C CA . ILE A 1 464 ? 6.406 18.028 22.817 1.00 17.87 464 ILE A CA 1
ATOM 3308 C C . ILE A 1 464 ? 5.928 16.700 22.216 1.00 15.75 464 ILE A C 1
ATOM 3309 O O . ILE A 1 464 ? 6.137 16.506 21.051 1.00 17.62 464 ILE A O 1
ATOM 3314 N N . THR A 1 465 ? 5.326 15.846 23.042 1.00 15.76 465 THR A N 1
ATOM 3315 C CA . THR A 1 465 ? 4.763 14.546 22.591 1.00 14.53 465 THR A CA 1
ATOM 3316 C C . THR A 1 465 ? 3.240 14.551 22.844 1.00 12.31 465 THR A C 1
ATOM 3317 O O . THR A 1 465 ? 2.795 15.269 23.730 1.00 11.93 465 THR A O 1
ATOM 3321 N N . LEU A 1 466 ? 2.491 13.782 22.050 1.00 10.70 466 LEU A N 1
ATOM 3322 C CA . LEU A 1 466 ? 1.021 13.697 22.253 1.00 9.98 466 LEU A CA 1
ATOM 3323 C C . LEU A 1 466 ? 0.704 12.787 23.437 1.00 10.86 466 LEU A C 1
ATOM 3324 O O . LEU A 1 466 ? 1.232 11.680 23.471 1.00 10.96 466 LEU A O 1
ATOM 3329 N N . LEU A 1 467 ? -0.159 13.272 24.324 1.00 13.18 467 LEU A N 1
ATOM 3330 C CA . LEU A 1 467 ? -0.498 12.535 25.560 1.00 14.94 467 LEU A CA 1
ATOM 3331 C C . LEU A 1 467 ? -1.951 12.058 25.550 1.00 14.54 467 LEU A C 1
ATOM 3332 O O . LEU A 1 467 ? -2.831 12.877 25.464 1.00 13.97 467 LEU A O 1
ATOM 3337 N N . ALA A 1 468 ? -2.146 10.748 25.646 1.00 14.72 468 ALA A N 1
ATOM 3338 C CA . ALA A 1 468 ? -3.509 10.222 25.778 1.00 14.47 468 ALA A CA 1
ATOM 3339 C C . ALA A 1 468 ? -3.977 10.521 27.200 1.00 13.92 468 ALA A C 1
ATOM 3340 O O . ALA A 1 468 ? -3.304 10.118 28.133 1.00 13.88 468 ALA A O 1
ATOM 3342 N N . LYS A 1 469 ? -5.085 11.245 27.299 1.00 14.62 469 LYS A N 1
ATOM 3343 C CA . LYS A 1 469 ? -5.649 11.634 28.640 1.00 14.41 469 LYS A CA 1
ATOM 3344 C C . LYS A 1 469 ? -6.887 10.778 28.937 1.00 15.68 469 LYS A C 1
ATOM 3345 O O . LYS A 1 469 ? -7.609 11.069 29.928 1.00 17.18 469 LYS A O 1
ATOM 3347 N N . GLY A 1 470 ? -7.139 9.757 28.133 1.00 13.57 470 GLY A N 1
ATOM 3348 C CA . GLY A 1 470 ? -8.184 8.753 28.354 1.00 14.53 470 GLY A CA 1
ATOM 3349 C C . GLY A 1 470 ? -7.843 7.457 27.641 1.00 14.12 470 GLY A C 1
ATOM 3350 O O . GLY A 1 470 ? -6.944 7.424 26.791 1.00 13.76 470 GLY A O 1
ATOM 3351 N N . PRO A 1 471 ? -8.559 6.367 27.948 1.00 14.11 471 PRO A N 1
ATOM 3352 C CA . PRO A 1 471 ? -8.318 5.081 27.307 1.00 13.19 471 PRO A CA 1
ATOM 3353 C C . PRO A 1 471 ? -8.977 4.973 25.939 1.00 13.13 471 PRO A C 1
ATOM 3354 O O . PRO A 1 471 ? -10.030 5.566 25.706 1.00 14.21 471 PRO A O 1
ATOM 3358 N N . ALA A 1 472 ? -8.355 4.163 25.080 1.00 12.83 472 ALA A N 1
ATOM 3359 C CA . ALA A 1 472 ? -8.907 3.725 23.800 1.00 11.93 472 ALA A CA 1
ATOM 3360 C C . ALA A 1 472 ? -9.380 2.290 23.984 1.00 11.90 472 ALA A C 1
ATOM 3361 O O . ALA A 1 472 ? -8.672 1.331 23.666 1.00 11.83 472 ALA A O 1
ATOM 3363 N N . ARG A 1 473 ? -10.556 2.156 24.570 1.00 12.59 473 ARG A N 1
ATOM 3364 C CA . ARG A 1 473 ? -11.058 0.806 24.879 1.00 12.56 473 ARG A CA 1
ATOM 3365 C C . ARG A 1 473 ? -11.531 0.132 23.596 1.00 12.58 473 ARG A C 1
ATOM 3366 O O . ARG A 1 473 ? -12.142 0.776 22.778 1.00 11.33 473 ARG A O 1
ATOM 3374 N N . CYS A 1 474 ? -11.316 -1.176 23.540 1.00 13.56 474 CYS A N 1
ATOM 3375 C CA . CYS A 1 474 ? -11.658 -1.877 22.300 1.00 13.96 474 CYS A CA 1
ATOM 3376 C C . CYS A 1 474 ? -11.926 -3.356 22.562 1.00 13.64 474 CYS A C 1
ATOM 3377 O O . CYS A 1 474 ? -11.219 -3.947 23.353 1.00 14.25 474 CYS A O 1
ATOM 3380 N N . ARG A 1 475 ? -12.979 -3.866 21.952 1.00 11.65 475 ARG A N 1
ATOM 3381 C CA . ARG A 1 475 ? -13.170 -5.320 21.994 1.00 13.99 475 ARG A CA 1
ATOM 3382 C C . ARG A 1 475 ? -12.554 -5.879 20.716 1.00 14.19 475 ARG A C 1
ATOM 3383 O O . ARG A 1 475 ? -12.776 -5.301 19.668 1.00 14.07 475 ARG A O 1
ATOM 3391 N N . VAL A 1 476 ? -11.794 -6.957 20.854 1.00 13.67 476 VAL A N 1
ATOM 3392 C CA . VAL A 1 476 ? -11.071 -7.569 19.709 1.00 14.75 476 VAL A CA 1
ATOM 3393 C C . VAL A 1 476 ? -11.641 -8.961 19.452 1.00 17.81 476 VAL A C 1
ATOM 3394 O O . VAL A 1 476 ? -11.365 -9.865 20.243 1.00 20.82 476 VAL A O 1
ATOM 3398 N N . ILE A 1 477 ? -12.400 -9.105 18.377 1.00 15.22 477 ILE A N 1
ATOM 3399 C CA . ILE A 1 477 ? -13.106 -10.374 18.085 1.00 17.22 477 ILE A CA 1
ATOM 3400 C C . ILE A 1 477 ? -12.263 -11.223 17.112 1.00 14.97 477 ILE A C 1
ATOM 3401 O O . ILE A 1 477 ? -12.073 -10.790 15.990 1.00 12.92 477 ILE A O 1
ATOM 3406 N N . PRO A 1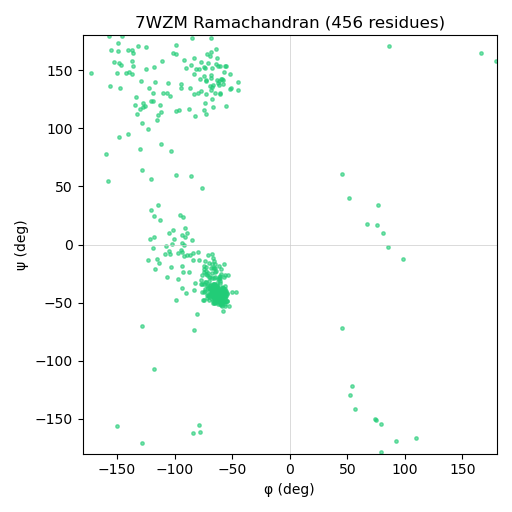 478 ? -11.760 -12.421 17.504 1.00 14.21 478 PRO A N 1
ATOM 3407 C CA . PRO A 1 478 ? -10.980 -13.196 16.595 1.00 13.67 478 PRO A CA 1
ATOM 3408 C C . PRO A 1 478 ? -11.733 -13.610 15.331 1.00 14.06 478 PRO A C 1
ATOM 3409 O O . PRO A 1 478 ? -12.857 -13.951 15.422 1.00 14.88 478 PRO A O 1
ATOM 3413 N N . ARG A 1 479 ? -11.059 -13.513 14.200 1.00 14.93 479 ARG A N 1
ATOM 3414 C CA . ARG A 1 479 ? -11.551 -13.943 12.888 1.00 15.77 479 ARG A CA 1
ATOM 3415 C C . ARG A 1 479 ? -11.104 -15.372 12.583 1.00 18.06 479 ARG A C 1
ATOM 3416 O O . ARG A 1 479 ? -11.656 -15.897 11.610 1.00 22.03 479 ARG A O 1
ATOM 3424 N N . SER A 1 480 ? -10.090 -15.910 13.270 1.00 20.14 480 SER A N 1
ATOM 3425 C CA . SER A 1 480 ? -9.611 -17.318 13.050 1.00 22.22 480 SER A CA 1
ATOM 3426 C C . SER A 1 480 ? -9.135 -17.940 14.363 1.00 24.37 480 SER A C 1
ATOM 3427 O O . SER A 1 480 ? -9.190 -17.267 15.408 1.00 24.60 480 SER A O 1
ATOM 3430 N N . SER A 1 481 ? -8.681 -19.205 14.313 1.00 24.54 481 SER A N 1
ATOM 3431 C CA . SER A 1 481 ? -8.029 -19.878 15.464 1.00 25.72 481 SER A CA 1
ATOM 3432 C C . SER A 1 481 ? -6.519 -19.656 15.388 1.00 23.94 481 SER A C 1
ATOM 3433 O O . SER A 1 481 ? -5.817 -20.196 16.232 1.00 23.14 481 SER A O 1
ATOM 3436 N N . GLY A 1 482 ? -6.041 -18.831 14.458 1.00 22.73 482 GLY A N 1
ATOM 3437 C CA . GLY A 1 482 ? -4.601 -18.513 14.355 1.00 24.58 482 GLY A CA 1
ATOM 3438 C C . GLY A 1 482 ? -3.913 -19.464 13.385 1.00 27.26 482 GLY A C 1
ATOM 3439 O O . GLY A 1 482 ? -4.584 -20.206 12.663 1.00 25.48 482 GLY A O 1
ATOM 3440 N N . PRO A 1 483 ? -2.561 -19.468 13.345 1.00 28.65 483 PRO A N 1
ATOM 3441 C CA . PRO A 1 483 ? -1.830 -20.275 12.369 1.00 28.47 483 PRO A CA 1
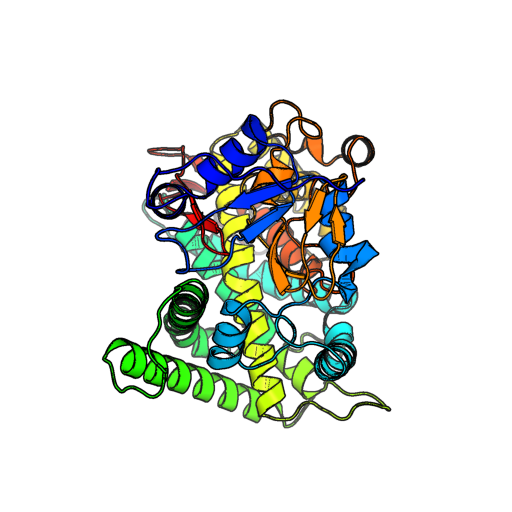ATOM 3442 C C . PRO A 1 483 ? -2.178 -21.769 12.459 1.00 28.76 483 PRO A C 1
ATOM 3443 O O . PRO A 1 483 ? -2.490 -22.292 13.512 1.00 26.27 483 PRO A O 1
ATOM 3447 N N . ARG A 1 484 ? -2.108 -22.420 11.315 1.00 29.85 484 ARG A N 1
ATOM 3448 C CA . ARG A 1 484 ? -2.373 -23.870 11.180 1.00 28.00 484 ARG A CA 1
ATOM 3449 C C . ARG A 1 484 ? -1.449 -24.316 10.055 1.00 26.26 484 ARG A C 1
ATOM 3450 O O . ARG A 1 484 ? -1.414 -23.610 9.050 1.00 25.05 484 ARG A O 1
ATOM 3458 N N . SER A 1 485 ? -0.740 -25.431 10.199 1.00 22.36 485 SER A N 1
ATOM 3459 C CA . SER A 1 485 ? 0.102 -25.969 9.102 1.00 23.02 485 SER A CA 1
ATOM 3460 C C . SER A 1 485 ? -0.739 -26.174 7.832 1.00 27.03 485 SER A C 1
ATOM 3461 O O . SER A 1 485 ? -1.998 -26.383 7.955 1.00 29.25 485 SER A O 1
ATOM 3464 N N . SER A 1 486 ? -0.101 -26.132 6.649 1.00 29.82 486 SER A N 1
ATOM 3465 C CA . SER A 1 486 ? -0.739 -26.455 5.332 1.00 33.97 486 SER A CA 1
ATOM 3466 C C . SER A 1 486 ? 0.239 -27.165 4.384 1.00 35.32 486 SER A C 1
ATOM 3467 O O . SER A 1 486 ? 1.450 -27.065 4.558 1.00 33.07 486 SER A O 1
#

Foldseek 3Di:
DFAAAAEQDDDPAAWCVVVQVVFVLVSVQSCCVPRNQWHWTDGGDPPLDDIAIEGEALQQLCVCQAVVVVQWALPQQLLVLVCVQQNCAQQNHDDPVNVLRCLQCLVCLDLVNLLLLLVLLLVLLLVLLLVQLVDPQLKDFLLVSLLLSQLLSLLCQAQNPCSVVCVVLCSPQLVLSSCLSLVQRPDSDDDDLPPPDVSSVVSVVSSVSLLVVQLVSLVVLLVAVDSDHVSVSLSVTDDPVHGHQDSSRSRSHSSCSSNVRRSQLSQLQSQLLLVCQVPVVLLVVQLVQLCVQQVFAQGDADGSVCVVSRVSSLLSSLLSCLQQQFQQKDKTFGQAWDHGPSHIDHHGHIYIYGSSSLSQPCVLDPPSNDRDSVCPDPVNCVSGRVSSGQSQRDHPSGNSCPSSSSSSRSSSVSNLSRFWRKHWDDPSDWDWHDRSGIGTPDTSMIRTHTPDPRHDDD

Solvent-accessible surface area: 19056 Å² total; per-residue (Å²): 133,42,53,127,2,52,71,3,58,42,79,140,104,49,13,1,70,63,48,51,148,115,64,10,6,49,6,22,40,54,0,43,150,86,48,30,40,6,0,31,7,104,16,2,70,122,79,66,42,83,25,68,15,0,0,0,3,1,98,0,0,56,30,0,5,29,103,73,32,67,32,5,66,16,54,11,67,14,8,25,13,4,60,83,0,1,24,48,1,15,66,1,0,28,91,79,70,18,95,59,2,82,122,3,0,66,76,15,21,68,65,80,76,3,44,41,8,8,42,65,0,4,103,33,0,41,41,23,2,54,58,3,55,55,51,145,68,15,38,16,57,0,26,39,49,0,54,120,3,0,3,28,0,10,2,7,1,0,1,20,140,48,17,105,112,8,10,96,26,4,68,102,1,5,56,88,7,26,113,32,0,20,64,28,7,93,32,69,121,93,48,64,59,123,138,102,41,96,63,8,117,42,16,63,161,18,35,62,69,0,44,66,43,1,55,42,16,3,100,65,15,112,125,116,150,54,63,47,12,4,0,0,7,0,16,107,9,43,65,105,150,10,51,72,4,76,47,50,31,1,50,24,0,0,0,5,19,0,20,40,21,14,37,52,8,0,10,5,0,1,3,0,0,2,8,0,9,77,46,100,100,27,7,33,89,0,45,89,9,0,34,171,26,3,60,8,51,38,27,112,60,4,62,23,81,10,29,160,43,0,71,29,0,27,27,0,0,48,0,0,12,0,7,20,0,19,29,0,12,30,6,16,73,1,84,52,109,14,97,0,74,35,20,26,0,53,58,45,9,37,1,20,0,0,0,15,0,0,0,21,5,70,115,23,1,95,94,33,118,124,12,23,0,85,16,9,40,105,135,37,79,89,70,30,48,191,10,0,42,6,15,32,20,12,39,66,59,40,57,43,16,70,66,19,17,17,0,6,4,0,0,0,0,0,2,0,1,15,2,0,78,10,43,20,38,54,109,68,102,7,75,33,15,17,25,36,26,6,84,44,70,17,53,0,96,1,128,0,84,63,59,33,92,4,108,198,114,163

Sequence (458 aa):
GAAQAPIVAGHPLLGSMNDLLNDPLATYLRARRDHGDVVRFRAGPPGLRADIYAVFSAEGAQQVLATESGNFRKDNVFYGELRDSVGNGLLTSQDATYLRQRRLVQPLFTRRRVDGYAGQVADEAAGLAEAWRGIPGGGVELVGEMHRFALRVVGRILFGTDMETTFEVIERTLPLLQEYALKRGLAPVRTPRTWPTPANRRAARTQAELFALCDGIIDSRRNRESGEDLVTLLVRAGNAEDGSLDAAELREQVLIFLLAGHETTATALAFALHLLARHPEQQRRVRDEADRVLGGPGGRAPTAADMEALPYLTMVLKEAMRLYPSAPVIGRRAVADAEVDGVRIPAGADLFVSPWVTHRHPDYWPDPERFDPERFTPEAEAGRPRYAWFPFGGGPRACIGQHLSMLESVLGLAVLIREFEFEAVGEEEVPLGAGITLLAKGPARCRVIPRSSGPRSS

Organism: Streptomyces avermitilis (strain ATCC 31267 / DSM 46492 / JCM 5070 / NBRC 14893 / NCIMB 12804 / NRRL 8165 / MA-4680) (NCBI:txid227882)

Nearest PDB structures (foldseek):
  7wzm-assembly1_A  TM=1.002E+00  e=1.175E-74  Streptomyces avermitilis
  7wzl-assembly1_A  TM=9.980E-01  e=3.931E-67  Streptomyces avermitilis
  8sbi-assembly1_A  TM=8.877E-01  e=2.357E-21  Homo sapiens
  3tjs-assembly1_A  TM=8.106E-01  e=2.781E-22  Homo sapiens
  4uhi-assembly1_C  TM=8.620E-01  e=4.136E-20  Homo sapiens

B-factor: mean 15.8, std 7.45, range [6.6, 69.0]

Secondary structure (DSSP, 8-state):
-PBPPPBPP-BTTTBTHHHHHH-HHHHHHHHHHHH-SEEEE-BSSTTSS--EEEE-SHHHHHIIIIITGGGEES-SHHHHHHHHHH-S-TTT--HHHHHHHHHHHGGGG-HHHHHTTHHHHHHHHHHHHHHHHT-TT-EEEHHHHHHHHHHHHHHHHHHGGGHHHHHHHHHHHHHHHHHHHHHHHH-SS---TTS--HHHHHHHHHHHHHHHHHHHHHHHHTT------HHHHHHT---SSS----HHHHHHHHHHHHHHHHHHHHHHHHHHHHHHHH-HHHHHHHHHHHHHHH-STT-PPP-GGGGGG-HHHHHHHHHHHHHS-SSS-EEEEESS-EEETTEEE-TT-EEEE-HHHHTT-TTT-SSTTS--GGGGSHHHHHTS-GGG--TT--GGGS-TTHHHHHHHHHHHHHHHHHHEEEEE-S-----EEESSSEEE-S--EEEEEESSS-----

InterPro domains:
  IPR001128 Cytochrome P450 [PF00067] (14-442)
  IPR001128 Cytochrome P450 [PR00385] (272-289)
  IPR001128 Cytochrome P450 [PR00385] (327-338)
  IPR001128 Cytochrome P450 [PR00385] (402-411)
  IPR001128 Cytochrome P450 [PR00385] (411-422)
  IPR002401 Cytochrome P450, E-class, group I [PR00463] (261-278)
  IPR002401 Cytochrome P450, E-class, group I [PR00463] (281-307)
  IPR002401 Cytochrome P450, E-class, group I [PR00463] (326-344)
  IPR002401 Cytochrome P450, E-class, group I [PR00463] (366-390)
  IPR002401 Cytochrome P450, E-class, group I [PR00463] (401-411)
  IPR002401 Cytochrome P450, E-class, group I [PR00463] (411-434)
  IPR017972 Cytochrome P450, conserved site [PS00086] (404-413)
  IPR036396 Cytochrome P450 superfamily [G3DSA:1.10.630.10] (5-465)
  IPR036396 Cytochrome P450 superfamily [SSF48264] (9-463)
  IPR050196 Cytochrome P450 Monooxygenases [PTHR24291] (14-437)